Protein AF-A0A384IL05-F1 (afdb_monomer_lite)

pLDDT: mean 71.73, std 25.47, range [22.98, 98.12]

Foldseek 3Di:
DQPDLVSVVVQCLVDPFLDDFPDFFPLWDWDDDPQWIWIGFLQAIEITGHADDLPDDLVNLLVVLVVVLVVCLVSQHKYKYKFWFPHNDGCVVSCVVVPWAWDDDKWFKKKFWLVQFDFDADDPQKDKDWDDFPPPVVVQVVVLQVPADDWQDGPVRVCQRHPPCCVQFKTKIFTDGPPHTPKIWMWGDRHQGLEIETGDISFLHSNCSVVVSVCQQPRQPRPPDPDGRHRRTMYIYIGDPDRNVVSRVVRGMDGNTIMIMIIDRHPDDRGDPDGPDGHCVSPPCVVVVVVVCCVVPVPPPDCVVCVVPDDPPPDDDDDPDDPPPCVDPPNPDPDDPDPPDDDDDDDDDDDDDDDDDDDDDDDDDDDDDDDDDDDDDDDDDDDDDDDDDDDDDDDDDDDDDDDDDDDDDDDDDDDDDDDDDDDDDDDDDDDDDDDDD

Structure (mmCIF, N/CA/C/O backbone):
data_AF-A0A384IL05-F1
#
_entry.id   AF-A0A384IL05-F1
#
loop_
_atom_site.group_PDB
_atom_site.id
_atom_site.type_symbol
_atom_site.label_atom_id
_atom_site.label_alt_id
_atom_site.label_comp_id
_atom_site.label_asym_id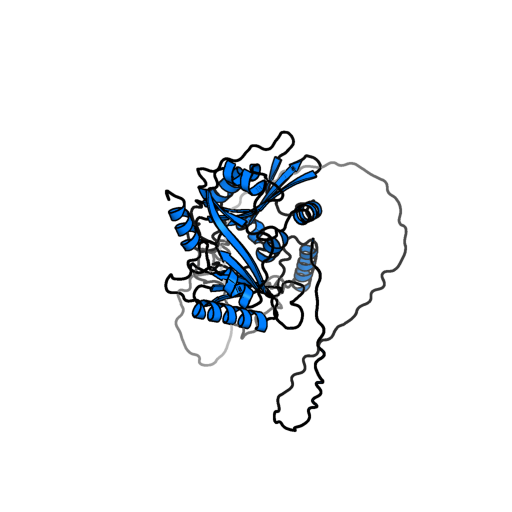
_atom_site.label_entity_id
_atom_site.label_seq_id
_atom_site.pdbx_PDB_ins_code
_atom_site.Cartn_x
_atom_site.Cartn_y
_atom_site.Cartn_z
_atom_site.occupancy
_atom_site.B_iso_or_equiv
_atom_site.auth_seq_id
_atom_site.auth_comp_id
_atom_site.auth_asym_id
_atom_site.auth_atom_id
_atom_site.pdbx_PDB_model_num
ATOM 1 N N . MET A 1 1 ? 12.705 -10.937 19.967 1.00 55.75 1 MET A N 1
ATOM 2 C CA . MET A 1 1 ? 12.275 -9.557 19.678 1.00 55.75 1 MET A CA 1
ATOM 3 C C . MET A 1 1 ? 13.358 -8.912 18.843 1.00 55.75 1 MET A C 1
ATOM 5 O O . MET A 1 1 ? 14.517 -9.283 19.003 1.00 55.75 1 MET A O 1
ATOM 9 N N . ILE A 1 2 ? 12.969 -8.079 17.883 1.00 64.31 2 ILE A N 1
ATOM 10 C CA . ILE A 1 2 ? 13.905 -7.364 17.018 1.00 64.31 2 ILE A CA 1
ATOM 11 C C . ILE A 1 2 ? 14.067 -5.979 17.638 1.00 64.31 2 ILE A C 1
ATOM 13 O O . ILE A 1 2 ? 13.182 -5.137 17.511 1.00 64.31 2 ILE A O 1
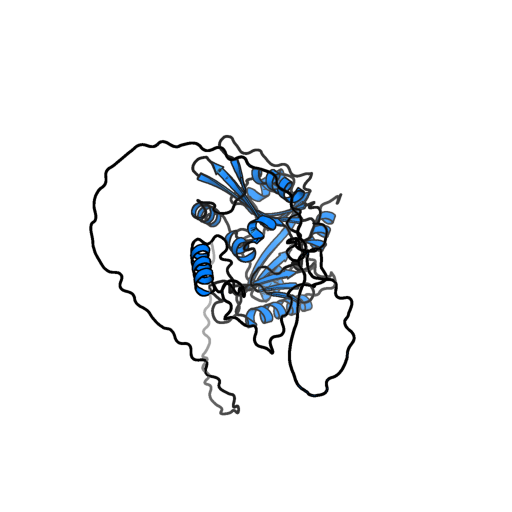ATOM 17 N N . ASP A 1 3 ? 15.172 -5.765 18.347 1.00 70.44 3 ASP A N 1
ATOM 18 C CA . ASP A 1 3 ? 15.395 -4.513 19.063 1.00 70.44 3 ASP A CA 1
ATOM 19 C C . ASP A 1 3 ? 16.078 -3.493 18.140 1.00 70.44 3 ASP A C 1
ATOM 21 O O . ASP A 1 3 ? 17.146 -3.744 17.582 1.00 70.44 3 ASP A O 1
ATOM 25 N N . GLY A 1 4 ? 15.454 -2.322 17.988 1.00 85.12 4 GLY A N 1
ATOM 26 C CA . GLY A 1 4 ? 16.000 -1.186 17.238 1.00 85.12 4 GLY A CA 1
ATOM 27 C C . GLY A 1 4 ? 15.426 -0.992 15.828 1.00 85.12 4 GLY A C 1
ATOM 28 O O . GLY A 1 4 ? 14.957 -1.920 15.173 1.00 85.12 4 GLY A O 1
ATOM 29 N N . VAL A 1 5 ? 15.461 0.260 15.360 1.00 88.94 5 VAL A N 1
ATOM 30 C CA . VAL A 1 5 ? 14.913 0.694 14.058 1.00 88.94 5 VAL A CA 1
ATOM 31 C C . VAL A 1 5 ? 15.599 -0.014 12.885 1.00 88.94 5 VAL A C 1
ATOM 33 O O . VAL A 1 5 ? 14.913 -0.486 11.981 1.00 88.94 5 VAL A O 1
ATOM 36 N N . ASP A 1 6 ? 16.924 -0.163 12.928 1.00 90.81 6 ASP A N 1
ATOM 37 C CA . ASP A 1 6 ? 17.694 -0.796 11.848 1.00 90.81 6 ASP A CA 1
ATOM 38 C C . ASP A 1 6 ? 17.349 -2.277 11.676 1.00 90.81 6 ASP A C 1
ATOM 40 O O . ASP A 1 6 ? 17.245 -2.781 10.559 1.00 90.81 6 ASP A O 1
ATOM 44 N N . ALA A 1 7 ? 17.125 -2.981 12.785 1.00 91.81 7 ALA A N 1
ATOM 45 C CA . ALA A 1 7 ? 16.815 -4.401 12.756 1.00 91.81 7 ALA A CA 1
ATOM 46 C C . ALA A 1 7 ? 15.388 -4.650 12.224 1.00 91.81 7 ALA A C 1
ATOM 48 O O . ALA A 1 7 ? 15.152 -5.601 11.477 1.00 91.81 7 ALA A O 1
ATOM 49 N N . LEU A 1 8 ? 14.443 -3.753 12.528 1.00 93.12 8 LEU A N 1
ATOM 50 C CA . LEU A 1 8 ? 13.097 -3.777 11.945 1.00 93.12 8 LEU A CA 1
ATOM 51 C C . LEU A 1 8 ? 13.100 -3.441 10.456 1.00 93.12 8 LEU A C 1
ATOM 53 O O . LEU A 1 8 ? 12.353 -4.051 9.690 1.00 93.12 8 LEU A O 1
ATOM 57 N N . LEU A 1 9 ? 13.931 -2.479 10.047 1.00 94.44 9 LEU A N 1
ATOM 58 C CA . LEU A 1 9 ? 14.117 -2.150 8.641 1.00 94.44 9 LEU A CA 1
ATOM 59 C C . LEU A 1 9 ? 14.689 -3.345 7.874 1.00 94.44 9 LEU A C 1
ATOM 61 O O . LEU A 1 9 ? 14.140 -3.703 6.837 1.00 94.44 9 LEU A O 1
ATOM 65 N N . ALA A 1 10 ? 15.700 -4.025 8.420 1.00 93.31 10 ALA A N 1
ATOM 66 C CA . ALA A 1 10 ? 16.250 -5.240 7.824 1.00 93.31 10 ALA A CA 1
ATOM 67 C C . ALA A 1 10 ? 15.192 -6.352 7.679 1.00 93.31 10 ALA A C 1
ATOM 69 O O . ALA A 1 10 ? 15.093 -6.971 6.621 1.00 93.31 10 ALA A O 1
ATOM 70 N N . ALA A 1 11 ? 14.352 -6.565 8.700 1.00 93.50 11 ALA A N 1
ATOM 71 C CA . ALA A 1 11 ? 13.262 -7.541 8.630 1.00 93.50 11 ALA A CA 1
ATOM 72 C C . ALA A 1 11 ? 12.214 -7.173 7.565 1.00 93.50 11 ALA A C 1
ATOM 74 O O . ALA A 1 11 ? 11.739 -8.038 6.826 1.00 93.50 11 ALA A O 1
ATOM 75 N N . TYR A 1 12 ? 11.860 -5.888 7.459 1.00 94.81 12 TYR A N 1
ATOM 76 C CA . TYR A 1 12 ? 10.974 -5.393 6.406 1.00 94.81 12 TYR A CA 1
ATOM 77 C C . TYR A 1 12 ? 11.573 -5.626 5.011 1.00 94.81 12 TYR A C 1
ATOM 79 O O . TYR A 1 12 ? 10.890 -6.128 4.114 1.00 94.81 12 TYR A O 1
ATOM 87 N N . ASP A 1 13 ? 12.851 -5.301 4.842 1.00 94.56 13 ASP A N 1
ATOM 88 C CA . ASP A 1 13 ? 13.585 -5.448 3.589 1.00 94.56 13 ASP A CA 1
ATOM 89 C C . ASP A 1 13 ? 13.703 -6.907 3.136 1.00 94.56 13 ASP A C 1
ATOM 91 O O . ASP A 1 13 ? 13.506 -7.198 1.957 1.00 94.56 13 ASP A O 1
ATOM 95 N N . GLU A 1 14 ? 13.954 -7.832 4.062 1.00 92.69 14 GLU A N 1
ATOM 96 C CA . GLU A 1 14 ? 14.059 -9.265 3.768 1.00 92.69 14 GLU A CA 1
ATOM 97 C C . GLU A 1 14 ? 12.704 -9.883 3.390 1.00 92.69 14 GLU A C 1
ATOM 99 O O . GLU A 1 14 ? 12.626 -10.737 2.504 1.00 92.69 14 GLU A O 1
ATOM 104 N N . ARG A 1 15 ? 11.624 -9.484 4.075 1.00 91.44 15 ARG A N 1
ATOM 105 C CA . ARG A 1 15 ? 10.351 -10.226 4.042 1.00 91.44 15 ARG A CA 1
ATOM 106 C C . ARG A 1 15 ? 9.277 -9.577 3.188 1.00 91.44 15 ARG A C 1
ATOM 108 O O . ARG A 1 15 ? 8.478 -10.283 2.575 1.00 91.44 15 ARG A O 1
ATOM 115 N N . VAL A 1 16 ? 9.230 -8.250 3.151 1.00 92.19 16 VAL A N 1
ATOM 116 C CA . VAL A 1 16 ? 8.163 -7.492 2.478 1.00 92.19 16 VAL A CA 1
ATOM 117 C C . VAL A 1 16 ? 8.633 -6.957 1.133 1.00 92.19 16 VAL A C 1
ATOM 119 O O . VAL A 1 16 ? 7.870 -6.911 0.160 1.00 92.19 16 VAL A O 1
ATOM 122 N N . ARG A 1 17 ? 9.884 -6.519 1.062 1.00 92.50 17 ARG A N 1
ATOM 123 C CA . ARG A 1 17 ? 10.397 -5.789 -0.087 1.00 92.50 17 ARG A CA 1
ATOM 124 C C . ARG A 1 17 ? 10.775 -6.736 -1.224 1.00 92.50 17 ARG A C 1
ATOM 126 O O . ARG A 1 17 ? 11.512 -7.694 -1.043 1.00 92.50 17 ARG A O 1
ATOM 133 N N . GLY A 1 18 ? 10.220 -6.499 -2.413 1.00 85.75 18 GLY A N 1
ATOM 134 C CA . GLY A 1 18 ? 10.358 -7.445 -3.528 1.00 85.75 18 GLY A CA 1
ATOM 135 C C . GLY A 1 18 ? 9.730 -8.818 -3.254 1.00 85.75 18 GLY A C 1
ATOM 136 O O . GLY A 1 18 ? 10.100 -9.790 -3.918 1.00 85.75 18 GLY A O 1
ATOM 137 N N . HIS A 1 19 ? 8.807 -8.896 -2.283 1.00 86.25 19 HIS A N 1
ATOM 138 C CA . HIS A 1 19 ? 8.045 -10.103 -1.991 1.00 86.25 19 HIS A CA 1
ATOM 139 C C . HIS A 1 19 ? 7.295 -10.560 -3.243 1.00 86.25 19 HIS A C 1
ATOM 141 O O . HIS A 1 19 ? 6.497 -9.806 -3.809 1.00 86.25 19 HIS A O 1
ATOM 147 N N . ASP A 1 20 ? 7.572 -11.798 -3.641 1.00 82.44 20 ASP A N 1
ATOM 148 C CA . ASP A 1 20 ? 6.853 -12.505 -4.689 1.00 82.44 20 ASP A CA 1
ATOM 149 C C . ASP A 1 20 ? 5.601 -13.136 -4.063 1.00 82.44 20 ASP A C 1
ATOM 151 O O . ASP A 1 20 ? 5.734 -13.994 -3.181 1.00 82.44 20 ASP A O 1
ATOM 155 N N . PRO A 1 21 ? 4.391 -12.664 -4.406 1.00 76.81 21 PRO A N 1
ATOM 156 C CA . PRO A 1 21 ? 3.185 -13.192 -3.802 1.00 76.81 21 PRO A CA 1
ATOM 157 C C . PRO A 1 21 ? 3.009 -14.664 -4.191 1.00 76.81 21 PRO A C 1
ATOM 159 O O . PRO A 1 21 ? 2.921 -15.000 -5.366 1.00 76.81 21 PRO A O 1
ATOM 162 N N . GLU A 1 22 ? 2.857 -15.542 -3.194 1.00 74.06 22 GLU A N 1
ATOM 163 C CA . GLU A 1 22 ? 2.638 -16.989 -3.404 1.00 74.06 22 GLU A CA 1
ATOM 164 C C . GLU A 1 22 ? 1.474 -17.297 -4.357 1.00 74.06 22 GLU A C 1
ATOM 166 O O . GLU A 1 22 ? 1.420 -18.350 -4.991 1.00 74.06 22 GLU A O 1
ATOM 171 N N . ARG A 1 23 ? 0.506 -16.379 -4.421 1.00 74.44 23 ARG A N 1
ATOM 172 C CA . ARG A 1 23 ? -0.566 -16.375 -5.406 1.00 74.44 23 ARG A CA 1
ATOM 173 C C . ARG A 1 23 ? -0.607 -15.014 -6.058 1.00 74.44 23 ARG A C 1
ATOM 175 O O . ARG A 1 23 ? -0.797 -14.010 -5.372 1.00 74.44 23 ARG A O 1
ATOM 182 N N . ALA A 1 24 ? -0.496 -15.011 -7.379 1.00 78.50 24 ALA A N 1
ATOM 183 C CA . ALA A 1 24 ? -0.773 -13.827 -8.164 1.00 78.50 24 ALA A CA 1
ATOM 184 C C . ALA A 1 24 ? -2.165 -13.277 -7.793 1.00 78.50 24 ALA A C 1
ATOM 186 O O . ALA A 1 24 ? -3.107 -14.066 -7.625 1.00 78.50 24 ALA A O 1
ATOM 187 N N . PRO A 1 25 ? -2.313 -11.946 -7.661 1.00 78.81 25 PRO A N 1
ATOM 188 C CA . PRO A 1 25 ? -3.624 -11.316 -7.689 1.00 78.81 25 PRO A CA 1
ATOM 189 C C . PRO A 1 25 ? -4.457 -11.849 -8.858 1.00 78.81 25 PRO A C 1
ATOM 191 O O . PRO A 1 25 ? -3.925 -12.249 -9.899 1.00 78.81 25 PRO A O 1
ATOM 194 N N . MET A 1 26 ? -5.769 -11.880 -8.685 1.00 76.62 26 MET A N 1
ATOM 195 C CA . MET A 1 26 ? -6.652 -12.461 -9.689 1.00 76.62 26 MET A CA 1
ATOM 196 C C . MET A 1 26 ? -6.527 -11.711 -11.024 1.00 76.62 26 MET A C 1
ATOM 198 O O . MET A 1 26 ? -6.501 -10.482 -11.045 1.00 76.62 26 MET A O 1
ATOM 202 N N . GLY A 1 27 ? -6.416 -12.459 -12.123 1.00 79.56 27 GLY A N 1
ATOM 203 C CA . GLY A 1 27 ? -6.237 -11.902 -13.467 1.00 79.56 27 GLY A CA 1
ATOM 204 C C . GLY A 1 27 ? -4.923 -11.161 -13.696 1.00 79.56 27 GLY A C 1
ATOM 205 O O . GLY A 1 27 ? -4.800 -10.434 -14.681 1.00 79.56 27 GLY A O 1
ATOM 206 N N . SER A 1 28 ? -3.948 -11.322 -12.797 1.00 86.94 28 SER A N 1
ATOM 207 C CA . SER A 1 28 ? -2.630 -10.709 -12.931 1.00 86.94 28 SER A CA 1
ATOM 208 C C . SER A 1 28 ? -1.552 -11.717 -13.317 1.00 86.94 28 SER A C 1
ATOM 210 O O . SER A 1 28 ? -1.657 -12.914 -13.038 1.00 86.94 28 SER A O 1
ATOM 212 N N . VAL A 1 29 ? -0.485 -11.214 -13.935 1.00 90.62 29 VAL A N 1
ATOM 213 C CA . VAL A 1 29 ? 0.732 -11.979 -14.224 1.00 90.62 29 VAL A CA 1
ATOM 214 C C . VAL A 1 29 ? 1.872 -11.409 -13.396 1.00 90.62 29 VAL A C 1
ATOM 216 O O . VAL A 1 29 ? 2.172 -10.219 -13.485 1.00 90.62 29 VAL A O 1
ATOM 219 N N . VAL A 1 30 ? 2.511 -12.264 -12.601 1.00 91.38 30 VAL A N 1
ATOM 220 C CA . VAL A 1 30 ? 3.678 -11.907 -11.791 1.00 91.38 30 VAL A CA 1
ATOM 221 C C . VAL A 1 30 ? 4.935 -12.417 -12.485 1.00 91.38 30 VAL A C 1
ATOM 223 O O . VAL A 1 30 ? 5.021 -13.589 -12.844 1.00 91.38 30 VAL A O 1
ATOM 226 N N . GLU A 1 31 ? 5.912 -11.537 -12.678 1.00 94.50 31 GLU A N 1
ATOM 227 C CA . GLU A 1 31 ? 7.198 -11.865 -13.290 1.00 94.50 31 GLU A CA 1
ATOM 228 C C . GLU A 1 31 ? 8.348 -11.354 -12.422 1.00 94.50 31 GLU A C 1
ATOM 230 O O . GLU A 1 31 ? 8.315 -10.225 -11.929 1.00 94.50 31 GLU A O 1
ATOM 235 N N . ARG A 1 32 ? 9.411 -12.151 -12.293 1.00 95.00 32 ARG A N 1
ATOM 236 C CA . ARG A 1 32 ? 10.644 -11.744 -11.612 1.00 95.00 32 ARG A CA 1
ATOM 237 C C . ARG A 1 32 ? 11.766 -11.489 -12.616 1.00 95.00 32 ARG A C 1
ATOM 239 O O . ARG A 1 32 ? 11.987 -12.277 -13.530 1.00 95.00 32 ARG A O 1
ATOM 246 N N . ASP A 1 33 ? 12.494 -10.397 -12.417 1.00 94.50 33 ASP A N 1
ATOM 247 C CA . ASP A 1 33 ? 13.661 -9.987 -13.203 1.00 94.50 33 ASP A CA 1
ATOM 248 C C . ASP A 1 33 ? 14.742 -9.457 -12.260 1.00 94.50 33 ASP A C 1
ATOM 250 O O . ASP A 1 33 ? 14.755 -8.287 -11.864 1.00 94.50 33 ASP A O 1
ATOM 254 N N . GLY A 1 34 ? 15.633 -10.363 -11.854 1.00 92.56 34 GLY A N 1
ATOM 255 C CA . GLY A 1 34 ? 16.636 -10.085 -10.833 1.00 92.56 34 GLY A CA 1
ATOM 256 C C . GLY A 1 34 ? 15.976 -9.622 -9.525 1.00 92.56 34 GLY A C 1
ATOM 257 O O . GLY A 1 34 ? 15.133 -10.350 -8.994 1.00 92.56 34 GLY A O 1
ATOM 258 N N . PRO A 1 35 ? 16.329 -8.434 -8.995 1.00 93.25 35 PRO A N 1
ATOM 259 C CA . PRO A 1 35 ? 15.735 -7.920 -7.764 1.00 93.25 35 PRO A CA 1
ATOM 260 C C . PRO A 1 35 ? 14.312 -7.384 -7.964 1.00 93.25 35 PRO A C 1
ATOM 262 O O . PRO A 1 35 ? 13.630 -7.142 -6.970 1.00 93.25 35 PRO A O 1
ATOM 265 N N . ALA A 1 36 ? 13.860 -7.168 -9.205 1.00 95.38 36 ALA A N 1
ATOM 266 C CA . ALA A 1 36 ? 12.542 -6.619 -9.495 1.00 95.38 36 ALA A CA 1
ATOM 267 C C . ALA A 1 36 ? 11.477 -7.718 -9.608 1.00 95.38 36 ALA A C 1
ATOM 269 O O . ALA A 1 36 ? 11.697 -8.770 -10.208 1.00 95.38 36 ALA A O 1
ATOM 270 N N . VAL A 1 37 ? 10.297 -7.433 -9.068 1.00 95.69 37 VAL A N 1
ATOM 271 C CA . VAL A 1 37 ? 9.060 -8.189 -9.259 1.00 95.69 37 VAL A CA 1
ATOM 272 C C . VAL A 1 37 ? 8.065 -7.254 -9.934 1.00 95.69 37 VAL A C 1
ATOM 274 O O . VAL A 1 37 ? 7.721 -6.200 -9.389 1.00 95.69 37 VAL A O 1
ATOM 277 N N . ARG A 1 38 ? 7.626 -7.634 -11.131 1.00 95.19 38 ARG A N 1
ATOM 278 C CA . ARG A 1 38 ? 6.584 -6.957 -11.899 1.00 95.19 38 ARG A CA 1
ATOM 279 C C . ARG A 1 38 ? 5.266 -7.680 -11.708 1.00 95.19 38 ARG A C 1
ATOM 281 O O . ARG A 1 38 ? 5.228 -8.907 -11.715 1.00 95.19 38 ARG A O 1
ATOM 288 N N . ILE A 1 39 ? 4.191 -6.917 -11.591 1.00 92.88 39 ILE A N 1
ATOM 289 C CA . ILE A 1 39 ? 2.829 -7.442 -11.620 1.00 92.88 39 ILE A CA 1
ATOM 290 C C . ILE A 1 39 ? 2.077 -6.699 -12.716 1.00 92.88 39 ILE A C 1
ATOM 292 O O . ILE A 1 39 ? 1.998 -5.472 -12.672 1.00 92.88 39 ILE A O 1
ATOM 296 N N . HIS A 1 40 ? 1.563 -7.448 -13.684 1.00 92.62 40 HIS A N 1
ATOM 297 C CA . HIS A 1 40 ? 0.751 -6.969 -14.799 1.00 92.62 40 HIS A CA 1
ATOM 298 C C . HIS A 1 40 ? -0.717 -7.225 -14.498 1.00 92.62 40 HIS A C 1
ATOM 300 O O . HIS A 1 40 ? -1.081 -8.355 -14.177 1.00 92.62 40 HIS A O 1
ATOM 306 N N . TYR A 1 41 ? -1.554 -6.204 -14.620 1.00 88.19 41 TYR A N 1
ATOM 307 C CA . TYR A 1 41 ? -2.972 -6.277 -14.279 1.00 88.19 41 TYR A CA 1
ATOM 308 C C . TYR A 1 41 ? -3.916 -6.086 -15.482 1.00 88.19 41 TYR A C 1
ATOM 310 O O . TYR A 1 41 ? -5.135 -6.006 -15.305 1.00 88.19 41 TYR A O 1
ATOM 318 N N . GLY A 1 42 ? -3.386 -5.934 -16.696 1.00 88.81 42 GLY A N 1
ATOM 319 C CA . GLY A 1 42 ? -4.129 -5.625 -17.921 1.00 88.81 42 GLY A CA 1
ATOM 320 C C . GLY A 1 42 ? -4.446 -4.136 -18.100 1.00 88.81 42 GLY A C 1
ATOM 321 O O . GLY A 1 42 ? -4.476 -3.642 -19.224 1.00 88.81 42 GLY A O 1
ATOM 322 N N . THR A 1 43 ? -4.668 -3.401 -17.006 1.00 89.00 43 THR A N 1
ATOM 323 C CA . THR A 1 43 ? -4.965 -1.951 -17.022 1.00 89.00 43 THR A CA 1
ATOM 324 C C . THR A 1 43 ? -3.769 -1.090 -16.621 1.00 89.00 43 THR A C 1
ATOM 326 O O . THR A 1 43 ? -3.662 0.071 -17.006 1.00 89.00 43 THR A O 1
ATOM 329 N N . HIS A 1 44 ? -2.872 -1.657 -15.824 1.00 91.31 44 HIS A N 1
ATOM 330 C CA . HIS A 1 44 ? -1.643 -1.052 -15.335 1.00 91.31 44 HIS A CA 1
ATOM 331 C C . HIS A 1 44 ? -0.720 -2.161 -14.837 1.00 91.31 44 HIS A C 1
ATOM 333 O O . HIS A 1 44 ? -1.075 -3.342 -14.844 1.00 91.31 44 HIS A O 1
ATOM 339 N N . GLY A 1 45 ? 0.446 -1.779 -14.345 1.00 93.06 45 GLY A N 1
ATOM 340 C CA . GLY A 1 45 ? 1.283 -2.682 -13.596 1.00 93.06 45 GLY A CA 1
ATOM 341 C C . GLY A 1 45 ? 2.131 -1.993 -12.553 1.00 93.06 45 GLY A C 1
ATOM 342 O O . GLY A 1 45 ? 2.256 -0.770 -12.508 1.00 93.06 45 GLY A O 1
ATOM 343 N N . THR A 1 46 ? 2.706 -2.816 -11.687 1.00 94.31 46 THR A N 1
ATOM 344 C CA . THR A 1 46 ? 3.523 -2.356 -10.565 1.00 94.31 46 THR A CA 1
ATOM 345 C C . THR A 1 46 ? 4.879 -3.034 -10.581 1.00 94.31 46 THR A C 1
ATOM 347 O O . THR A 1 46 ? 4.967 -4.231 -10.855 1.00 94.31 46 THR A O 1
ATOM 350 N N . VAL A 1 47 ? 5.918 -2.288 -10.225 1.00 96.06 47 VAL A N 1
ATOM 351 C CA . VAL A 1 47 ? 7.277 -2.761 -9.987 1.00 96.06 47 VAL A CA 1
ATOM 352 C C . VAL A 1 47 ? 7.593 -2.596 -8.511 1.00 96.06 47 VAL A C 1
ATOM 354 O O . VAL A 1 47 ? 7.584 -1.491 -7.960 1.00 96.06 47 VAL A O 1
ATOM 357 N N . ARG A 1 48 ? 7.916 -3.717 -7.874 1.00 93.00 48 ARG A N 1
ATOM 358 C CA . ARG A 1 48 ? 8.542 -3.767 -6.551 1.00 93.00 48 ARG A CA 1
ATOM 359 C C . ARG A 1 48 ? 9.947 -4.310 -6.718 1.00 93.00 48 ARG A C 1
ATOM 361 O O . ARG A 1 48 ? 10.208 -5.048 -7.660 1.00 93.00 48 ARG A O 1
ATOM 368 N N . HIS A 1 49 ? 10.848 -3.986 -5.803 1.00 94.25 49 HIS A N 1
ATOM 369 C CA . HIS A 1 49 ? 12.182 -4.568 -5.841 1.00 94.25 49 HIS A CA 1
ATOM 370 C C . HIS A 1 49 ? 12.699 -4.898 -4.454 1.00 94.25 49 HIS A C 1
ATOM 372 O O . HIS A 1 49 ? 12.449 -4.149 -3.511 1.00 94.25 49 HIS A O 1
ATOM 378 N N . ALA A 1 50 ? 13.422 -6.008 -4.355 1.00 93.31 50 ALA A N 1
ATOM 379 C CA . ALA A 1 50 ? 14.235 -6.334 -3.194 1.00 93.31 50 ALA A CA 1
ATOM 380 C C . ALA A 1 50 ? 15.325 -5.257 -2.987 1.00 93.31 50 ALA A C 1
ATOM 382 O O . ALA A 1 50 ? 15.588 -4.467 -3.911 1.00 93.31 50 ALA A O 1
ATOM 383 N N . PRO A 1 51 ? 15.959 -5.201 -1.801 1.00 92.38 51 PRO A N 1
ATOM 384 C CA . PRO A 1 51 ? 17.113 -4.338 -1.580 1.00 92.38 51 PRO A CA 1
ATOM 385 C C . PRO A 1 51 ? 18.156 -4.535 -2.681 1.00 92.38 51 PRO A C 1
ATOM 387 O O . PRO A 1 51 ? 18.498 -5.664 -3.037 1.00 92.38 51 PRO A O 1
ATOM 390 N N . LEU A 1 52 ? 18.629 -3.430 -3.251 1.00 89.56 52 LEU A N 1
ATOM 391 C CA . LEU A 1 52 ? 19.694 -3.465 -4.248 1.00 89.56 52 LEU A CA 1
ATOM 392 C C . LEU A 1 52 ? 21.033 -3.676 -3.529 1.00 89.56 52 LEU A C 1
ATOM 394 O O . LEU A 1 52 ? 21.264 -3.092 -2.467 1.00 89.56 52 LEU A O 1
ATOM 398 N N . GLY A 1 53 ? 21.900 -4.518 -4.095 1.00 84.62 53 GLY A N 1
ATOM 399 C CA . GLY A 1 53 ? 23.227 -4.783 -3.539 1.00 84.62 53 GLY A CA 1
ATOM 400 C C . GLY A 1 53 ? 24.062 -3.504 -3.457 1.00 84.62 53 GLY A C 1
ATOM 401 O O . GLY A 1 53 ? 23.893 -2.587 -4.261 1.00 84.62 53 GLY A O 1
ATOM 402 N N . LYS A 1 54 ? 24.984 -3.425 -2.494 1.00 83.62 54 LYS A N 1
ATOM 403 C CA . LYS A 1 54 ? 25.842 -2.234 -2.312 1.00 83.62 54 LYS A CA 1
ATOM 404 C C . LYS A 1 54 ? 26.787 -2.011 -3.496 1.00 83.62 54 LYS A C 1
ATOM 406 O O . LYS A 1 54 ? 27.239 -0.896 -3.725 1.00 83.62 54 LYS A O 1
ATOM 411 N N . GLU A 1 55 ? 27.085 -3.085 -4.210 1.00 86.25 55 GLU A N 1
ATOM 412 C CA . GLU A 1 55 ? 27.866 -3.146 -5.437 1.00 86.25 55 GLU A CA 1
ATOM 413 C C . GLU A 1 55 ? 27.063 -2.789 -6.691 1.00 86.25 55 GLU A C 1
ATOM 415 O O . GLU A 1 55 ? 27.673 -2.590 -7.738 1.00 86.25 55 GLU A O 1
ATOM 420 N N . THR A 1 56 ? 25.727 -2.696 -6.590 1.00 90.00 56 THR A N 1
ATOM 421 C CA . THR A 1 56 ? 24.891 -2.298 -7.726 1.00 90.00 56 THR A CA 1
ATOM 422 C C . THR A 1 56 ? 25.312 -0.908 -8.167 1.00 90.00 56 THR A C 1
ATOM 424 O O . THR A 1 56 ? 25.399 -0.013 -7.332 1.00 90.00 56 THR A O 1
ATOM 427 N N . ASP A 1 57 ? 25.548 -0.701 -9.460 1.00 91.00 57 ASP A N 1
ATOM 428 C CA . ASP A 1 57 ? 25.909 0.615 -9.985 1.00 91.00 57 ASP A CA 1
ATOM 429 C C . ASP A 1 57 ? 24.742 1.319 -10.709 1.00 91.00 57 ASP A C 1
ATOM 431 O O . ASP A 1 57 ? 23.658 0.776 -10.961 1.00 91.00 57 ASP A O 1
ATOM 435 N N . ARG A 1 58 ? 24.949 2.592 -11.065 1.00 90.31 58 ARG A N 1
ATOM 436 C CA . ARG A 1 58 ? 23.935 3.392 -11.773 1.00 90.31 58 ARG A CA 1
ATOM 437 C C . ARG A 1 58 ? 23.614 2.846 -13.171 1.00 90.31 58 ARG A C 1
ATOM 439 O O . ARG A 1 58 ? 22.489 3.019 -13.653 1.00 90.31 58 ARG A O 1
ATOM 446 N N . THR A 1 59 ? 24.577 2.218 -13.839 1.00 93.81 59 THR A N 1
ATOM 447 C CA . THR A 1 59 ? 24.402 1.633 -15.175 1.00 93.81 59 THR A CA 1
ATOM 448 C C . THR A 1 59 ? 23.503 0.406 -15.099 1.00 93.81 59 THR A C 1
ATOM 450 O O . THR A 1 59 ? 22.603 0.247 -15.927 1.00 93.81 59 THR A O 1
ATOM 453 N N . GLU A 1 60 ? 23.697 -0.437 -14.091 1.00 94.38 60 GLU A N 1
ATOM 454 C CA . GLU A 1 60 ? 22.867 -1.605 -13.809 1.00 94.38 60 GLU A CA 1
ATOM 455 C C . GLU A 1 60 ? 21.433 -1.205 -13.475 1.00 94.38 60 GLU A C 1
ATOM 457 O O . GLU A 1 60 ? 20.505 -1.763 -14.065 1.00 94.38 60 GLU A O 1
ATOM 462 N N . ILE A 1 61 ? 21.241 -0.175 -12.643 1.00 95.62 61 ILE A N 1
ATOM 463 C CA . ILE A 1 61 ? 19.911 0.388 -12.360 1.00 95.62 61 ILE A CA 1
ATOM 464 C C . ILE A 1 61 ? 19.255 0.898 -13.642 1.00 95.62 61 ILE A C 1
ATOM 466 O O . ILE A 1 61 ? 18.098 0.584 -13.914 1.00 95.62 61 ILE A O 1
ATOM 470 N N . THR A 1 62 ? 19.991 1.634 -14.475 1.00 96.50 62 THR A N 1
ATOM 471 C CA . THR A 1 62 ? 19.460 2.149 -15.747 1.00 96.50 62 THR A CA 1
ATOM 472 C C . THR A 1 62 ? 19.039 1.006 -16.676 1.00 96.50 62 THR A C 1
ATOM 474 O O . THR A 1 62 ? 17.967 1.055 -17.283 1.00 96.50 62 THR A O 1
ATOM 477 N N . ARG A 1 63 ? 19.840 -0.065 -16.758 1.00 97.00 63 ARG A N 1
ATOM 478 C CA . ARG A 1 63 ? 19.498 -1.270 -17.531 1.00 97.00 63 ARG A CA 1
ATOM 479 C C . ARG A 1 63 ? 18.282 -1.989 -16.952 1.00 97.00 63 ARG A C 1
ATOM 481 O O . ARG A 1 63 ? 17.449 -2.441 -17.733 1.00 97.00 63 ARG A O 1
ATOM 488 N N . LEU A 1 64 ? 18.177 -2.103 -15.626 1.00 96.94 64 LEU A N 1
ATOM 489 C CA . LEU A 1 64 ? 17.022 -2.701 -14.954 1.00 96.94 64 LEU A CA 1
ATOM 490 C C . LEU A 1 64 ? 15.751 -1.911 -15.275 1.00 96.94 64 LEU A C 1
ATOM 492 O O . LEU A 1 64 ? 14.771 -2.516 -15.708 1.00 96.94 64 LEU A O 1
ATOM 496 N N . ILE A 1 65 ? 15.791 -0.581 -15.138 1.00 98.06 65 ILE A N 1
ATOM 497 C CA . ILE A 1 65 ? 14.660 0.305 -15.437 1.00 98.06 65 ILE A CA 1
ATOM 498 C C . ILE A 1 65 ? 14.202 0.132 -16.884 1.00 98.06 65 ILE A C 1
ATOM 500 O O . ILE A 1 65 ? 13.014 -0.085 -17.124 1.00 98.06 65 ILE A O 1
ATOM 504 N N . ARG A 1 66 ? 15.142 0.136 -17.836 1.00 98.12 66 ARG A N 1
ATOM 505 C CA . ARG A 1 66 ? 14.826 -0.048 -19.257 1.00 98.12 66 ARG A CA 1
ATOM 506 C C . ARG A 1 66 ? 14.125 -1.382 -19.528 1.00 98.12 66 ARG A C 1
ATOM 508 O O . ARG A 1 66 ? 13.123 -1.390 -20.232 1.00 98.12 66 ARG A O 1
ATOM 515 N N . ARG A 1 67 ? 14.589 -2.491 -18.932 1.00 98.00 67 ARG A N 1
ATOM 516 C CA . ARG A 1 67 ? 13.917 -3.799 -19.079 1.00 98.00 67 ARG A CA 1
ATOM 517 C C . ARG A 1 67 ? 12.483 -3.779 -18.550 1.00 98.00 67 ARG A C 1
ATOM 519 O O . ARG A 1 67 ? 11.615 -4.418 -19.135 1.00 98.00 67 ARG A O 1
ATOM 526 N N . GLN A 1 68 ? 12.217 -3.027 -17.476 1.00 98.06 68 GLN A N 1
ATOM 527 C CA . GLN A 1 68 ? 10.848 -2.896 -16.971 1.00 98.06 68 GLN A CA 1
ATOM 528 C C . GLN A 1 68 ? 9.990 -2.110 -17.967 1.00 98.06 68 GLN A C 1
ATOM 530 O O . GLN A 1 68 ? 8.906 -2.562 -18.322 1.00 98.06 68 GLN A O 1
ATOM 535 N N . GLN A 1 69 ? 10.488 -0.975 -18.469 1.00 97.94 69 GLN A N 1
ATOM 536 C CA . GLN A 1 69 ? 9.780 -0.175 -19.476 1.00 97.94 69 GLN A CA 1
ATOM 537 C C . GLN A 1 69 ? 9.477 -0.983 -20.739 1.00 97.94 69 GLN A C 1
ATOM 539 O O . GLN A 1 69 ? 8.357 -0.921 -21.231 1.00 97.94 69 GLN A O 1
ATOM 544 N N . GLU A 1 70 ? 10.432 -1.776 -21.233 1.00 97.50 70 GLU A N 1
ATOM 545 C CA . GLU A 1 70 ? 10.238 -2.670 -22.383 1.00 97.50 70 GLU A CA 1
ATOM 546 C C . GLU A 1 70 ? 9.112 -3.689 -22.123 1.00 97.50 70 GLU A C 1
ATOM 548 O O . GLU A 1 70 ? 8.223 -3.854 -22.961 1.00 97.50 70 GLU A O 1
ATOM 553 N N . ALA A 1 71 ? 9.093 -4.320 -20.942 1.00 96.69 71 ALA A N 1
ATOM 554 C CA . ALA A 1 71 ? 8.076 -5.309 -20.573 1.00 96.69 71 ALA A CA 1
ATOM 555 C C . ALA A 1 71 ? 6.659 -4.717 -20.444 1.00 96.69 71 ALA A C 1
ATOM 557 O O . ALA A 1 71 ? 5.682 -5.370 -20.826 1.00 96.69 71 ALA A O 1
ATOM 558 N N . PHE A 1 72 ? 6.535 -3.492 -19.922 1.00 96.62 72 PHE A N 1
ATOM 559 C CA . PHE A 1 72 ? 5.254 -2.785 -19.808 1.00 96.62 72 PHE A CA 1
ATOM 560 C C . PHE A 1 72 ? 4.806 -2.157 -21.136 1.00 96.62 72 PHE A C 1
ATOM 562 O O . PHE A 1 72 ? 3.628 -2.242 -21.486 1.00 96.62 72 PHE A O 1
ATOM 569 N N . ALA A 1 73 ? 5.738 -1.622 -21.936 1.00 95.94 73 ALA A N 1
ATOM 570 C CA . ALA A 1 73 ? 5.465 -1.113 -23.283 1.00 95.94 73 ALA A CA 1
ATOM 571 C C . ALA A 1 73 ? 4.861 -2.189 -24.186 1.00 95.94 73 ALA A C 1
ATOM 573 O O . ALA A 1 73 ? 3.891 -1.924 -24.893 1.00 95.94 73 ALA A O 1
ATOM 574 N N . ALA A 1 74 ? 5.394 -3.414 -24.122 1.00 94.19 74 ALA A N 1
ATOM 575 C CA . ALA A 1 74 ? 4.900 -4.546 -24.905 1.00 94.19 74 ALA A CA 1
ATOM 576 C C . ALA A 1 74 ? 3.414 -4.864 -24.647 1.00 94.19 74 ALA A C 1
ATOM 578 O O . ALA A 1 74 ? 2.766 -5.476 -25.494 1.00 94.19 74 ALA A O 1
ATOM 579 N N . ARG A 1 75 ? 2.872 -4.435 -23.500 1.00 91.25 75 ARG A N 1
ATOM 580 C CA . ARG A 1 75 ? 1.473 -4.632 -23.090 1.00 91.25 75 ARG A CA 1
ATOM 581 C C . ARG A 1 75 ? 0.655 -3.339 -23.073 1.00 91.25 75 ARG A C 1
ATOM 583 O O . ARG A 1 75 ? -0.521 -3.382 -22.736 1.00 91.25 75 ARG A O 1
ATOM 590 N N . CYS A 1 76 ? 1.251 -2.204 -23.451 1.00 93.88 76 CYS A N 1
ATOM 591 C CA . CYS A 1 76 ? 0.639 -0.873 -23.342 1.00 93.88 76 CYS A CA 1
ATOM 592 C C . CYS A 1 76 ? 0.128 -0.555 -21.922 1.00 93.88 76 CYS A C 1
ATOM 594 O O . CYS A 1 76 ? -0.835 0.189 -21.753 1.00 93.88 76 CYS A O 1
ATOM 596 N N . GLU A 1 77 ? 0.782 -1.095 -20.892 1.00 94.19 77 GLU A N 1
ATOM 597 C CA . GLU A 1 77 ? 0.410 -0.869 -19.494 1.00 94.19 77 GLU A CA 1
ATOM 598 C C . GLU A 1 77 ? 1.273 0.234 -18.862 1.00 94.19 77 GLU A C 1
ATOM 600 O O . GLU A 1 77 ? 2.499 0.187 -18.981 1.00 94.19 77 GLU A O 1
ATOM 605 N N . PRO A 1 78 ? 0.689 1.223 -18.160 1.00 95.62 78 PRO A N 1
ATOM 606 C CA . PRO A 1 78 ? 1.457 2.127 -17.310 1.00 95.62 78 PRO A CA 1
ATOM 607 C C . PRO A 1 78 ? 2.129 1.369 -16.166 1.00 95.62 78 PRO A C 1
ATOM 609 O O . PRO A 1 78 ? 1.529 0.480 -15.567 1.00 95.62 78 PRO A O 1
ATOM 612 N N . ALA A 1 79 ? 3.366 1.750 -15.850 1.00 96.81 79 ALA A N 1
ATOM 613 C CA . ALA A 1 79 ? 4.170 1.125 -14.809 1.00 96.81 79 ALA A CA 1
ATOM 614 C C . ALA A 1 79 ? 4.306 2.052 -13.600 1.00 96.81 79 ALA A C 1
ATOM 616 O O . ALA A 1 79 ? 4.874 3.141 -13.704 1.00 96.81 79 ALA A O 1
ATOM 617 N N . GLU A 1 80 ? 3.837 1.603 -12.444 1.00 95.81 80 GLU A N 1
ATOM 618 C CA . GLU A 1 80 ? 4.112 2.240 -11.162 1.00 95.81 80 GLU A CA 1
ATOM 619 C C . GLU A 1 80 ? 5.326 1.581 -10.499 1.00 95.81 80 GLU A C 1
ATOM 621 O O . GLU A 1 80 ? 5.356 0.371 -10.306 1.00 95.81 80 GLU A O 1
ATOM 626 N N . TRP A 1 81 ? 6.332 2.362 -10.123 1.00 97.00 81 TRP A N 1
ATOM 627 C CA . TRP A 1 81 ? 7.538 1.898 -9.451 1.00 97.00 81 TRP A CA 1
ATOM 628 C C . TRP A 1 81 ? 7.674 2.541 -8.078 1.00 97.00 81 TRP A C 1
ATOM 630 O O . TRP A 1 81 ? 7.765 3.764 -7.954 1.00 97.00 81 TRP A O 1
ATOM 640 N N . ARG A 1 82 ? 7.788 1.709 -7.042 1.00 94.56 82 ARG A N 1
ATOM 641 C CA . ARG A 1 82 ? 8.060 2.170 -5.678 1.00 94.56 82 ARG A CA 1
ATOM 642 C C . ARG A 1 82 ? 9.550 2.310 -5.383 1.00 94.56 82 ARG A C 1
ATOM 644 O O . ARG A 1 82 ? 10.303 1.352 -5.536 1.00 94.56 82 ARG A O 1
ATOM 651 N N . SER A 1 83 ? 9.952 3.481 -4.905 1.00 94.69 83 SER A N 1
ATOM 652 C CA . SER A 1 83 ? 11.308 3.775 -4.427 1.00 94.69 83 SER A CA 1
ATOM 653 C C . SER A 1 83 ? 11.362 3.898 -2.906 1.00 94.69 83 SER A C 1
ATOM 655 O O . SER A 1 83 ? 10.368 4.275 -2.274 1.00 94.69 83 SER A O 1
ATOM 657 N N . TYR A 1 84 ? 12.538 3.627 -2.338 1.00 95.25 84 TYR A N 1
ATOM 658 C CA . TYR A 1 84 ? 12.792 3.660 -0.902 1.00 95.25 84 TYR A CA 1
ATOM 659 C C . TYR A 1 84 ? 13.952 4.613 -0.592 1.00 95.25 84 TYR A C 1
ATOM 661 O O . TYR A 1 84 ? 15.002 4.567 -1.228 1.00 95.25 84 TYR A O 1
ATOM 669 N N . GLY A 1 85 ? 13.773 5.501 0.385 1.00 94.25 85 GLY A N 1
ATOM 670 C CA . GLY A 1 85 ? 14.755 6.535 0.724 1.00 94.25 85 GLY A CA 1
ATOM 671 C C . GLY A 1 85 ? 16.021 6.010 1.403 1.00 94.25 85 GLY A C 1
ATOM 672 O O . GLY A 1 85 ? 17.022 6.716 1.425 1.00 94.25 85 GLY A O 1
ATOM 673 N N . HIS A 1 86 ? 15.983 4.789 1.939 1.00 93.56 86 HIS A N 1
ATOM 674 C CA . HIS A 1 86 ? 17.133 4.105 2.539 1.00 93.56 86 HIS A CA 1
ATOM 675 C C . HIS A 1 86 ? 17.922 3.259 1.529 1.00 93.56 86 HIS A C 1
ATOM 677 O O . HIS A 1 86 ? 18.837 2.539 1.927 1.00 93.56 86 HIS A O 1
ATOM 683 N N . ASP A 1 87 ? 17.582 3.318 0.238 1.00 92.38 87 ASP A N 1
ATOM 684 C CA . ASP A 1 87 ? 18.348 2.597 -0.771 1.00 92.38 87 ASP A CA 1
ATOM 685 C C . ASP A 1 87 ? 19.790 3.108 -0.853 1.00 92.38 87 ASP A C 1
ATOM 687 O O . ASP A 1 87 ? 19.995 4.325 -0.896 1.00 92.38 87 ASP A O 1
ATOM 691 N N . PRO A 1 88 ? 20.793 2.207 -0.954 1.00 89.81 88 PRO A N 1
ATOM 692 C CA . PRO A 1 88 ? 22.191 2.608 -1.115 1.00 89.81 88 PRO A CA 1
ATOM 693 C C . PRO A 1 88 ? 22.402 3.535 -2.314 1.00 89.81 88 PRO A C 1
ATOM 695 O O . PRO A 1 88 ? 23.237 4.438 -2.270 1.00 89.81 88 PRO A O 1
ATOM 698 N N . ILE A 1 89 ? 21.616 3.329 -3.377 1.00 88.94 89 ILE A N 1
ATOM 699 C CA . ILE A 1 89 ? 21.523 4.248 -4.506 1.00 88.94 89 ILE A CA 1
ATOM 700 C C . ILE A 1 89 ? 20.123 4.860 -4.541 1.00 88.94 89 ILE A C 1
ATOM 702 O O . ILE A 1 89 ? 19.150 4.137 -4.762 1.00 88.94 89 ILE A O 1
ATOM 706 N N . PRO A 1 90 ? 20.007 6.195 -4.424 1.00 90.38 90 PRO A N 1
ATOM 707 C CA . PRO A 1 90 ? 18.739 6.885 -4.598 1.00 90.38 90 PRO A CA 1
ATOM 708 C C . PRO A 1 90 ? 18.114 6.595 -5.971 1.00 90.38 90 PRO A C 1
ATOM 710 O O . PRO A 1 90 ? 18.643 6.970 -7.018 1.00 90.38 90 PRO A O 1
ATOM 713 N N . MET A 1 91 ? 16.950 5.941 -5.965 1.00 93.56 91 MET A N 1
ATOM 714 C CA . MET A 1 91 ? 16.219 5.555 -7.183 1.00 93.56 91 MET A CA 1
ATOM 715 C C . MET A 1 91 ? 15.516 6.733 -7.875 1.00 93.56 91 MET A C 1
ATOM 717 O O . MET A 1 91 ? 15.128 6.635 -9.040 1.00 93.56 91 MET A O 1
ATOM 721 N N . LYS A 1 92 ? 15.364 7.869 -7.186 1.00 94.31 92 LYS A N 1
ATOM 722 C CA . LYS A 1 92 ? 14.635 9.046 -7.678 1.00 94.31 92 LYS A CA 1
ATOM 723 C C . LYS A 1 92 ? 15.213 9.593 -8.982 1.00 94.31 92 LYS A C 1
ATOM 725 O O . LYS A 1 92 ? 14.447 9.869 -9.907 1.00 94.31 92 LYS A O 1
ATOM 730 N N . GLU A 1 93 ? 16.520 9.818 -9.039 1.00 94.50 93 GLU A N 1
ATOM 731 C CA . GLU A 1 93 ? 17.177 10.423 -10.197 1.00 94.50 93 GLU A CA 1
ATOM 732 C C . GLU A 1 93 ? 17.169 9.472 -11.407 1.00 94.50 93 GLU A C 1
ATOM 734 O O . GLU A 1 93 ? 16.738 9.917 -12.473 1.00 94.50 93 GLU A O 1
ATOM 739 N N . PRO A 1 94 ? 17.529 8.176 -11.276 1.00 95.88 94 PRO A N 1
ATOM 740 C CA . PRO A 1 94 ? 17.400 7.211 -12.369 1.00 95.88 94 PRO A CA 1
ATOM 741 C C . PRO A 1 94 ? 15.972 7.070 -12.912 1.00 95.88 94 PRO A C 1
ATOM 743 O O . PRO A 1 94 ? 15.782 7.095 -14.127 1.00 95.88 94 PRO A O 1
ATOM 746 N N . LEU A 1 95 ? 14.958 6.980 -12.041 1.00 97.62 95 LEU A N 1
ATOM 747 C CA . LEU A 1 95 ? 13.557 6.864 -12.471 1.00 97.62 95 LEU A CA 1
ATOM 748 C C . LEU A 1 95 ? 13.104 8.106 -13.250 1.00 97.62 95 LEU A C 1
ATOM 750 O O . LEU A 1 95 ? 12.511 7.986 -14.322 1.00 97.62 95 LEU A O 1
ATOM 754 N N . ARG A 1 96 ? 13.435 9.309 -12.764 1.00 97.25 96 ARG A N 1
ATOM 755 C CA . ARG A 1 96 ? 13.117 10.564 -13.469 1.00 97.25 96 ARG A CA 1
ATOM 756 C C . ARG A 1 96 ? 13.826 10.669 -14.814 1.00 97.25 96 ARG A C 1
ATOM 758 O O . ARG A 1 96 ? 13.207 11.097 -15.782 1.00 97.25 96 ARG A O 1
ATOM 765 N N . ALA A 1 97 ? 15.094 10.265 -14.885 1.00 97.06 97 ALA A N 1
ATOM 766 C CA . ALA A 1 97 ? 15.848 10.251 -16.137 1.00 97.06 97 ALA A CA 1
ATOM 767 C C . ALA A 1 97 ? 15.231 9.298 -17.176 1.00 97.06 97 ALA A C 1
ATOM 769 O O . ALA A 1 97 ? 15.289 9.578 -18.369 1.00 97.06 97 ALA A O 1
ATOM 770 N N . ALA A 1 98 ? 14.589 8.217 -16.727 1.00 97.50 98 ALA A N 1
ATOM 771 C CA . ALA A 1 98 ? 13.844 7.294 -17.580 1.00 97.50 98 ALA A CA 1
ATOM 772 C C . ALA A 1 98 ? 12.422 7.778 -17.938 1.00 97.50 98 ALA A C 1
ATOM 774 O O . ALA A 1 98 ? 11.698 7.078 -18.641 1.00 97.50 98 ALA A O 1
ATOM 775 N N . GLY A 1 99 ? 12.003 8.963 -17.483 1.00 97.62 99 GLY A N 1
ATOM 776 C CA . GLY A 1 99 ? 10.688 9.531 -17.787 1.00 97.62 99 GLY A CA 1
ATOM 777 C C . GLY A 1 99 ? 9.577 9.137 -16.813 1.00 97.62 99 GLY A C 1
ATOM 778 O O . GLY A 1 99 ? 8.411 9.397 -17.099 1.00 97.62 99 GLY A O 1
ATOM 779 N N . PHE A 1 100 ? 9.901 8.533 -15.665 1.00 98.06 100 PHE A N 1
ATOM 780 C CA . PHE A 1 100 ? 8.914 8.349 -14.606 1.00 98.06 100 PHE A CA 1
ATOM 781 C C . PHE A 1 100 ? 8.628 9.675 -13.885 1.00 98.06 100 PHE A C 1
ATOM 783 O O . PHE A 1 100 ? 9.538 10.436 -13.533 1.00 98.06 100 PHE A O 1
ATOM 790 N N . THR A 1 101 ? 7.361 9.915 -13.565 1.00 97.38 101 THR A N 1
ATOM 791 C CA . THR A 1 101 ? 6.899 11.063 -12.779 1.00 97.38 101 THR A CA 1
ATOM 792 C C . THR A 1 101 ? 6.461 10.621 -11.393 1.00 97.38 101 THR A C 1
ATOM 794 O O . THR A 1 101 ? 5.730 9.649 -11.252 1.00 97.38 101 THR A O 1
ATOM 797 N N . ALA A 1 102 ? 6.889 11.336 -10.355 1.00 95.44 102 ALA A N 1
ATOM 798 C CA . ALA A 1 102 ? 6.486 11.009 -8.993 1.00 95.44 102 ALA A CA 1
ATOM 799 C C . ALA A 1 102 ? 4.975 11.207 -8.784 1.00 95.44 102 ALA A C 1
ATOM 801 O O . ALA A 1 102 ? 4.438 12.242 -9.182 1.00 95.44 102 ALA A O 1
ATOM 802 N N . VAL A 1 103 ? 4.330 10.258 -8.105 1.00 90.94 103 VAL A N 1
ATOM 803 C CA . VAL A 1 103 ? 2.900 10.302 -7.774 1.00 90.94 103 VAL A CA 1
ATOM 804 C C . VAL A 1 103 ? 2.739 10.653 -6.300 1.00 90.94 103 VAL A C 1
ATOM 806 O O . VAL A 1 103 ? 3.293 9.988 -5.427 1.00 90.94 103 VAL A O 1
ATOM 809 N N . GLY A 1 104 ? 1.998 11.727 -6.028 1.00 88.75 104 GLY A N 1
ATOM 810 C CA . GLY A 1 104 ? 1.716 12.182 -4.669 1.00 88.75 104 GLY A CA 1
ATOM 811 C C . GLY A 1 104 ? 2.941 12.669 -3.868 1.00 88.75 104 GLY A C 1
ATOM 812 O O . GLY A 1 104 ? 4.072 12.781 -4.386 1.00 88.75 104 GLY A O 1
ATOM 813 N N . PRO A 1 105 ? 2.712 13.020 -2.590 1.00 91.06 105 PRO A N 1
ATOM 814 C CA . PRO A 1 105 ? 3.775 13.369 -1.656 1.00 91.06 105 PRO A CA 1
ATOM 815 C C . PRO A 1 105 ? 4.592 12.128 -1.243 1.00 91.06 105 PRO A C 1
ATOM 817 O O . PRO A 1 105 ? 4.082 11.006 -1.287 1.00 91.06 105 PRO A O 1
ATOM 820 N N . PRO A 1 106 ? 5.861 12.298 -0.824 1.00 93.69 106 PRO A N 1
ATOM 821 C CA . PRO A 1 106 ? 6.593 11.251 -0.116 1.00 93.69 106 PRO A CA 1
ATOM 822 C C . PRO A 1 106 ? 5.829 10.787 1.129 1.00 93.69 106 PRO A C 1
ATOM 824 O O . PRO A 1 106 ? 5.123 11.573 1.763 1.00 93.69 106 PRO A O 1
ATOM 827 N N . ARG A 1 107 ? 5.995 9.516 1.489 1.00 95.31 107 ARG A N 1
ATOM 828 C CA . ARG A 1 107 ? 5.338 8.913 2.652 1.00 95.31 107 ARG A CA 1
ATOM 829 C C . ARG A 1 107 ? 6.382 8.324 3.584 1.00 95.31 107 ARG A C 1
ATOM 831 O O . ARG A 1 107 ? 7.392 7.799 3.122 1.00 95.31 107 ARG A O 1
ATOM 838 N N . THR A 1 108 ? 6.132 8.379 4.880 1.00 97.25 108 THR A N 1
ATOM 839 C CA . THR A 1 108 ? 6.951 7.713 5.890 1.00 97.25 108 THR A CA 1
ATOM 840 C C . THR A 1 108 ? 6.541 6.249 5.971 1.00 97.25 108 THR A C 1
ATOM 842 O O . THR A 1 108 ? 5.364 5.943 6.167 1.00 97.25 108 THR A O 1
ATOM 845 N N . LEU A 1 109 ? 7.511 5.349 5.819 1.00 97.31 109 LEU A N 1
ATOM 846 C CA . LEU A 1 109 ? 7.362 3.927 6.099 1.00 97.31 109 LEU A CA 1
ATOM 847 C C . LEU A 1 109 ? 7.426 3.717 7.610 1.00 97.31 109 LEU A C 1
ATOM 849 O O . LEU A 1 109 ? 8.417 4.061 8.256 1.00 97.31 109 LEU A O 1
ATOM 853 N N . LEU A 1 110 ? 6.366 3.134 8.147 1.00 97.75 110 LEU A N 1
ATOM 854 C CA . LEU A 1 110 ? 6.155 2.907 9.565 1.00 97.75 110 LEU A CA 1
ATOM 855 C C . LEU A 1 110 ? 6.077 1.409 9.849 1.00 97.75 110 LEU A C 1
ATOM 857 O O . LEU A 1 110 ? 5.514 0.653 9.052 1.00 97.75 110 LEU A O 1
ATOM 861 N N . ILE A 1 111 ? 6.562 0.997 11.017 1.00 97.69 111 ILE A N 1
ATOM 862 C CA . ILE A 1 111 ? 6.401 -0.365 11.531 1.00 97.69 111 ILE A CA 1
ATOM 863 C C . ILE A 1 111 ? 6.065 -0.361 13.021 1.00 97.69 111 ILE A C 1
ATOM 865 O O . ILE A 1 111 ? 6.555 0.480 13.771 1.00 97.69 111 ILE A O 1
ATOM 869 N N . ALA A 1 112 ? 5.273 -1.323 13.468 1.00 96.12 112 ALA A N 1
ATOM 870 C CA . ALA A 1 112 ? 5.022 -1.573 14.879 1.00 96.12 112 ALA A CA 1
ATOM 871 C C . ALA A 1 112 ? 4.962 -3.072 15.157 1.00 96.12 112 ALA A C 1
ATOM 873 O O . ALA A 1 112 ? 4.478 -3.847 14.329 1.00 96.12 112 ALA A O 1
ATOM 874 N N . GLU A 1 113 ? 5.406 -3.470 16.344 1.00 95.56 113 GLU A N 1
ATOM 875 C CA . GLU A 1 113 ? 5.147 -4.809 16.866 1.00 95.56 113 GLU A CA 1
ATOM 876 C C . GLU A 1 113 ? 3.700 -4.895 17.349 1.00 95.56 113 GLU A C 1
ATOM 878 O O . GLU A 1 113 ? 3.179 -3.954 17.949 1.00 95.56 113 GLU A O 1
ATOM 883 N N . LEU A 1 114 ? 3.036 -6.034 17.125 1.00 94.50 114 LEU A N 1
ATOM 884 C CA . LEU A 1 114 ? 1.640 -6.202 17.556 1.00 94.50 114 LEU A CA 1
ATOM 885 C C . LEU A 1 114 ? 1.453 -6.003 19.066 1.00 94.50 114 LEU A C 1
ATOM 887 O O . LEU A 1 114 ? 0.350 -5.677 19.501 1.00 94.50 114 LEU A O 1
ATOM 891 N N . GLY A 1 115 ? 2.484 -6.308 19.861 1.00 92.50 115 GLY A N 1
ATOM 892 C CA . GLY A 1 115 ? 2.471 -6.176 21.319 1.00 92.50 115 GLY A CA 1
ATOM 893 C C . GLY A 1 115 ? 2.511 -4.729 21.807 1.00 92.50 115 GLY A C 1
ATOM 894 O O . GLY A 1 115 ? 1.928 -4.442 22.848 1.00 92.50 115 GLY A O 1
ATOM 895 N N . ASP A 1 116 ? 3.117 -3.837 21.025 1.00 93.12 116 ASP A N 1
ATOM 896 C CA . ASP A 1 116 ? 3.406 -2.455 21.427 1.00 93.12 116 ASP A CA 1
ATOM 897 C C . ASP A 1 116 ? 2.330 -1.469 20.960 1.00 93.12 116 ASP A C 1
ATOM 899 O O . ASP A 1 116 ? 2.295 -0.314 21.386 1.00 93.12 116 ASP A O 1
ATOM 903 N N . LEU A 1 117 ? 1.442 -1.915 20.069 1.00 94.81 117 LEU A N 1
ATOM 904 C CA . LEU A 1 117 ? 0.403 -1.069 19.504 1.00 94.81 117 LEU A CA 1
ATOM 905 C C . LEU A 1 117 ? -0.670 -0.715 20.527 1.00 94.81 117 LEU A C 1
ATOM 907 O O . LEU A 1 117 ? -1.380 -1.575 21.056 1.00 94.81 117 LEU A O 1
ATOM 911 N N . THR A 1 118 ? -0.871 0.586 20.694 1.00 91.69 118 THR A N 1
ATOM 912 C CA . THR A 1 118 ? -1.967 1.150 21.473 1.00 91.69 118 THR A CA 1
ATOM 913 C C . THR A 1 118 ? -3.025 1.706 20.527 1.00 91.69 118 THR A C 1
ATOM 915 O O . THR A 1 118 ? -2.774 2.571 19.695 1.00 91.69 118 THR A O 1
ATOM 918 N N . GLY A 1 119 ? -4.237 1.167 20.619 1.00 84.62 119 GLY A N 1
ATOM 919 C CA . GLY A 1 119 ? -5.399 1.703 19.918 1.00 84.62 119 GLY A CA 1
ATOM 920 C C . GLY A 1 119 ? -6.352 2.373 20.890 1.00 84.62 119 GLY A C 1
ATOM 921 O O . GLY A 1 119 ? -6.442 1.981 22.055 1.00 84.62 119 GLY A O 1
ATOM 922 N N . THR A 1 120 ? -7.088 3.368 20.414 1.00 90.38 120 THR A N 1
ATOM 923 C CA . THR A 1 120 ? -8.117 4.038 21.209 1.00 90.38 120 THR A CA 1
ATOM 924 C C . THR A 1 120 ? -9.432 3.264 21.155 1.00 90.38 120 THR A C 1
ATOM 926 O O . THR A 1 120 ? -9.723 2.526 20.211 1.00 90.38 120 THR A O 1
ATOM 929 N N . ALA A 1 121 ? -10.252 3.409 22.195 1.00 92.12 121 ALA A N 1
ATOM 930 C CA . ALA A 1 121 ? -11.642 2.988 22.110 1.00 92.12 121 ALA A CA 1
ATOM 931 C C . ALA A 1 121 ? -12.426 4.003 21.258 1.00 92.12 121 ALA A C 1
ATOM 933 O O . ALA A 1 121 ? -12.166 5.204 21.370 1.00 92.12 121 ALA A O 1
ATOM 934 N N . PRO A 1 122 ? -13.416 3.563 20.460 1.00 93.00 122 PRO A N 1
ATOM 935 C CA . PRO A 1 122 ? -14.298 4.483 19.757 1.00 93.00 122 PRO A CA 1
ATOM 936 C C . PRO A 1 122 ? -14.986 5.450 20.715 1.00 93.00 122 PRO A C 1
ATOM 938 O O . PRO A 1 122 ? -15.476 5.051 21.774 1.00 93.00 122 PRO A O 1
ATOM 941 N N . ALA A 1 123 ? -15.055 6.723 20.319 1.00 93.06 123 ALA A N 1
ATOM 942 C CA . ALA A 1 123 ? -15.832 7.716 21.047 1.00 93.06 123 ALA A CA 1
ATOM 943 C C . ALA A 1 123 ? -17.305 7.283 21.167 1.00 93.06 123 ALA A C 1
ATOM 945 O O . ALA A 1 123 ? -17.829 6.528 20.344 1.00 93.06 123 ALA A O 1
ATOM 946 N N . ARG A 1 124 ? -18.003 7.787 22.190 1.00 94.19 124 ARG A N 1
ATOM 947 C CA . ARG A 1 124 ? -19.415 7.454 22.431 1.00 94.19 124 ARG A CA 1
ATOM 948 C C . ARG A 1 124 ? -20.262 7.701 21.174 1.00 94.19 124 ARG A C 1
ATOM 950 O O . ARG A 1 124 ? -20.214 8.778 20.591 1.00 94.19 124 ARG A O 1
ATOM 957 N N . GLY A 1 125 ? -21.071 6.710 20.797 1.00 93.50 125 GLY A N 1
ATOM 958 C CA . GLY A 1 125 ? -21.927 6.761 19.603 1.00 93.50 125 GLY A CA 1
ATOM 959 C C . GLY A 1 125 ? -21.233 6.324 18.309 1.00 93.50 125 GLY A C 1
ATOM 960 O O . GLY A 1 125 ? -21.903 6.181 17.286 1.00 93.50 125 GLY A O 1
ATOM 961 N N . LEU A 1 126 ? -19.924 6.062 18.355 1.00 96.19 126 LEU A N 1
ATOM 962 C CA . LEU A 1 126 ? -19.184 5.409 17.284 1.00 96.19 126 LEU A CA 1
ATOM 963 C C . LEU A 1 126 ? -18.954 3.936 17.614 1.00 96.19 126 LEU A C 1
ATOM 965 O O . LEU A 1 126 ? -18.812 3.542 18.772 1.00 96.19 126 LEU A O 1
ATOM 969 N N . ARG A 1 127 ? -18.887 3.110 16.574 1.00 95.56 127 ARG A N 1
ATOM 970 C CA . ARG A 1 127 ? -18.474 1.708 16.676 1.00 95.56 127 ARG A CA 1
ATOM 971 C C . ARG A 1 127 ? -17.575 1.340 15.510 1.00 95.56 127 ARG A C 1
ATOM 973 O O . ARG A 1 127 ? -17.797 1.794 14.389 1.00 95.56 127 ARG A O 1
ATOM 980 N N . VAL A 1 128 ? -16.610 0.466 15.763 1.00 96.00 128 VAL A N 1
ATOM 981 C CA . VAL A 1 128 ? -15.816 -0.152 14.702 1.00 96.00 128 VAL A CA 1
ATOM 982 C C . VAL A 1 128 ? -16.491 -1.448 14.273 1.00 96.00 128 VAL A C 1
ATOM 984 O O . VAL A 1 128 ? -16.816 -2.302 15.102 1.00 96.00 128 VAL A O 1
ATOM 987 N N . ARG A 1 129 ? -16.719 -1.596 12.970 1.00 92.81 129 ARG A N 1
ATOM 988 C CA . ARG A 1 129 ? -17.296 -2.798 12.370 1.00 92.81 129 ARG A CA 1
ATOM 989 C C . ARG A 1 129 ? -16.468 -3.232 11.173 1.00 92.81 129 ARG A C 1
ATOM 991 O O . ARG A 1 129 ? -16.164 -2.432 10.296 1.00 92.81 129 ARG A O 1
ATOM 998 N N . ARG A 1 130 ? -16.190 -4.529 11.085 1.00 91.56 130 ARG A N 1
ATOM 999 C CA . ARG A 1 130 ? -15.575 -5.110 9.892 1.00 91.56 130 ARG A CA 1
ATOM 1000 C C . ARG A 1 130 ? -16.541 -5.014 8.706 1.00 91.56 130 ARG A C 1
ATOM 1002 O O . ARG A 1 130 ? -17.720 -5.354 8.842 1.00 91.56 130 ARG A O 1
ATOM 1009 N N . LEU A 1 131 ? -16.043 -4.599 7.544 1.00 87.81 131 LEU A N 1
ATOM 1010 C CA . LEU A 1 131 ? -16.777 -4.724 6.288 1.00 87.81 131 LEU A CA 1
ATOM 1011 C C . LEU A 1 131 ? -17.051 -6.211 6.027 1.00 87.81 131 LEU A C 1
ATOM 1013 O O . LEU A 1 131 ? -16.130 -7.024 6.010 1.00 87.81 131 LEU A O 1
ATOM 1017 N N . GLY A 1 132 ? -18.321 -6.557 5.857 1.00 78.88 132 GLY A N 1
ATOM 1018 C CA . GLY A 1 132 ? -18.757 -7.905 5.512 1.00 78.88 132 GLY A CA 1
ATOM 1019 C C . GLY A 1 132 ? -19.444 -7.933 4.153 1.00 78.88 132 GLY A C 1
ATOM 1020 O O . GLY A 1 132 ? -19.743 -6.882 3.577 1.00 78.88 132 GLY A O 1
ATOM 1021 N N . HIS A 1 133 ? -19.731 -9.144 3.679 1.00 68.06 133 HIS A N 1
ATOM 1022 C CA . HIS A 1 133 ? -20.523 -9.368 2.471 1.00 68.06 133 HIS A CA 1
ATOM 1023 C C . HIS A 1 133 ? -21.876 -8.638 2.545 1.00 68.06 133 HIS A C 1
ATOM 1025 O O . HIS A 1 133 ? -22.493 -8.550 3.611 1.00 68.06 133 HIS A O 1
ATOM 1031 N N . GLY A 1 134 ? -22.327 -8.087 1.414 1.00 66.56 134 GLY A N 1
ATOM 1032 C CA . GLY A 1 134 ? -23.626 -7.414 1.313 1.00 66.56 134 GLY A CA 1
ATOM 1033 C C . GLY A 1 134 ? -23.737 -6.089 2.079 1.00 66.56 134 GLY A C 1
ATOM 1034 O O . GLY A 1 134 ? -24.844 -5.683 2.448 1.00 66.56 134 GLY A O 1
ATOM 1035 N N . TYR A 1 135 ? -22.620 -5.400 2.352 1.00 79.50 135 TYR A N 1
ATOM 1036 C CA . TYR A 1 135 ? -22.666 -4.089 3.001 1.00 79.50 135 TYR A CA 1
ATOM 1037 C C . TYR A 1 135 ? -23.475 -3.079 2.173 1.00 79.50 135 TYR A C 1
ATOM 1039 O O . TYR A 1 135 ? -23.066 -2.632 1.105 1.00 79.50 135 TYR A O 1
ATOM 1047 N N . ARG A 1 136 ? -24.632 -2.682 2.712 1.00 80.94 136 ARG A N 1
ATOM 1048 C CA . ARG A 1 136 ? -25.649 -1.900 1.990 1.00 80.94 136 ARG A CA 1
ATOM 1049 C C . ARG A 1 136 ? -25.248 -0.458 1.672 1.00 80.94 136 ARG A C 1
ATOM 1051 O O . ARG A 1 136 ? -25.886 0.164 0.830 1.00 80.94 136 ARG A O 1
ATOM 1058 N N . ARG A 1 137 ? -24.214 0.087 2.325 1.00 84.62 137 ARG A N 1
ATOM 1059 C CA . ARG A 1 137 ? -23.761 1.479 2.133 1.00 84.62 137 ARG A CA 1
ATOM 1060 C C . ARG A 1 137 ? -22.440 1.562 1.367 1.00 84.62 137 ARG A C 1
ATOM 1062 O O . ARG A 1 137 ? -21.622 2.432 1.643 1.00 84.62 137 ARG A O 1
ATOM 1069 N N . MET A 1 138 ? -22.228 0.671 0.396 1.00 85.75 138 MET A N 1
ATOM 1070 C CA . MET A 1 138 ? -21.003 0.665 -0.415 1.00 85.75 138 MET A CA 1
ATOM 1071 C C . MET A 1 138 ? -20.752 2.015 -1.099 1.00 85.75 138 MET A C 1
ATOM 1073 O O . MET A 1 138 ? -19.671 2.567 -0.982 1.00 85.75 138 MET A O 1
ATOM 1077 N N . ARG A 1 139 ? -21.799 2.630 -1.665 1.00 88.00 139 ARG A N 1
ATOM 1078 C CA . ARG A 1 139 ? -21.707 3.965 -2.283 1.00 88.00 139 ARG A CA 1
ATOM 1079 C C . ARG A 1 139 ? -21.270 5.065 -1.309 1.00 88.00 139 ARG A C 1
ATOM 1081 O O . ARG A 1 139 ? -20.685 6.052 -1.734 1.00 88.00 139 ARG A O 1
ATOM 1088 N N . GLU A 1 140 ? -21.608 4.945 -0.024 1.00 92.00 140 GLU A N 1
ATOM 1089 C CA . GLU A 1 140 ? -21.154 5.896 1.000 1.00 92.00 140 GLU A CA 1
ATOM 1090 C C . GLU A 1 140 ? -19.665 5.696 1.297 1.00 92.00 140 GLU A C 1
ATOM 1092 O O . GLU A 1 140 ? -18.929 6.673 1.370 1.00 92.00 140 GLU A O 1
ATOM 1097 N N . LEU A 1 141 ? -19.219 4.439 1.396 1.00 91.56 141 LEU A N 1
ATOM 1098 C CA . LEU A 1 141 ? -17.804 4.096 1.541 1.00 91.56 141 LEU A CA 1
ATOM 1099 C C . LEU A 1 141 ? -16.978 4.592 0.349 1.00 91.56 141 LEU A C 1
ATOM 1101 O O . LEU A 1 141 ? -15.955 5.233 0.562 1.00 91.56 141 LEU A O 1
ATOM 1105 N N . ASP A 1 142 ? -17.443 4.361 -0.880 1.00 89.25 142 ASP A N 1
ATOM 1106 C CA . ASP A 1 142 ? -16.735 4.788 -2.091 1.00 89.25 142 ASP A CA 1
ATOM 1107 C C . ASP A 1 142 ? -16.571 6.319 -2.125 1.00 89.25 142 ASP A C 1
ATOM 1109 O O . ASP A 1 142 ? -15.487 6.821 -2.409 1.00 89.25 142 ASP A O 1
ATOM 1113 N N . ARG A 1 143 ? -17.616 7.076 -1.750 1.00 91.00 143 ARG A N 1
ATOM 1114 C CA . ARG A 1 143 ? -17.538 8.545 -1.635 1.00 91.00 143 ARG A CA 1
ATOM 1115 C C . ARG A 1 143 ? -16.595 8.999 -0.528 1.00 91.00 143 ARG A C 1
ATOM 1117 O O . ARG A 1 143 ? -15.866 9.962 -0.730 1.00 91.00 143 ARG A O 1
ATOM 1124 N N . LEU A 1 144 ? -16.635 8.340 0.631 1.00 92.50 144 LEU A N 1
ATOM 1125 C CA . LEU A 1 144 ? -15.768 8.679 1.756 1.00 92.50 144 LEU A CA 1
ATOM 1126 C C . LEU A 1 144 ? -14.295 8.484 1.384 1.00 92.50 144 LEU A C 1
ATOM 1128 O O . LEU A 1 144 ? -13.488 9.361 1.654 1.00 92.50 144 LEU A O 1
ATOM 1132 N N . VAL A 1 145 ? -13.963 7.364 0.739 1.00 91.12 145 VAL A N 1
ATOM 1133 C CA . VAL A 1 145 ? -12.595 7.075 0.286 1.00 91.12 145 VAL A CA 1
ATOM 1134 C C . VAL A 1 145 ? -12.163 8.043 -0.816 1.00 91.12 145 VAL A C 1
ATOM 1136 O O . VAL A 1 145 ? -11.054 8.557 -0.759 1.00 91.12 145 VAL A O 1
ATOM 1139 N N . ALA A 1 146 ? -13.033 8.342 -1.785 1.00 87.25 146 ALA A N 1
ATOM 1140 C CA . ALA A 1 146 ? -12.719 9.274 -2.872 1.00 87.25 146 ALA A CA 1
ATOM 1141 C C . ALA A 1 146 ? -12.519 10.729 -2.405 1.00 87.25 146 ALA A C 1
ATOM 1143 O O . ALA A 1 146 ? -11.892 11.512 -3.110 1.00 87.25 146 ALA A O 1
ATOM 1144 N N . ALA A 1 147 ? -13.067 11.101 -1.245 1.00 86.75 147 ALA A N 1
ATOM 1145 C CA . ALA A 1 147 ? -12.898 12.430 -0.661 1.00 86.75 147 ALA A CA 1
ATOM 1146 C C . ALA A 1 147 ? -11.566 12.605 0.094 1.00 86.75 147 ALA A C 1
ATOM 1148 O O . ALA A 1 147 ? -11.257 13.717 0.521 1.00 86.75 147 ALA A O 1
ATOM 1149 N N . CYS A 1 148 ? -10.796 11.532 0.290 1.00 81.88 148 CYS A N 1
ATOM 1150 C CA . CYS A 1 148 ? -9.499 11.575 0.957 1.00 81.88 148 CYS A CA 1
ATOM 1151 C C . CYS A 1 148 ? -8.348 11.693 -0.051 1.00 81.88 148 CYS A C 1
ATOM 1153 O O . CYS A 1 148 ? -8.457 11.255 -1.194 1.00 81.88 148 CYS A O 1
ATOM 1155 N N . GLU A 1 149 ? -7.225 12.258 0.405 1.00 68.19 149 GLU A N 1
ATOM 1156 C CA . GLU A 1 149 ? -5.963 12.266 -0.344 1.00 68.19 149 GLU A CA 1
ATOM 1157 C C . GLU A 1 149 ? -5.584 10.845 -0.803 1.00 68.19 149 GLU A C 1
ATOM 1159 O O . GLU A 1 149 ? -5.859 9.874 -0.084 1.00 68.19 149 GLU A O 1
ATOM 1164 N N . PRO A 1 150 ? -4.941 10.696 -1.978 1.00 69.38 150 PRO A N 1
ATOM 1165 C CA . PRO A 1 150 ? -4.669 9.395 -2.561 1.00 69.38 150 PRO A CA 1
ATOM 1166 C C . PRO A 1 150 ? -3.835 8.535 -1.611 1.00 69.38 150 PRO A C 1
ATOM 1168 O O . PRO A 1 150 ? -2.732 8.883 -1.184 1.00 69.38 150 PRO A O 1
ATOM 1171 N N . HIS A 1 151 ? -4.400 7.384 -1.272 1.00 79.19 151 HIS A N 1
ATOM 1172 C CA . HIS A 1 151 ? -3.771 6.402 -0.406 1.00 79.19 151 HIS A CA 1
ATOM 1173 C C . HIS A 1 151 ? -2.615 5.700 -1.130 1.00 79.19 151 HIS A C 1
ATOM 1175 O O . HIS A 1 151 ? -2.642 5.598 -2.356 1.00 79.19 151 HIS A O 1
ATOM 1181 N N . PRO A 1 152 ? -1.642 5.130 -0.390 1.00 70.44 152 PRO A N 1
ATOM 1182 C CA . PRO A 1 152 ? -0.586 4.302 -0.972 1.00 70.44 152 PRO A CA 1
ATOM 1183 C C . PRO A 1 152 ? -1.080 3.217 -1.926 1.00 70.44 152 PRO A C 1
ATOM 1185 O O . PRO A 1 152 ? -0.356 2.814 -2.829 1.00 70.44 152 PRO A O 1
ATOM 1188 N N . ARG A 1 153 ? -2.291 2.708 -1.686 1.00 77.50 153 ARG A N 1
ATOM 1189 C CA . ARG A 1 153 ? -3.035 1.868 -2.619 1.00 77.50 153 ARG A CA 1
ATOM 1190 C C . ARG A 1 153 ? -4.528 2.023 -2.329 1.00 77.50 153 ARG A C 1
ATOM 1192 O O . ARG A 1 153 ? -4.962 1.779 -1.196 1.00 77.50 153 ARG A O 1
ATOM 1199 N N . GLY A 1 154 ? -5.297 2.461 -3.325 1.00 82.06 154 GLY A N 1
ATOM 1200 C CA . GLY A 1 154 ? -6.722 2.746 -3.180 1.00 82.06 154 GLY A CA 1
ATOM 1201 C C . GLY A 1 154 ? -7.529 1.511 -2.775 1.00 82.06 154 GLY A C 1
ATOM 1202 O O . GLY A 1 154 ? -7.200 0.381 -3.139 1.00 82.06 154 GLY A O 1
ATOM 1203 N N . LEU A 1 155 ? -8.613 1.709 -2.017 1.00 85.94 155 LEU A N 1
ATOM 1204 C CA . LEU A 1 155 ? -9.487 0.599 -1.624 1.00 85.94 155 LEU A CA 1
ATOM 1205 C C . LEU A 1 155 ? -10.147 -0.069 -2.843 1.00 85.94 155 LEU A C 1
ATOM 1207 O O . LEU A 1 155 ? -10.358 -1.279 -2.821 1.00 85.94 155 LEU A O 1
ATOM 1211 N N . ALA A 1 156 ? -10.468 0.700 -3.888 1.00 82.12 156 ALA A N 1
ATOM 1212 C CA . ALA A 1 156 ? -11.028 0.174 -5.132 1.00 82.12 156 ALA A CA 1
ATOM 1213 C C . ALA A 1 156 ? -10.045 -0.784 -5.822 1.00 82.12 156 ALA A C 1
ATOM 1215 O O . ALA A 1 156 ? -10.397 -1.941 -6.041 1.00 82.12 156 ALA A O 1
ATOM 1216 N N . ASP A 1 157 ? -8.798 -0.351 -6.025 1.00 80.50 157 ASP A N 1
ATOM 1217 C CA . ASP A 1 157 ? -7.757 -1.162 -6.671 1.00 80.50 157 ASP A CA 1
ATOM 1218 C C . ASP A 1 157 ? -7.522 -2.467 -5.912 1.00 80.50 157 ASP A C 1
ATOM 1220 O O . ASP A 1 157 ? -7.549 -3.548 -6.488 1.00 80.50 157 ASP A O 1
ATOM 1224 N N . ILE A 1 158 ? -7.394 -2.390 -4.584 1.00 79.69 158 ILE A N 1
ATOM 1225 C CA . ILE A 1 158 ? -7.212 -3.577 -3.741 1.00 79.69 158 ILE A CA 1
ATOM 1226 C C . ILE A 1 158 ? -8.409 -4.520 -3.853 1.00 79.69 158 ILE A C 1
ATOM 1228 O O . ILE A 1 158 ? -8.228 -5.735 -3.845 1.00 79.69 158 ILE A O 1
ATOM 1232 N N . ARG A 1 159 ? -9.636 -4.001 -3.928 1.00 78.94 159 ARG A N 1
ATOM 1233 C CA . ARG A 1 159 ? -10.824 -4.850 -4.067 1.00 78.94 159 ARG A CA 1
ATOM 1234 C C . ARG A 1 159 ? -10.859 -5.568 -5.406 1.00 78.94 159 ARG A C 1
ATOM 1236 O O . ARG A 1 159 ? -11.198 -6.751 -5.420 1.00 78.94 159 ARG A O 1
ATOM 1243 N N . GLU A 1 160 ? -10.486 -4.884 -6.480 1.00 77.25 160 GLU A N 1
ATOM 1244 C CA . GLU A 1 160 ? -10.333 -5.504 -7.796 1.00 77.25 160 GLU A CA 1
ATOM 1245 C C . GLU A 1 160 ? -9.233 -6.572 -7.779 1.00 77.25 160 GLU A C 1
ATOM 1247 O O . GLU A 1 160 ? -9.468 -7.696 -8.214 1.00 77.25 160 GLU A O 1
ATOM 1252 N N . ASP A 1 161 ? -8.077 -6.261 -7.187 1.00 73.81 161 ASP A N 1
ATOM 1253 C CA . ASP A 1 161 ? -6.908 -7.147 -7.159 1.00 73.81 161 ASP A CA 1
ATOM 1254 C C . ASP A 1 161 ? -7.132 -8.414 -6.312 1.00 73.81 161 ASP A C 1
ATOM 1256 O O . ASP A 1 161 ? -6.598 -9.484 -6.619 1.00 73.81 161 ASP A O 1
ATOM 1260 N N . HIS A 1 162 ? -7.903 -8.308 -5.222 1.00 66.62 162 HIS A N 1
ATOM 1261 C CA . HIS A 1 162 ? -8.082 -9.394 -4.246 1.00 66.62 162 HIS A CA 1
ATOM 1262 C C . HIS A 1 162 ? -9.331 -10.256 -4.457 1.00 66.62 162 HIS A C 1
ATOM 1264 O O . HIS A 1 162 ? -9.374 -11.377 -3.940 1.00 66.62 162 HIS A O 1
ATOM 1270 N N . GLY A 1 163 ? -10.357 -9.783 -5.172 1.00 67.31 163 GLY A N 1
ATOM 1271 C CA . GLY A 1 163 ? -11.584 -10.556 -5.410 1.00 67.31 163 GLY A CA 1
ATOM 1272 C C . GLY A 1 163 ? -12.152 -11.214 -4.131 1.00 67.31 163 GLY A C 1
ATOM 1273 O O . GLY A 1 163 ? -12.391 -10.558 -3.123 1.00 67.31 163 GLY A O 1
ATOM 1274 N N . SER A 1 164 ? -12.370 -12.536 -4.123 1.00 53.84 164 SER A N 1
ATOM 1275 C CA . SER A 1 164 ? -13.014 -13.272 -3.003 1.00 53.84 164 SER A CA 1
ATOM 1276 C C . SER A 1 164 ? -12.114 -13.412 -1.782 1.00 53.84 164 SER A C 1
ATOM 1278 O O . SER A 1 164 ? -12.581 -13.751 -0.689 1.00 53.84 164 SER A O 1
ATOM 1280 N N . LEU A 1 165 ? -10.819 -13.124 -1.935 1.00 58.03 165 LEU A N 1
ATOM 1281 C CA . LEU A 1 165 ? -9.877 -13.102 -0.824 1.00 58.03 165 LEU A CA 1
ATOM 1282 C C . LEU A 1 165 ? -10.070 -11.857 0.044 1.00 58.03 165 LEU A C 1
ATOM 1284 O O . LEU A 1 165 ? -9.443 -11.770 1.099 1.00 58.03 165 LEU A O 1
ATOM 1288 N N . LEU A 1 166 ? -10.995 -10.957 -0.312 1.00 57.75 166 LEU A N 1
ATOM 1289 C CA . LEU A 1 166 ? -11.379 -9.792 0.485 1.00 57.75 166 LEU A CA 1
ATOM 1290 C C . LEU A 1 166 ? -11.688 -10.103 1.950 1.00 57.75 166 LEU A C 1
ATOM 1292 O O . LEU A 1 166 ? -11.466 -9.252 2.801 1.00 57.75 166 LEU A O 1
ATOM 1296 N N . ASN A 1 167 ? -12.151 -11.312 2.271 1.00 57.69 167 ASN A N 1
ATOM 1297 C CA . ASN A 1 167 ? -12.418 -11.704 3.657 1.00 57.69 167 ASN A CA 1
ATOM 1298 C C . ASN A 1 167 ? -11.287 -12.477 4.338 1.00 57.69 167 ASN A C 1
ATOM 1300 O O . ASN A 1 167 ? -11.373 -12.756 5.538 1.00 57.69 167 ASN A O 1
ATOM 1304 N N . ARG A 1 168 ? -10.223 -12.810 3.612 1.00 66.38 168 ARG A N 1
ATOM 1305 C CA . ARG A 1 168 ? -9.074 -13.545 4.149 1.00 66.38 168 ARG A CA 1
ATOM 1306 C C . ARG A 1 168 ? -7.831 -12.669 4.168 1.00 66.38 168 ARG A C 1
ATOM 1308 O O . ARG A 1 168 ? -7.232 -12.533 5.228 1.00 66.38 168 ARG A O 1
ATOM 1315 N N . ALA A 1 169 ? -7.478 -12.061 3.039 1.00 73.94 169 ALA A N 1
ATOM 1316 C CA . ALA A 1 169 ? -6.261 -11.273 2.864 1.00 73.94 169 ALA A CA 1
ATOM 1317 C C . ALA A 1 169 ? -6.451 -9.792 3.157 1.00 73.94 169 ALA A C 1
ATOM 1319 O O . ALA A 1 169 ? -5.517 -9.163 3.647 1.00 73.94 169 ALA A O 1
ATOM 1320 N N . LEU A 1 170 ? -7.659 -9.269 2.938 1.00 83.94 170 LEU A N 1
ATOM 1321 C CA . LEU A 1 170 ? -8.014 -7.902 3.287 1.00 83.94 170 LEU A CA 1
ATOM 1322 C C . LEU A 1 170 ? -8.864 -7.857 4.562 1.00 83.94 170 LEU A C 1
ATOM 1324 O O . LEU A 1 170 ? -9.703 -8.717 4.849 1.00 83.94 170 LEU A O 1
ATOM 1328 N N . ASN A 1 171 ? -8.656 -6.816 5.350 1.00 89.19 171 ASN A N 1
ATOM 1329 C CA . ASN A 1 171 ? -9.476 -6.501 6.498 1.00 89.19 171 ASN A CA 1
ATOM 1330 C C . ASN A 1 171 ? -9.818 -5.018 6.485 1.00 89.19 171 ASN A C 1
ATOM 1332 O O . ASN A 1 171 ? -9.011 -4.169 6.863 1.00 89.19 171 ASN A O 1
ATOM 1336 N N . VAL A 1 172 ? -11.034 -4.724 6.031 1.00 91.88 172 VAL A N 1
ATOM 1337 C CA . VAL A 1 172 ? -11.571 -3.366 6.012 1.00 91.88 172 VAL A CA 1
ATOM 1338 C C . VAL A 1 172 ? -12.375 -3.141 7.287 1.00 91.88 172 VAL A C 1
ATOM 1340 O O . VAL A 1 172 ? -13.292 -3.906 7.597 1.00 91.88 172 VAL A O 1
ATOM 1343 N N . GLN A 1 173 ? -12.027 -2.095 8.024 1.00 94.94 173 GLN A N 1
ATOM 1344 C CA . GLN A 1 173 ? -12.733 -1.627 9.208 1.00 94.94 173 GLN A CA 1
ATOM 1345 C C . GLN A 1 173 ? -13.489 -0.345 8.876 1.00 94.94 173 GLN A C 1
ATOM 1347 O O . GLN A 1 173 ? -12.999 0.519 8.151 1.00 94.94 173 GLN A O 1
ATOM 1352 N N . LEU A 1 174 ? -14.701 -0.246 9.405 1.00 96.00 174 LEU A N 1
ATOM 1353 C CA . LEU A 1 174 ? -15.611 0.876 9.248 1.00 96.00 174 LEU A CA 1
ATOM 1354 C C . LEU A 1 174 ? -15.831 1.500 10.620 1.00 96.00 174 LEU A C 1
ATOM 1356 O O . LEU A 1 174 ? -16.203 0.793 11.556 1.00 96.00 174 LEU A O 1
ATOM 1360 N N . LEU A 1 175 ? -15.649 2.810 10.734 1.00 97.00 175 LEU A N 1
ATOM 1361 C CA . LEU A 1 175 ? -16.053 3.580 11.903 1.00 97.00 175 LEU A CA 1
ATOM 1362 C C . LEU A 1 175 ? -17.449 4.133 11.630 1.00 97.00 175 LEU A C 1
ATOM 1364 O O . LEU A 1 175 ? -17.627 5.018 10.796 1.00 97.00 175 LEU A O 1
ATOM 1368 N N . GLU A 1 176 ? -18.457 3.575 12.287 1.00 95.62 176 GLU A N 1
ATOM 1369 C CA . GLU A 1 176 ? -19.860 3.902 12.044 1.00 95.62 176 GLU A CA 1
ATOM 1370 C C . GLU A 1 176 ? -20.438 4.722 13.191 1.00 95.62 176 GLU A C 1
ATOM 1372 O O . GLU A 1 176 ? -20.341 4.325 14.351 1.00 95.62 176 GLU A O 1
ATOM 1377 N N . ALA A 1 177 ? -21.119 5.810 12.841 1.00 93.06 177 ALA A N 1
ATOM 1378 C CA . ALA A 1 177 ? -22.153 6.402 13.678 1.00 93.06 177 ALA A CA 1
ATOM 1379 C C . ALA A 1 177 ? -23.513 5.760 13.340 1.00 93.06 177 ALA A C 1
ATOM 1381 O O . ALA A 1 177 ? -23.638 5.024 12.355 1.00 93.06 177 ALA A O 1
ATOM 1382 N N . GLU A 1 178 ? -24.553 6.050 14.127 1.00 85.88 178 GLU A N 1
ATOM 1383 C CA . GLU A 1 178 ? -25.903 5.501 13.909 1.00 85.88 178 GLU A CA 1
ATOM 1384 C C . GLU A 1 178 ? -26.415 5.707 12.475 1.00 85.88 178 GLU A C 1
ATOM 1386 O O . GLU A 1 178 ? -26.941 4.773 11.873 1.00 85.88 178 GLU A O 1
ATOM 1391 N N . THR A 1 179 ? -26.196 6.891 11.900 1.00 87.12 179 THR A N 1
ATOM 1392 C CA . THR A 1 179 ? -26.782 7.284 10.608 1.00 87.12 179 THR A CA 1
ATOM 1393 C C . THR A 1 179 ? -25.772 7.458 9.476 1.00 87.12 179 THR A C 1
ATOM 1395 O O . THR A 1 179 ? -26.180 7.611 8.328 1.00 87.12 179 THR A O 1
ATOM 1398 N N . ARG A 1 180 ? -24.462 7.408 9.753 1.00 91.31 180 ARG A N 1
ATOM 1399 C CA . ARG A 1 180 ? -23.414 7.691 8.754 1.00 91.31 180 ARG A CA 1
ATOM 1400 C C . ARG A 1 180 ? -22.137 6.890 8.971 1.00 91.31 180 ARG A C 1
ATOM 1402 O O . ARG A 1 180 ? -21.868 6.415 10.077 1.00 91.31 180 ARG A O 1
ATOM 1409 N N . LEU A 1 181 ? -21.343 6.772 7.920 1.00 94.88 181 LEU A N 1
ATOM 1410 C CA . LEU A 1 181 ? -19.965 6.316 7.988 1.00 94.88 181 LEU A CA 1
ATOM 1411 C C . LEU A 1 181 ? -19.074 7.503 8.383 1.00 94.88 181 LEU A C 1
ATOM 1413 O O . LEU A 1 181 ? -19.115 8.567 7.768 1.00 94.88 181 LEU A O 1
ATOM 1417 N N . ALA A 1 182 ? -18.320 7.344 9.466 1.00 94.81 182 ALA A N 1
ATOM 1418 C CA . ALA A 1 182 ? -17.415 8.363 9.989 1.00 94.81 182 ALA A CA 1
ATOM 1419 C C . ALA A 1 182 ? -15.969 8.157 9.528 1.00 94.81 182 ALA A C 1
ATOM 1421 O O . ALA A 1 182 ? -15.229 9.129 9.442 1.00 94.81 182 ALA A O 1
ATOM 1422 N N . GLY A 1 183 ? -15.586 6.918 9.223 1.00 95.38 183 GLY A N 1
ATOM 1423 C CA . GLY A 1 183 ? -14.238 6.581 8.792 1.00 95.38 183 GLY A CA 1
ATOM 1424 C C . GLY A 1 183 ? -14.161 5.179 8.202 1.00 95.38 183 GLY A C 1
ATOM 1425 O O . GLY A 1 183 ? -15.025 4.334 8.455 1.00 95.38 183 GLY A O 1
ATOM 1426 N N . ALA A 1 184 ? -13.108 4.918 7.442 1.00 95.50 184 ALA A N 1
ATOM 1427 C CA . ALA A 1 184 ? -12.739 3.592 6.983 1.00 95.50 184 ALA A CA 1
ATOM 1428 C C . ALA A 1 184 ? -11.219 3.421 7.017 1.00 95.50 184 ALA A C 1
ATOM 1430 O O . ALA A 1 184 ? -10.463 4.381 6.868 1.00 95.50 184 ALA A O 1
ATOM 1431 N N . GLY A 1 185 ? -10.774 2.186 7.196 1.00 94.69 185 GLY A N 1
ATOM 1432 C CA . GLY A 1 185 ? -9.379 1.802 7.047 1.00 94.69 185 GLY A CA 1
ATOM 1433 C C . GLY A 1 185 ? -9.284 0.385 6.516 1.00 94.69 185 GLY A C 1
ATOM 1434 O O . GLY A 1 185 ? -10.183 -0.426 6.746 1.00 94.69 185 GLY A O 1
ATOM 1435 N N . TRP A 1 186 ? -8.197 0.054 5.829 1.00 93.56 186 TRP A N 1
ATOM 1436 C CA . TRP A 1 186 ? -7.982 -1.295 5.313 1.00 93.56 186 TRP A CA 1
ATOM 1437 C C . TRP A 1 186 ? -6.538 -1.752 5.477 1.00 93.56 186 TRP A C 1
ATOM 1439 O O . TRP A 1 186 ? -5.584 -1.027 5.186 1.00 93.56 186 TRP A O 1
ATOM 1449 N N . ALA A 1 187 ? -6.403 -2.993 5.937 1.00 92.81 187 ALA A N 1
ATOM 1450 C CA . ALA A 1 187 ? -5.130 -3.665 6.126 1.00 92.81 187 ALA A CA 1
ATOM 1451 C C . ALA A 1 187 ? -5.103 -4.985 5.356 1.00 92.81 187 ALA A C 1
ATOM 1453 O O . ALA A 1 187 ? -6.091 -5.719 5.322 1.00 92.81 187 ALA A O 1
ATOM 1454 N N . GLU A 1 188 ? -3.967 -5.275 4.739 1.00 89.06 188 GLU A N 1
ATOM 1455 C CA . GLU A 1 188 ? -3.715 -6.447 3.912 1.00 89.06 188 GLU A CA 1
ATOM 1456 C C . GLU A 1 188 ? -2.622 -7.293 4.559 1.00 89.06 188 GLU A C 1
ATOM 1458 O O . GLU A 1 188 ? -1.575 -6.779 4.947 1.00 89.06 188 GLU A O 1
ATOM 1463 N N . ALA A 1 189 ? -2.825 -8.599 4.660 1.00 87.12 189 ALA A N 1
ATOM 1464 C CA . ALA A 1 189 ? -1.747 -9.482 5.071 1.00 87.12 189 ALA A CA 1
ATOM 1465 C C . ALA A 1 189 ? -0.747 -9.678 3.928 1.00 87.12 189 ALA A C 1
ATOM 1467 O O . ALA A 1 189 ? -1.133 -9.959 2.794 1.00 87.12 189 ALA 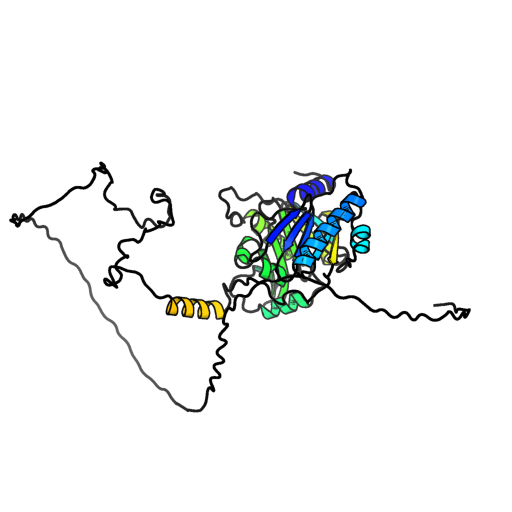A O 1
ATOM 1468 N N . VAL A 1 190 ? 0.545 -9.563 4.229 1.00 87.12 190 VAL A N 1
ATOM 1469 C CA . VAL A 1 190 ? 1.597 -9.676 3.214 1.00 87.12 190 VAL A CA 1
ATOM 1470 C C . VAL A 1 190 ? 1.973 -11.148 3.058 1.00 87.12 190 VAL A C 1
ATOM 1472 O O . VAL A 1 190 ? 2.759 -11.668 3.852 1.00 87.12 190 VAL A O 1
ATOM 1475 N N . GLY A 1 191 ? 1.362 -11.838 2.090 1.00 81.50 191 GLY A N 1
ATOM 1476 C CA . GLY A 1 191 ? 1.652 -13.244 1.765 1.00 81.50 191 GLY A CA 1
ATOM 1477 C C . GLY A 1 191 ? 1.728 -14.150 3.000 1.00 81.50 191 GLY A C 1
ATOM 1478 O O . GLY A 1 191 ? 0.948 -13.984 3.945 1.00 81.50 191 GLY A O 1
ATOM 1479 N N . ALA A 1 192 ? 2.706 -15.057 3.035 1.00 80.75 192 ALA A N 1
ATOM 1480 C CA . ALA A 1 192 ? 3.028 -15.879 4.206 1.00 80.75 192 ALA A CA 1
ATOM 1481 C C . ALA A 1 192 ? 4.103 -15.273 5.135 1.00 80.75 192 ALA A C 1
ATOM 1483 O O . ALA A 1 192 ? 4.761 -15.997 5.876 1.00 80.75 192 ALA A O 1
ATOM 1484 N N . THR A 1 193 ? 4.279 -13.951 5.132 1.00 87.94 193 THR A N 1
ATOM 1485 C CA . THR A 1 193 ? 5.236 -13.272 6.028 1.00 87.94 193 THR A CA 1
ATOM 1486 C C . THR A 1 193 ? 4.644 -13.030 7.423 1.00 87.94 193 THR A C 1
ATOM 1488 O O . THR A 1 193 ? 3.445 -13.209 7.639 1.00 87.94 193 THR A O 1
ATOM 1491 N N . GLU A 1 194 ? 5.436 -12.534 8.374 1.00 91.25 194 GLU A N 1
ATOM 1492 C CA . GLU A 1 194 ? 4.904 -12.094 9.674 1.00 91.25 194 GLU A CA 1
ATOM 1493 C C . GLU A 1 194 ? 4.226 -10.703 9.641 1.00 91.25 194 GLU A C 1
ATOM 1495 O O . GLU A 1 194 ? 3.804 -10.190 10.680 1.00 91.25 194 GLU A O 1
ATOM 1500 N N . PHE A 1 195 ? 4.071 -10.096 8.457 1.00 93.38 195 PHE A N 1
ATOM 1501 C CA . PHE A 1 195 ? 3.635 -8.708 8.298 1.00 93.38 195 PHE A CA 1
ATOM 1502 C C . PHE A 1 195 ? 2.170 -8.557 7.877 1.00 93.38 195 PHE A C 1
ATOM 1504 O O . PHE A 1 195 ? 1.633 -9.315 7.058 1.00 93.38 195 PHE A O 1
ATOM 1511 N N . VAL A 1 196 ? 1.550 -7.495 8.387 1.00 93.38 196 VAL A N 1
ATOM 1512 C CA . VAL A 1 196 ? 0.276 -6.935 7.927 1.00 93.38 196 VAL A CA 1
ATOM 1513 C C . VAL A 1 196 ? 0.501 -5.482 7.520 1.00 93.38 196 VAL A C 1
ATOM 1515 O O . VAL A 1 196 ? 0.970 -4.687 8.322 1.00 93.38 196 VAL A O 1
ATOM 1518 N N . ALA A 1 197 ? 0.141 -5.111 6.297 1.00 93.38 197 ALA A N 1
ATOM 1519 C CA . ALA A 1 197 ? 0.290 -3.757 5.781 1.00 93.38 197 ALA A CA 1
ATOM 1520 C C . ALA A 1 197 ? -1.034 -2.988 5.843 1.00 93.38 197 ALA A C 1
ATOM 1522 O O . ALA A 1 197 ? -1.995 -3.335 5.156 1.00 93.38 197 ALA A O 1
ATOM 1523 N N . VAL A 1 198 ? -1.079 -1.904 6.611 1.00 94.94 198 VAL A N 1
ATOM 1524 C CA . VAL A 1 198 ? -2.126 -0.883 6.525 1.00 94.94 198 VAL A CA 1
ATOM 1525 C C . VAL A 1 198 ? -1.944 -0.144 5.203 1.00 94.94 198 VAL A C 1
ATOM 1527 O O . VAL A 1 198 ? -0.919 0.493 4.963 1.00 94.94 198 VAL A O 1
ATOM 1530 N N . ARG A 1 199 ? -2.932 -0.263 4.317 1.00 92.19 199 ARG A N 1
ATOM 1531 C CA . ARG A 1 199 ? -2.872 0.282 2.953 1.00 92.19 199 ARG A CA 1
ATOM 1532 C C . ARG A 1 199 ? -3.542 1.644 2.824 1.00 92.19 199 ARG A C 1
ATOM 1534 O O . ARG A 1 199 ? -3.212 2.389 1.906 1.00 92.19 199 ARG A O 1
ATOM 1541 N N . GLY A 1 200 ? -4.448 1.973 3.740 1.00 91.81 200 GLY A N 1
ATOM 1542 C CA . GLY A 1 200 ? -5.053 3.294 3.804 1.00 91.81 200 GLY A CA 1
ATOM 1543 C C . GLY A 1 200 ? -6.055 3.446 4.939 1.00 91.81 200 GLY A C 1
ATOM 1544 O O . GLY A 1 200 ? -6.567 2.465 5.488 1.00 91.81 200 GLY A O 1
ATOM 1545 N N . MET A 1 201 ? -6.293 4.707 5.293 1.00 93.25 201 MET A N 1
ATOM 1546 C CA . MET A 1 201 ? -7.239 5.169 6.304 1.00 93.25 201 MET A CA 1
ATOM 1547 C C . MET A 1 201 ? -7.787 6.528 5.867 1.00 93.25 201 MET A C 1
ATOM 1549 O O . MET A 1 201 ? -7.031 7.365 5.384 1.00 93.25 201 MET A O 1
ATOM 1553 N N . THR A 1 202 ? -9.081 6.768 6.063 1.00 93.62 202 THR A N 1
ATOM 1554 C CA . THR A 1 202 ? -9.749 8.027 5.676 1.00 93.62 202 THR A CA 1
ATOM 1555 C C . THR A 1 202 ? -9.548 9.160 6.693 1.00 93.62 202 THR A C 1
ATOM 1557 O O . THR A 1 202 ? -10.150 10.221 6.574 1.00 93.62 202 THR A O 1
ATOM 1560 N N . GLY A 1 203 ? -8.749 8.928 7.736 1.00 92.69 203 GLY A N 1
ATOM 1561 C CA . GLY A 1 203 ? -8.506 9.852 8.841 1.00 92.69 203 GLY A CA 1
ATOM 1562 C C . GLY A 1 203 ? -7.638 9.205 9.928 1.00 92.69 203 GLY A C 1
ATOM 1563 O O . GLY A 1 203 ? -7.307 8.023 9.802 1.00 92.69 203 GLY A O 1
ATOM 1564 N N . PRO A 1 204 ? -7.266 9.942 10.992 1.00 94.62 204 PRO A N 1
ATOM 1565 C CA . PRO A 1 204 ? -6.392 9.471 12.076 1.00 94.62 204 PRO A CA 1
ATOM 1566 C C . PRO A 1 204 ? -7.111 8.510 13.050 1.00 94.62 204 PRO A C 1
ATOM 1568 O O . PRO A 1 204 ? -7.139 8.720 14.259 1.00 94.62 204 PRO A O 1
ATOM 1571 N N . HIS A 1 205 ? -7.734 7.460 12.513 1.00 95.00 205 HIS A N 1
ATOM 1572 C CA . HIS A 1 205 ? -8.618 6.545 13.238 1.00 95.00 205 HIS A CA 1
ATOM 1573 C C . HIS A 1 205 ? -7.869 5.356 13.861 1.00 95.00 205 HIS A C 1
ATOM 1575 O O . HIS A 1 205 ? -7.901 4.231 13.348 1.00 95.00 205 HIS A O 1
ATOM 1581 N N . THR A 1 206 ? -7.164 5.589 14.968 1.00 96.25 206 THR A N 1
ATOM 1582 C CA . THR A 1 206 ? -6.418 4.535 15.684 1.00 96.25 206 THR A CA 1
ATOM 1583 C C . THR A 1 206 ? -7.322 3.503 16.365 1.00 96.25 206 THR A C 1
ATOM 1585 O O . THR A 1 206 ? -6.844 2.444 16.779 1.00 96.25 206 THR A O 1
ATOM 1588 N N . GLU A 1 207 ? -8.639 3.723 16.381 1.00 96.75 207 GLU A N 1
ATOM 1589 C CA . GLU A 1 207 ? -9.649 2.757 16.820 1.00 96.75 207 GLU A CA 1
ATOM 1590 C C . GLU A 1 207 ? -9.634 1.461 15.998 1.00 96.75 207 GLU A C 1
ATOM 1592 O O . GLU A 1 207 ? -10.123 0.425 16.451 1.00 96.75 207 GLU A O 1
ATOM 1597 N N . PHE A 1 208 ? -9.084 1.484 14.780 1.00 97.44 208 PHE A N 1
ATOM 1598 C CA . PHE A 1 208 ? -8.956 0.286 13.948 1.00 97.44 208 PHE A CA 1
ATOM 1599 C C . PHE A 1 208 ? -7.839 -0.654 14.417 1.00 97.44 208 PHE A C 1
ATOM 1601 O O . PHE A 1 208 ? -7.922 -1.863 14.177 1.00 97.44 208 PHE A O 1
ATOM 1608 N N . LEU A 1 209 ? -6.823 -0.143 15.125 1.00 97.06 209 LEU A N 1
ATOM 1609 C CA . LEU A 1 209 ? -5.628 -0.909 15.493 1.00 97.06 209 LEU A CA 1
ATOM 1610 C C . LEU A 1 209 ? -5.938 -2.149 16.346 1.00 97.06 209 LEU A C 1
ATOM 16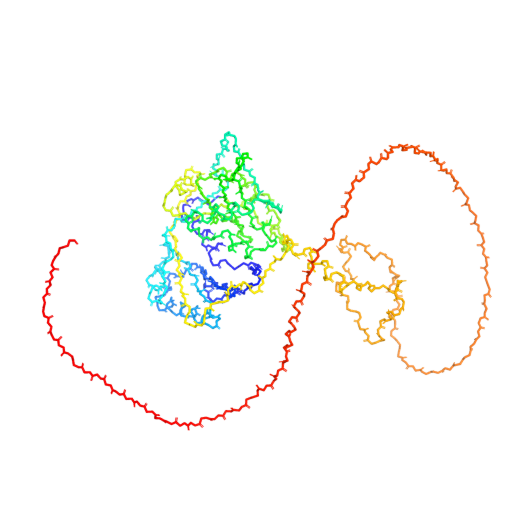12 O O . LEU A 1 209 ? -5.486 -3.230 15.966 1.00 97.06 209 LEU A O 1
ATOM 1616 N N . PRO A 1 210 ? -6.761 -2.098 17.418 1.00 95.69 210 PRO A N 1
ATOM 1617 C CA . PRO A 1 210 ? -7.053 -3.287 18.223 1.00 95.69 210 PRO A CA 1
ATOM 1618 C C . PRO A 1 210 ? -7.772 -4.376 17.415 1.00 95.69 210 PRO A C 1
ATOM 1620 O O . PRO A 1 210 ? -7.601 -5.572 17.667 1.00 95.69 210 PRO A O 1
ATOM 1623 N N . HIS A 1 211 ? -8.565 -3.971 16.419 1.00 94.56 211 HIS A N 1
ATOM 1624 C CA . HIS A 1 211 ? -9.266 -4.888 15.525 1.00 94.56 211 HIS A CA 1
ATOM 1625 C C . HIS A 1 211 ? -8.312 -5.535 14.520 1.00 94.56 211 HIS A C 1
ATOM 1627 O O . HIS A 1 211 ? -8.417 -6.742 14.292 1.00 94.56 211 HIS A O 1
ATOM 1633 N N . TRP A 1 212 ? -7.363 -4.780 13.964 1.00 94.69 212 TRP A N 1
ATOM 1634 C CA . TRP A 1 212 ? -6.325 -5.338 13.097 1.00 94.69 212 TRP A CA 1
ATOM 1635 C C . TRP A 1 212 ? -5.327 -6.207 13.849 1.00 94.69 212 TRP A C 1
ATOM 1637 O O . TRP A 1 212 ? -4.988 -7.263 13.332 1.00 94.69 212 TRP A O 1
ATOM 1647 N N . VAL A 1 213 ? -4.930 -5.852 15.073 1.00 94.25 213 VAL A N 1
ATOM 1648 C CA . VAL A 1 213 ? -4.080 -6.704 15.924 1.00 94.25 213 VAL A CA 1
ATOM 1649 C C . VAL A 1 213 ? -4.781 -8.030 16.216 1.00 94.25 213 VAL A C 1
ATOM 1651 O O . VAL A 1 213 ? -4.202 -9.100 16.025 1.00 94.25 213 VAL A O 1
ATOM 1654 N N . ARG A 1 214 ? -6.060 -7.988 16.616 1.00 92.31 214 ARG A N 1
ATOM 1655 C CA . ARG A 1 214 ? -6.859 -9.204 16.838 1.00 92.31 214 ARG A CA 1
ATOM 1656 C C . ARG A 1 214 ? -7.002 -10.024 15.561 1.00 92.31 214 ARG A C 1
ATOM 1658 O O . ARG A 1 214 ? -6.885 -11.245 15.603 1.00 92.31 214 ARG A O 1
ATOM 1665 N N . TRP A 1 215 ? -7.270 -9.366 14.436 1.00 90.00 215 TRP A N 1
ATOM 1666 C CA . TRP A 1 215 ? -7.358 -10.035 13.146 1.00 90.00 215 TRP A CA 1
ATOM 1667 C C . TRP A 1 215 ? -6.026 -10.690 12.771 1.00 90.00 215 TRP A C 1
ATOM 1669 O O . TRP A 1 215 ? -6.032 -11.875 12.478 1.00 90.00 215 TRP A O 1
ATOM 1679 N N . ALA A 1 216 ? -4.902 -9.982 12.860 1.00 90.38 216 ALA A N 1
ATOM 1680 C CA . ALA A 1 216 ? -3.572 -10.492 12.541 1.00 90.38 216 ALA A CA 1
ATOM 1681 C C . ALA A 1 216 ? -3.212 -11.735 13.371 1.00 90.38 216 ALA A C 1
ATOM 1683 O O . ALA A 1 216 ? -2.756 -12.725 12.805 1.00 90.38 216 ALA A O 1
ATOM 1684 N N . ARG A 1 217 ? -3.496 -11.721 14.682 1.00 88.44 217 ARG A N 1
ATOM 1685 C CA . ARG A 1 217 ? -3.251 -12.862 15.587 1.00 88.44 217 ARG A CA 1
ATOM 1686 C C . ARG A 1 217 ? -4.139 -14.072 15.293 1.00 88.44 217 ARG A C 1
ATOM 1688 O O . ARG A 1 217 ? -3.687 -15.203 15.415 1.00 88.44 217 ARG A O 1
ATOM 1695 N N . ASN A 1 218 ? -5.393 -13.838 14.907 1.00 82.88 218 ASN A N 1
ATOM 1696 C CA . ASN A 1 218 ? -6.374 -14.908 14.702 1.00 82.88 218 ASN A CA 1
ATOM 1697 C C . ASN A 1 218 ? -6.426 -15.422 13.257 1.00 82.88 218 ASN A C 1
ATOM 1699 O O . ASN A 1 218 ? -7.105 -16.413 12.978 1.00 82.88 218 ASN A O 1
ATOM 1703 N N . ASN A 1 219 ? -5.798 -14.727 12.307 1.00 68.38 219 ASN A N 1
ATOM 1704 C CA . ASN A 1 219 ? -5.952 -15.035 10.893 1.00 68.38 219 ASN A CA 1
ATOM 1705 C C . ASN A 1 219 ? -5.043 -16.191 10.458 1.00 68.38 219 ASN A C 1
ATOM 1707 O O . ASN A 1 219 ? -4.051 -16.008 9.757 1.00 68.38 219 ASN A O 1
ATOM 1711 N N . HIS A 1 220 ? -5.454 -17.407 10.817 1.00 59.22 220 HIS A N 1
ATOM 1712 C CA . HIS A 1 220 ? -4.931 -18.649 10.243 1.00 59.22 220 HIS A CA 1
ATOM 1713 C C . HIS A 1 220 ? -5.463 -18.910 8.818 1.00 59.22 220 HIS A C 1
ATOM 1715 O O . HIS A 1 220 ? -4.919 -19.734 8.089 1.00 59.22 220 HIS A O 1
ATOM 1721 N N . ALA A 1 221 ? -6.526 -18.207 8.402 1.00 49.06 221 ALA A N 1
ATOM 1722 C CA . ALA A 1 221 ? -7.319 -18.495 7.199 1.00 49.06 221 ALA A CA 1
ATOM 1723 C C . ALA A 1 221 ? -6.693 -18.011 5.878 1.00 49.06 221 ALA A C 1
ATOM 1725 O O . ALA A 1 221 ? -7.251 -18.241 4.801 1.00 49.06 221 ALA A O 1
ATOM 1726 N N . LEU A 1 222 ? -5.551 -17.334 5.960 1.00 52.22 222 LEU A N 1
ATOM 1727 C CA . LEU A 1 222 ? -4.788 -16.848 4.814 1.00 52.22 222 LEU A CA 1
ATOM 1728 C C . LEU A 1 222 ? -3.921 -17.900 4.144 1.00 52.22 222 LEU A C 1
ATOM 1730 O O . LEU A 1 222 ? -3.497 -17.710 3.007 1.00 52.22 222 LEU A O 1
ATOM 1734 N N . HIS A 1 223 ? -3.669 -19.004 4.838 1.00 52.19 223 HIS A N 1
ATOM 1735 C CA . HIS A 1 223 ? -2.867 -20.079 4.303 1.00 52.19 223 HIS A CA 1
ATOM 1736 C C . HIS A 1 223 ? -3.781 -21.061 3.566 1.00 52.19 223 HIS A C 1
ATOM 1738 O O . HIS A 1 223 ? -4.411 -21.930 4.158 1.00 52.19 223 HIS A O 1
ATOM 1744 N N . LEU A 1 224 ? -3.905 -20.867 2.253 1.00 50.41 224 LEU A N 1
ATOM 1745 C CA . LEU A 1 224 ? -4.492 -21.857 1.345 1.00 50.41 224 LEU A CA 1
ATOM 1746 C C . LEU A 1 224 ? -3.428 -22.846 0.815 1.00 50.41 224 LEU A C 1
ATOM 1748 O O . LEU A 1 224 ? -3.723 -23.633 -0.083 1.00 50.41 224 LEU A O 1
ATOM 1752 N N . GLY A 1 225 ? -2.192 -22.768 1.322 1.00 50.69 225 GLY A N 1
ATOM 1753 C CA . GLY A 1 225 ? -1.146 -23.776 1.143 1.00 50.69 225 GLY A CA 1
ATOM 1754 C C . GLY A 1 225 ? -1.251 -24.894 2.187 1.00 50.69 225 GLY A C 1
ATOM 1755 O O . GLY A 1 225 ? -2.001 -24.786 3.152 1.00 50.69 225 GLY A O 1
ATOM 1756 N N . ALA A 1 226 ? -0.499 -25.979 2.001 1.00 50.91 226 ALA A N 1
ATOM 1757 C CA . ALA A 1 226 ? -0.508 -27.149 2.890 1.00 50.91 226 ALA A CA 1
ATOM 1758 C C . ALA A 1 226 ? 0.280 -26.961 4.212 1.00 50.91 226 ALA A C 1
ATOM 1760 O O . ALA A 1 226 ? 0.460 -27.921 4.959 1.00 50.91 226 ALA A O 1
ATOM 1761 N N . GLY A 1 227 ? 0.786 -25.756 4.496 1.00 59.25 227 GLY A N 1
ATOM 1762 C CA . GLY A 1 227 ? 1.630 -25.445 5.653 1.00 59.25 227 GLY A CA 1
ATOM 1763 C C . GLY A 1 227 ? 0.895 -24.797 6.833 1.00 59.25 227 GLY A C 1
ATOM 1764 O O . GLY A 1 227 ? -0.321 -24.614 6.850 1.00 59.25 227 GLY A O 1
ATOM 1765 N N . LYS A 1 228 ? 1.656 -24.439 7.869 1.00 65.06 228 LYS A N 1
ATOM 1766 C CA . LYS A 1 228 ? 1.150 -23.673 9.015 1.00 65.06 228 LYS A CA 1
ATOM 1767 C C . LYS A 1 228 ? 1.120 -22.190 8.637 1.00 65.06 228 LYS A C 1
ATOM 1769 O O . LYS A 1 228 ? 2.121 -21.665 8.159 1.00 65.06 228 LYS A O 1
ATOM 1774 N N . ALA A 1 229 ? -0.001 -21.511 8.881 1.00 70.06 229 ALA A N 1
ATOM 1775 C CA . ALA A 1 229 ? -0.070 -20.060 8.724 1.00 70.06 229 ALA A CA 1
ATOM 1776 C C . ALA A 1 229 ? 1.022 -19.377 9.575 1.00 70.06 229 ALA A C 1
ATOM 1778 O O . ALA A 1 229 ? 1.218 -19.789 10.726 1.00 70.06 229 ALA A O 1
ATOM 1779 N N . PRO A 1 230 ? 1.717 -18.355 9.043 1.00 79.19 230 PRO A N 1
ATOM 1780 C CA . PRO A 1 230 ? 2.749 -17.652 9.791 1.00 79.19 230 PRO A CA 1
ATOM 1781 C C . PRO A 1 230 ? 2.131 -16.944 10.994 1.00 79.19 230 PRO A C 1
ATOM 1783 O O . PRO A 1 230 ? 1.010 -16.426 10.933 1.00 79.19 230 PRO A O 1
ATOM 1786 N N . GLU A 1 231 ? 2.886 -16.889 12.081 1.00 87.12 231 GLU A N 1
ATOM 1787 C CA . GLU A 1 231 ? 2.560 -16.002 13.186 1.00 87.12 231 GLU A CA 1
ATOM 1788 C C . GLU A 1 231 ? 2.782 -14.556 12.733 1.00 87.12 231 GLU A C 1
ATOM 1790 O O . GLU A 1 231 ? 3.855 -14.206 12.244 1.00 87.12 231 GLU A O 1
ATOM 1795 N N . ARG A 1 232 ? 1.748 -13.715 12.835 1.00 90.56 232 ARG A N 1
ATOM 1796 C CA . ARG A 1 232 ? 1.861 -12.293 12.491 1.00 90.56 232 ARG A CA 1
ATOM 1797 C C . ARG A 1 232 ? 2.428 -11.538 13.684 1.00 90.56 232 ARG A C 1
ATOM 1799 O O . ARG A 1 232 ? 1.888 -11.637 14.784 1.00 90.56 232 ARG A O 1
ATOM 1806 N N . LEU A 1 233 ? 3.476 -10.761 13.441 1.00 93.88 233 LEU A N 1
ATOM 1807 C CA . LEU A 1 233 ? 4.254 -10.068 14.469 1.00 93.88 233 LEU A CA 1
ATOM 1808 C C . LEU A 1 233 ? 4.277 -8.551 14.269 1.00 93.88 233 LEU A C 1
ATOM 1810 O O . LEU A 1 23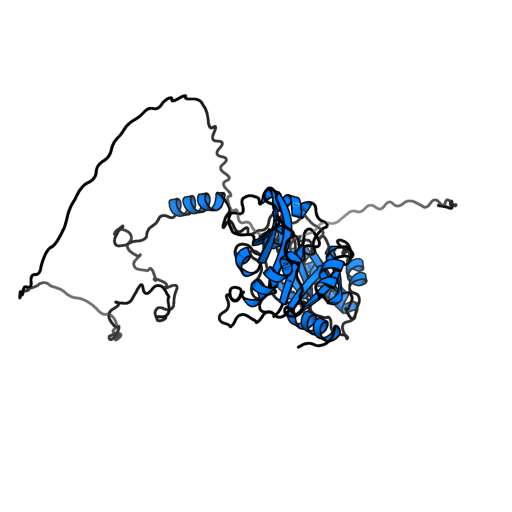3 ? 4.393 -7.817 15.252 1.00 93.88 233 LEU A O 1
ATOM 1814 N N . TYR A 1 234 ? 4.088 -8.077 13.033 1.00 95.81 234 TYR A N 1
ATOM 1815 C CA . TYR A 1 234 ? 4.264 -6.665 12.698 1.00 95.81 234 TYR A CA 1
ATOM 1816 C C . TYR A 1 234 ? 3.077 -6.082 11.927 1.00 95.81 234 TYR A C 1
ATOM 1818 O O . TYR A 1 234 ? 2.532 -6.723 11.021 1.00 95.81 234 TYR A O 1
ATOM 1826 N N . LEU A 1 235 ? 2.717 -4.832 12.243 1.00 96.44 235 LEU A N 1
ATOM 1827 C CA . LEU A 1 235 ? 1.983 -3.960 11.323 1.00 96.44 235 LEU A CA 1
ATOM 1828 C C . LEU A 1 235 ? 2.962 -3.015 10.638 1.00 96.44 235 LEU A C 1
ATOM 1830 O O . LEU A 1 235 ? 3.812 -2.419 11.293 1.00 96.44 235 LEU A O 1
ATOM 1834 N N . THR A 1 236 ? 2.785 -2.815 9.339 1.00 97.19 236 THR A N 1
ATOM 1835 C CA . THR A 1 236 ? 3.419 -1.733 8.587 1.0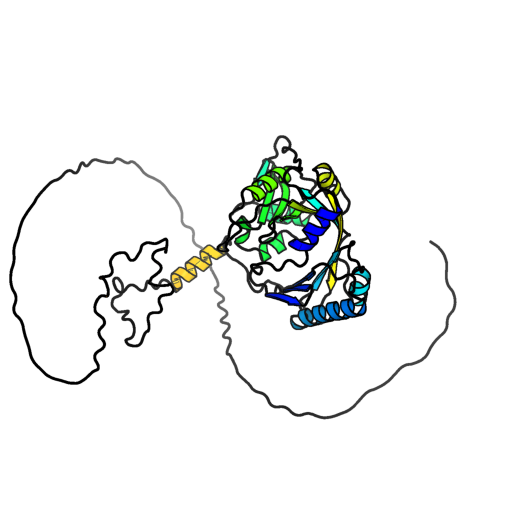0 97.19 236 THR A CA 1
ATOM 1836 C C . THR A 1 236 ? 2.370 -0.748 8.115 1.00 97.19 236 THR A C 1
ATOM 1838 O O . THR A 1 236 ? 1.212 -1.108 7.910 1.00 97.19 236 THR A O 1
ATOM 1841 N N . ALA A 1 237 ? 2.761 0.507 7.954 1.00 96.25 237 ALA A N 1
ATOM 1842 C CA . ALA A 1 237 ? 1.906 1.540 7.391 1.00 96.25 237 ALA A CA 1
ATOM 1843 C C . ALA A 1 237 ? 2.747 2.514 6.569 1.00 96.25 237 ALA A C 1
ATOM 1845 O O . ALA A 1 237 ? 3.954 2.644 6.770 1.00 96.25 237 ALA A O 1
ATOM 1846 N N . GLU A 1 238 ? 2.097 3.210 5.648 1.00 95.31 238 GLU A N 1
ATOM 1847 C CA . GLU A 1 238 ? 2.698 4.308 4.904 1.00 95.31 238 GLU A CA 1
ATOM 1848 C C . GLU A 1 238 ? 1.778 5.516 5.024 1.00 95.31 238 GLU A C 1
ATOM 1850 O O . GLU A 1 238 ? 0.597 5.429 4.680 1.00 95.31 238 GLU A O 1
ATOM 1855 N N . ALA A 1 239 ? 2.307 6.636 5.507 1.00 94.25 239 ALA A N 1
ATOM 1856 C CA . ALA A 1 239 ? 1.537 7.863 5.662 1.00 94.25 239 ALA A CA 1
ATOM 1857 C C . ALA A 1 239 ? 2.366 9.074 5.217 1.00 94.25 239 ALA A C 1
ATOM 1859 O O . ALA A 1 239 ? 3.545 9.151 5.567 1.00 94.25 239 ALA A O 1
ATOM 1860 N N . PRO A 1 240 ? 1.794 10.015 4.443 1.00 93.69 240 PRO A N 1
ATOM 1861 C CA . PRO A 1 240 ? 2.418 11.320 4.262 1.00 93.69 240 PRO A CA 1
ATOM 1862 C C . PRO A 1 240 ? 2.441 12.081 5.593 1.00 93.69 240 PRO A C 1
ATOM 1864 O O . PRO A 1 240 ? 1.758 11.703 6.547 1.00 93.69 240 PRO A O 1
ATOM 1867 N N . GLU A 1 241 ? 3.204 13.170 5.645 1.00 93.38 241 GLU A N 1
ATOM 1868 C CA . GLU A 1 241 ? 3.150 14.099 6.776 1.00 93.38 241 GLU A CA 1
ATOM 1869 C C . GLU A 1 241 ? 1.713 14.578 7.023 1.00 93.38 241 GLU A C 1
ATOM 1871 O O . GLU A 1 241 ? 0.974 14.885 6.084 1.00 93.38 241 GLU A O 1
ATOM 1876 N N . GLY A 1 242 ? 1.312 14.619 8.295 1.00 93.62 242 GLY A N 1
ATOM 1877 C CA . GLY A 1 242 ? -0.015 15.057 8.708 1.00 93.62 242 GLY A CA 1
ATOM 1878 C C . GLY A 1 242 ? -0.657 14.165 9.775 1.00 93.62 242 GLY A C 1
ATOM 1879 O O . GLY A 1 242 ? -0.013 13.270 10.324 1.00 93.62 242 GLY A O 1
ATOM 1880 N N . PRO A 1 243 ? -1.964 14.356 10.038 1.00 95.25 243 PRO A N 1
ATOM 1881 C CA . PRO A 1 243 ? -2.622 13.795 11.219 1.00 95.25 243 PRO A CA 1
ATOM 1882 C C . PRO A 1 243 ? -2.581 12.267 11.315 1.00 95.25 243 PRO A C 1
ATOM 1884 O O . PRO A 1 243 ? -2.557 11.716 12.412 1.00 95.25 243 PRO A O 1
ATOM 1887 N N . ILE A 1 244 ? -2.593 11.566 10.176 1.00 94.62 244 ILE A N 1
ATOM 1888 C CA . ILE A 1 244 ? -2.515 10.099 10.156 1.00 94.62 244 ILE A CA 1
ATOM 1889 C C . ILE A 1 244 ? -1.135 9.633 10.629 1.00 94.62 244 ILE A C 1
ATOM 1891 O O . ILE A 1 244 ? -1.061 8.713 11.440 1.00 94.62 244 ILE A O 1
ATOM 1895 N N . LEU A 1 245 ? -0.056 10.267 10.156 1.00 95.94 245 LEU A N 1
ATOM 1896 C CA . LEU A 1 245 ? 1.303 9.953 10.592 1.00 95.94 245 LEU A CA 1
ATOM 1897 C C . LEU A 1 245 ? 1.450 10.188 12.100 1.00 95.94 245 LEU A C 1
ATOM 1899 O O . LEU A 1 245 ? 1.886 9.283 12.809 1.00 95.94 245 LEU A O 1
ATOM 1903 N N . ASP A 1 246 ? 1.005 11.346 12.591 1.00 97.25 246 ASP A N 1
ATOM 1904 C CA . ASP A 1 246 ? 1.090 11.709 14.012 1.00 97.25 246 ASP A CA 1
ATOM 1905 C C . ASP A 1 246 ? 0.337 10.712 14.904 1.00 97.25 246 ASP A C 1
ATOM 1907 O O . ASP A 1 246 ? 0.838 10.269 15.943 1.00 97.25 246 ASP A O 1
ATOM 1911 N N . ALA A 1 247 ? -0.862 10.310 14.475 1.00 96.81 247 ALA A N 1
ATOM 1912 C CA . ALA A 1 247 ? -1.679 9.345 15.197 1.00 96.81 247 ALA A CA 1
ATOM 1913 C C . ALA A 1 247 ? -1.041 7.948 15.226 1.00 96.81 247 ALA A C 1
ATOM 1915 O O . ALA A 1 247 ? -1.067 7.290 16.265 1.00 96.81 247 ALA A O 1
ATOM 1916 N N . LEU A 1 248 ? -0.439 7.497 14.119 1.00 97.31 248 LEU A N 1
ATOM 1917 C CA . LEU A 1 248 ? 0.249 6.204 14.066 1.00 97.31 248 LEU A CA 1
ATOM 1918 C C . LEU A 1 248 ? 1.527 6.211 14.916 1.00 97.31 248 LEU A C 1
ATOM 1920 O O . LEU A 1 248 ? 1.755 5.265 15.668 1.00 97.31 248 LEU A O 1
ATOM 1924 N N . LEU A 1 249 ? 2.328 7.278 14.868 1.00 97.62 249 LEU A N 1
ATOM 1925 C CA . LEU A 1 249 ? 3.510 7.416 15.729 1.00 97.62 249 LEU A CA 1
ATOM 1926 C C . LEU A 1 249 ? 3.120 7.388 17.215 1.00 97.62 249 LEU A C 1
ATOM 1928 O O . LEU A 1 249 ? 3.705 6.639 17.994 1.00 97.62 249 LEU A O 1
ATOM 1932 N N . THR A 1 250 ? 2.067 8.121 17.591 1.00 97.56 250 THR A N 1
ATOM 1933 C CA . THR A 1 250 ? 1.526 8.122 18.964 1.00 97.56 250 THR A CA 1
ATOM 1934 C C . THR A 1 250 ? 1.029 6.738 19.389 1.00 97.56 250 THR A C 1
ATOM 1936 O O . THR A 1 250 ? 1.172 6.354 20.547 1.00 97.56 250 THR A O 1
ATOM 1939 N N . ALA A 1 251 ? 0.474 5.968 18.452 1.00 96.94 251 ALA A N 1
ATOM 1940 C CA . ALA A 1 251 ? -0.025 4.618 18.692 1.00 96.94 251 ALA A CA 1
ATOM 1941 C C . ALA A 1 251 ? 1.076 3.551 18.852 1.00 96.94 251 ALA A C 1
ATOM 1943 O O . ALA A 1 251 ? 0.753 2.391 19.117 1.00 96.94 251 ALA A O 1
ATOM 1944 N N . GLY A 1 252 ? 2.355 3.913 18.696 1.00 96.44 252 GLY A N 1
ATOM 1945 C CA . GLY A 1 252 ? 3.495 3.006 18.871 1.00 96.44 252 GLY A CA 1
ATOM 1946 C C . GLY A 1 252 ? 4.171 2.565 17.571 1.00 96.44 252 GLY A C 1
ATOM 1947 O O . GLY A 1 252 ? 5.019 1.671 17.599 1.00 96.44 252 GLY A O 1
ATOM 1948 N N . PHE A 1 253 ? 3.837 3.169 16.424 1.00 97.25 253 PHE A N 1
ATOM 1949 C CA . PHE A 1 253 ? 4.624 2.961 15.208 1.00 97.25 253 PHE A CA 1
ATOM 1950 C C . PHE A 1 253 ? 5.971 3.686 15.280 1.00 97.25 253 PHE A C 1
ATOM 1952 O O . PHE A 1 253 ? 6.091 4.797 15.790 1.00 97.25 253 PHE A O 1
ATOM 1959 N N . ARG A 1 254 ? 6.988 3.062 14.688 1.00 97.31 254 ARG A N 1
ATOM 1960 C CA . ARG A 1 254 ? 8.342 3.587 14.513 1.00 97.31 254 ARG A CA 1
ATOM 1961 C C . ARG A 1 254 ? 8.552 3.952 13.046 1.00 97.31 254 ARG A C 1
ATOM 1963 O O . ARG A 1 254 ? 8.252 3.149 12.162 1.00 97.31 254 ARG A O 1
ATOM 1970 N N . ALA A 1 255 ? 9.063 5.154 12.788 1.00 97.44 255 ALA A N 1
ATOM 1971 C CA . ALA A 1 255 ? 9.461 5.580 11.449 1.00 97.44 255 ALA A CA 1
ATOM 1972 C C . ALA A 1 255 ? 10.762 4.886 11.035 1.00 97.44 255 ALA A C 1
ATOM 1974 O O . ALA A 1 255 ? 11.755 4.951 11.755 1.00 97.44 255 ALA A O 1
ATOM 1975 N N . LEU A 1 256 ? 10.740 4.225 9.878 1.00 96.31 256 LEU A N 1
ATOM 1976 C CA . LEU A 1 256 ? 11.889 3.505 9.332 1.00 96.31 256 LEU A CA 1
ATOM 1977 C C . LEU A 1 256 ? 12.586 4.288 8.222 1.00 96.31 256 LEU A C 1
ATOM 1979 O O . LEU A 1 256 ? 13.808 4.374 8.176 1.00 96.31 256 LEU A O 1
ATOM 1983 N N . SER A 1 257 ? 11.811 4.811 7.272 1.00 96.00 257 SER A N 1
ATOM 1984 C CA . SER A 1 257 ? 12.346 5.459 6.076 1.00 96.00 257 SER A CA 1
ATOM 1985 C C . SER A 1 257 ? 11.264 6.251 5.341 1.00 96.00 257 SER A C 1
ATOM 1987 O O . SER A 1 257 ? 10.127 6.330 5.798 1.00 96.00 257 SER A O 1
ATOM 1989 N N . SER A 1 258 ? 11.601 6.807 4.178 1.00 95.88 258 SER A N 1
ATOM 1990 C CA . SER A 1 258 ? 10.631 7.363 3.236 1.00 95.88 258 SER A CA 1
ATOM 1991 C C . SER A 1 258 ? 10.404 6.420 2.057 1.00 95.88 258 SER A C 1
ATOM 1993 O O . SER A 1 258 ? 11.290 5.663 1.660 1.00 95.88 258 SER A O 1
ATOM 1995 N N . VAL A 1 259 ? 9.207 6.468 1.486 1.00 95.69 259 VAL A N 1
ATOM 1996 C CA . VAL A 1 259 ? 8.826 5.753 0.268 1.00 95.69 259 VAL A CA 1
ATOM 1997 C C . VAL A 1 259 ? 8.110 6.694 -0.681 1.00 95.69 259 VAL A C 1
ATOM 1999 O O . VAL A 1 259 ? 7.452 7.655 -0.263 1.00 95.69 259 VAL A O 1
ATOM 2002 N N . ARG A 1 260 ? 8.253 6.429 -1.977 1.00 95.06 260 ARG A N 1
ATOM 2003 C CA . ARG A 1 260 ? 7.581 7.212 -3.011 1.00 95.06 260 ARG A CA 1
ATOM 2004 C C . ARG A 1 260 ? 7.343 6.392 -4.264 1.00 95.06 260 ARG A C 1
ATOM 2006 O O . ARG A 1 260 ? 8.273 5.744 -4.748 1.00 95.06 260 ARG A O 1
ATOM 2013 N N . ASP A 1 261 ? 6.134 6.493 -4.800 1.00 94.81 261 ASP A N 1
ATOM 2014 C CA . ASP A 1 261 ? 5.756 5.844 -6.050 1.00 94.81 261 ASP A CA 1
ATOM 2015 C C . ASP A 1 261 ? 5.993 6.779 -7.246 1.00 94.81 261 ASP A C 1
ATOM 2017 O O . ASP A 1 261 ? 5.911 8.012 -7.159 1.00 94.81 261 ASP A O 1
ATOM 2021 N N . TYR A 1 262 ? 6.337 6.172 -8.373 1.00 97.06 262 TYR A N 1
ATOM 2022 C CA . TYR A 1 262 ? 6.701 6.822 -9.621 1.00 97.06 262 TYR A CA 1
ATOM 2023 C C . TYR A 1 262 ? 5.935 6.160 -10.757 1.00 97.06 262 TYR A C 1
ATOM 2025 O O . TYR A 1 262 ? 6.011 4.953 -10.914 1.00 97.06 262 TYR A O 1
ATOM 2033 N N . LEU A 1 263 ? 5.235 6.936 -11.573 1.00 96.75 263 LEU A N 1
ATOM 2034 C CA . LEU A 1 263 ? 4.450 6.436 -12.694 1.00 96.75 263 LEU A CA 1
ATOM 2035 C C . LEU A 1 263 ? 5.166 6.710 -14.010 1.00 96.75 263 LEU A C 1
ATOM 2037 O O . LEU A 1 263 ? 5.606 7.834 -14.257 1.00 96.75 263 LEU A O 1
ATOM 2041 N N . TRP A 1 264 ? 5.229 5.703 -14.868 1.00 97.81 264 TRP A N 1
ATOM 2042 C CA . TRP A 1 264 ? 5.651 5.839 -16.252 1.00 97.81 264 TRP A CA 1
ATOM 2043 C C . TRP A 1 264 ? 4.541 5.363 -17.192 1.00 97.81 264 TRP A C 1
ATOM 2045 O O . TRP A 1 264 ? 4.150 4.195 -17.127 1.00 97.81 264 TRP A O 1
ATOM 2055 N N . PRO A 1 265 ? 4.022 6.237 -18.068 1.00 95.50 265 PRO A N 1
ATOM 2056 C CA . PRO A 1 265 ? 3.097 5.832 -19.114 1.00 95.50 265 PRO A CA 1
ATOM 2057 C C . PRO A 1 265 ? 3.866 5.297 -20.341 1.00 95.50 265 PRO A C 1
ATOM 2059 O O . PRO A 1 265 ? 4.807 5.954 -20.796 1.00 95.50 265 PRO A O 1
ATOM 2062 N N . PRO A 1 266 ? 3.476 4.151 -20.926 1.00 93.19 266 PRO A N 1
ATOM 2063 C CA . PRO A 1 266 ? 4.037 3.693 -22.188 1.00 93.19 266 PRO A CA 1
ATOM 2064 C C . PRO A 1 266 ? 3.565 4.575 -23.345 1.00 93.19 266 PRO A C 1
ATOM 2066 O O . PRO A 1 266 ? 2.482 5.160 -23.317 1.00 93.19 266 PRO A O 1
ATOM 2069 N N . ALA A 1 267 ? 4.365 4.627 -24.407 1.00 89.06 267 ALA A N 1
ATOM 2070 C CA . ALA A 1 267 ? 3.898 5.147 -25.683 1.00 89.06 267 ALA A CA 1
ATOM 2071 C C . ALA A 1 267 ? 2.971 4.115 -26.341 1.00 89.06 267 ALA A C 1
ATOM 2073 O O . ALA A 1 267 ? 3.324 2.939 -26.416 1.00 89.06 267 ALA A O 1
ATOM 2074 N N . GLY A 1 268 ? 1.813 4.544 -26.843 1.00 83.06 268 GLY A N 1
ATOM 2075 C CA . GLY A 1 268 ? 0.877 3.643 -27.512 1.00 83.06 268 GLY A CA 1
ATOM 2076 C C . GLY A 1 268 ? -0.589 3.999 -27.278 1.00 83.06 268 GLY A C 1
ATOM 2077 O O . GLY A 1 268 ? -0.886 5.086 -26.775 1.00 83.06 268 GLY A O 1
ATOM 2078 N N . PRO A 1 269 ? -1.515 3.107 -27.677 1.00 84.62 269 PRO A N 1
ATOM 2079 C CA . PRO A 1 269 ? -2.920 3.240 -27.317 1.00 84.62 269 PRO A CA 1
ATOM 2080 C C . PRO A 1 269 ? -3.088 3.246 -25.788 1.00 84.62 269 PRO A C 1
ATOM 2082 O O . PRO A 1 269 ? -2.233 2.713 -25.076 1.00 84.62 269 PRO A O 1
ATOM 2085 N N . PRO A 1 270 ? -4.178 3.842 -25.273 1.00 84.62 270 PRO A N 1
ATOM 2086 C CA . PRO A 1 270 ? -4.462 3.795 -23.846 1.00 84.62 270 PRO A CA 1
ATOM 2087 C C . PRO A 1 270 ? -4.558 2.337 -23.367 1.00 84.62 270 PRO A C 1
ATOM 2089 O O . PRO A 1 270 ? -4.983 1.474 -24.147 1.00 84.62 270 PRO A O 1
ATOM 2092 N N . PRO A 1 271 ? -4.193 2.059 -22.101 1.00 85.56 271 PRO A N 1
ATOM 2093 C CA . PRO A 1 271 ? -4.357 0.729 -21.529 1.00 85.56 271 PRO A CA 1
ATOM 2094 C C . PRO A 1 271 ? -5.828 0.305 -21.554 1.00 85.56 271 PRO A C 1
ATOM 2096 O O . PRO A 1 271 ? -6.734 1.122 -21.762 1.00 85.56 271 PRO A O 1
ATOM 2099 N N . ALA A 1 272 ? -6.079 -0.980 -21.297 1.00 84.38 272 ALA A N 1
ATOM 2100 C CA . ALA A 1 272 ? -7.442 -1.457 -21.128 1.00 84.38 272 ALA A CA 1
ATOM 2101 C C . ALA A 1 272 ? -8.168 -0.625 -20.054 1.00 84.38 272 ALA A C 1
ATOM 2103 O O . ALA A 1 272 ? -7.610 -0.303 -19.006 1.00 84.38 272 ALA A O 1
ATOM 2104 N N . ALA A 1 273 ? -9.428 -0.276 -20.318 1.00 84.62 273 ALA A N 1
ATOM 2105 C CA . ALA A 1 273 ? -10.238 0.502 -19.380 1.00 84.62 273 ALA A CA 1
ATOM 2106 C C . ALA A 1 273 ? -10.741 -0.335 -18.192 1.00 84.62 273 ALA A C 1
ATOM 2108 O O . ALA A 1 273 ? -11.196 0.216 -17.194 1.00 84.62 273 ALA A O 1
ATOM 2109 N N . GLN A 1 274 ? -10.711 -1.663 -18.320 1.00 81.50 274 GLN A N 1
ATOM 2110 C CA . GLN A 1 274 ? -11.220 -2.612 -17.338 1.00 81.50 274 GLN A CA 1
ATOM 2111 C C . GLN A 1 274 ? -10.243 -3.772 -17.188 1.00 81.50 274 GLN A C 1
ATOM 2113 O O . GLN A 1 274 ? -9.542 -4.128 -18.140 1.00 81.50 274 GLN A O 1
ATOM 2118 N N . ARG A 1 275 ? -10.207 -4.358 -15.987 1.00 81.38 275 ARG A N 1
ATOM 2119 C CA . ARG A 1 275 ? -9.432 -5.571 -15.717 1.00 81.38 275 ARG A CA 1
ATOM 2120 C C . ARG A 1 275 ? -9.900 -6.700 -16.640 1.00 81.38 275 ARG A C 1
ATOM 2122 O O . ARG A 1 275 ? -11.104 -6.803 -16.880 1.00 81.38 275 ARG A O 1
ATOM 2129 N N . PRO A 1 276 ? -8.983 -7.551 -17.129 1.00 75.38 276 PRO A N 1
ATOM 2130 C CA . PRO A 1 276 ? -9.349 -8.690 -17.965 1.00 75.38 276 PRO A CA 1
ATOM 2131 C C . PRO A 1 276 ? -10.227 -9.688 -17.203 1.00 75.38 276 PRO A C 1
ATOM 2133 O O . PRO A 1 276 ? -11.131 -10.268 -17.794 1.00 75.38 276 PRO A O 1
ATOM 2136 N N . ASP A 1 277 ? -10.012 -9.808 -15.890 1.00 71.56 277 ASP A N 1
ATOM 2137 C CA . ASP A 1 277 ? -10.838 -10.609 -15.000 1.00 71.56 277 ASP A CA 1
ATOM 2138 C C . ASP A 1 277 ? -11.478 -9.731 -13.926 1.00 71.56 277 ASP A C 1
ATOM 2140 O O . ASP A 1 277 ? -10.814 -8.943 -13.248 1.00 71.56 277 ASP A O 1
ATOM 2144 N N . SER A 1 278 ? -12.782 -9.909 -13.734 1.00 66.25 278 SER A N 1
ATOM 2145 C CA . SER A 1 278 ? -13.518 -9.370 -12.598 1.00 66.25 278 SER A CA 1
ATOM 2146 C C . SER A 1 278 ? -14.227 -10.509 -11.882 1.00 66.25 278 SER A C 1
ATOM 2148 O O . SER A 1 278 ? -14.818 -11.404 -12.491 1.00 66.25 278 SER A O 1
ATOM 2150 N N . MET A 1 279 ? -14.152 -10.511 -10.555 1.00 66.88 279 MET A N 1
ATOM 2151 C CA . MET A 1 279 ? -14.891 -11.493 -9.785 1.00 66.88 279 MET A CA 1
ATOM 2152 C C . MET A 1 279 ? -16.297 -10.984 -9.527 1.00 66.88 279 MET A C 1
ATOM 2154 O O . MET A 1 279 ? -16.481 -9.947 -8.898 1.00 66.88 279 MET A O 1
ATOM 2158 N N . LEU A 1 280 ? -17.276 -11.787 -9.927 1.00 65.31 280 LEU A N 1
ATOM 2159 C CA . LEU A 1 280 ? -18.686 -11.457 -9.762 1.00 65.31 280 LEU A CA 1
ATOM 2160 C C . LEU A 1 280 ? -19.288 -11.983 -8.447 1.00 65.31 280 LEU A C 1
ATOM 2162 O O . LEU A 1 280 ? -20.440 -11.711 -8.171 1.00 65.31 280 LEU A O 1
ATOM 2166 N N . LEU A 1 281 ? -18.574 -12.742 -7.608 1.00 52.62 281 LEU A N 1
ATOM 2167 C CA . LEU A 1 281 ? -19.129 -13.195 -6.320 1.00 52.62 281 LEU A CA 1
ATOM 2168 C C . LEU A 1 281 ? -19.580 -11.977 -5.485 1.00 52.62 281 LEU A C 1
ATOM 2170 O O . LEU A 1 281 ? -18.771 -11.102 -5.195 1.00 52.62 281 LEU A O 1
ATOM 2174 N N . ASP A 1 282 ? -20.869 -11.950 -5.124 1.00 51.94 282 ASP A N 1
ATOM 2175 C CA . ASP A 1 282 ? -21.624 -10.844 -4.492 1.00 51.94 282 ASP A CA 1
ATOM 2176 C C . ASP A 1 282 ? -22.096 -9.697 -5.404 1.00 51.94 282 ASP A C 1
ATOM 2178 O O . ASP A 1 282 ? -22.742 -8.760 -4.921 1.00 51.94 282 ASP A O 1
ATOM 2182 N N . ASP A 1 283 ? -21.845 -9.772 -6.709 1.00 62.34 283 ASP A N 1
ATOM 2183 C CA . ASP A 1 283 ? -22.521 -8.917 -7.679 1.00 62.34 283 ASP A CA 1
ATOM 2184 C C . ASP A 1 283 ? -24.011 -9.318 -7.737 1.00 62.34 283 ASP A C 1
ATOM 2186 O O . ASP A 1 283 ? -24.322 -10.512 -7.837 1.00 62.34 283 ASP A O 1
ATOM 2190 N N . PRO A 1 284 ? -24.972 -8.382 -7.650 1.00 61.38 284 PRO A N 1
ATOM 2191 C CA . PRO A 1 284 ? -26.383 -8.715 -7.853 1.00 61.38 284 PRO A CA 1
ATOM 2192 C C . PRO A 1 284 ? -26.628 -9.458 -9.179 1.00 61.38 284 PRO A C 1
ATOM 2194 O O . PRO A 1 284 ? -27.480 -10.354 -9.225 1.00 61.38 284 PRO A O 1
ATOM 2197 N N . ASP A 1 285 ? -25.835 -9.171 -10.212 1.00 66.81 285 ASP A N 1
ATOM 2198 C CA . ASP A 1 285 ? -25.900 -9.831 -11.513 1.00 66.81 285 ASP A CA 1
ATOM 2199 C C . ASP A 1 285 ? -25.275 -11.229 -11.487 1.00 66.81 285 ASP A C 1
ATOM 2201 O O . ASP A 1 285 ? -25.637 -12.071 -12.305 1.00 66.81 285 ASP A O 1
ATOM 2205 N N . HIS A 1 286 ? -24.418 -11.558 -10.516 1.00 73.75 286 HIS A N 1
ATOM 2206 C CA . HIS A 1 286 ? -23.868 -12.910 -10.376 1.00 73.75 286 HIS A CA 1
ATOM 2207 C C . HIS A 1 286 ? -24.934 -13.941 -10.084 1.00 73.75 286 HIS A C 1
ATOM 2209 O O . HIS A 1 286 ? -24.889 -15.027 -10.648 1.00 73.75 286 HIS A O 1
ATOM 2215 N N . HIS A 1 287 ? -25.908 -13.633 -9.227 1.00 70.62 287 HIS A N 1
ATOM 2216 C CA . HIS A 1 287 ? -27.003 -14.570 -8.989 1.00 70.62 287 HIS A CA 1
ATOM 2217 C C . HIS A 1 287 ? -27.830 -14.792 -10.256 1.00 70.62 287 HIS A C 1
ATOM 2219 O O . HIS A 1 287 ? -28.256 -15.918 -10.509 1.00 70.62 287 HIS A O 1
ATOM 2225 N N . ALA A 1 288 ? -28.025 -13.749 -11.068 1.00 78.50 288 ALA A N 1
ATOM 2226 C CA . ALA A 1 288 ? -28.720 -13.858 -12.345 1.00 78.50 288 ALA A CA 1
ATOM 2227 C C . ALA A 1 288 ? -27.905 -14.666 -13.368 1.00 78.50 288 ALA A C 1
ATOM 2229 O O . ALA A 1 288 ? -28.443 -15.597 -13.961 1.00 78.50 288 ALA A O 1
ATOM 2230 N N . LEU A 1 289 ? -26.611 -14.372 -13.516 1.00 77.38 289 LEU A N 1
ATOM 2231 C CA . LEU A 1 289 ? -25.679 -15.085 -14.393 1.00 77.38 289 LEU A CA 1
ATOM 2232 C C . LEU A 1 289 ? -25.518 -16.542 -13.981 1.00 77.38 289 LEU A C 1
ATOM 2234 O O . LEU A 1 289 ? -25.606 -17.426 -14.822 1.00 77.38 289 LEU A O 1
ATOM 2238 N N . ARG A 1 290 ? -25.345 -16.810 -12.686 1.00 75.69 290 ARG A N 1
ATOM 2239 C CA . ARG A 1 290 ? -25.275 -18.163 -12.139 1.00 75.69 290 ARG A CA 1
ATOM 2240 C C . ARG A 1 290 ? -26.573 -18.914 -12.378 1.00 75.69 290 ARG A C 1
ATOM 2242 O O . ARG A 1 290 ? -26.517 -20.063 -12.777 1.00 75.69 290 ARG A O 1
ATOM 2249 N N . LYS A 1 291 ? -27.731 -18.279 -12.182 1.00 79.62 291 LYS A N 1
ATOM 2250 C CA . LYS A 1 291 ? -29.030 -18.902 -12.462 1.00 79.62 291 LYS A CA 1
ATOM 2251 C C . LYS A 1 291 ? -29.222 -19.179 -13.955 1.00 79.62 291 LYS A C 1
ATOM 2253 O O . LYS A 1 291 ? -29.778 -20.216 -14.291 1.00 79.62 291 LYS A O 1
ATOM 2258 N N . ALA A 1 292 ? -28.791 -18.271 -14.831 1.00 82.25 292 ALA A N 1
ATOM 2259 C CA . ALA A 1 292 ? -28.831 -18.467 -16.278 1.00 82.25 292 ALA A CA 1
ATOM 2260 C C . ALA A 1 292 ? -27.894 -19.605 -16.700 1.00 82.25 292 ALA A C 1
ATOM 2262 O O . ALA A 1 292 ? -28.338 -20.538 -17.351 1.00 82.25 292 ALA A O 1
ATOM 2263 N N . PHE A 1 293 ? -26.649 -19.595 -16.220 1.00 80.62 293 PHE A N 1
ATOM 2264 C CA . PHE A 1 293 ? -25.691 -20.678 -16.420 1.00 80.62 293 PHE A CA 1
ATOM 2265 C C . PHE A 1 293 ? -26.234 -22.009 -15.896 1.00 80.62 293 PHE A C 1
ATOM 2267 O O . PHE A 1 293 ? -26.229 -22.995 -16.613 1.00 80.62 293 PHE A O 1
ATOM 2274 N N . GLU A 1 294 ? -26.756 -22.054 -14.671 1.00 78.38 294 GLU A N 1
ATOM 2275 C CA . GLU A 1 294 ? -27.368 -23.258 -14.109 1.00 78.38 294 GLU A CA 1
ATOM 2276 C C . GLU A 1 294 ? -28.588 -23.700 -14.920 1.00 78.38 294 GLU A C 1
ATOM 2278 O O . GLU A 1 294 ? -28.785 -24.895 -15.053 1.00 78.38 294 GLU A O 1
ATOM 2283 N N . ALA A 1 295 ? -29.392 -22.793 -15.482 1.00 80.38 295 ALA A N 1
ATOM 2284 C CA . ALA A 1 295 ? -30.512 -23.154 -16.351 1.00 80.38 295 ALA A CA 1
ATOM 2285 C C . ALA A 1 295 ? -30.027 -23.732 -17.691 1.00 80.38 295 ALA A C 1
ATOM 2287 O O . ALA A 1 295 ? -30.481 -24.807 -18.082 1.00 80.38 295 ALA A O 1
ATOM 2288 N N . ASP A 1 296 ? -29.069 -23.076 -18.341 1.00 75.56 296 ASP A N 1
ATOM 2289 C CA . ASP A 1 296 ? -28.522 -23.464 -19.647 1.00 75.56 296 ASP A CA 1
ATOM 2290 C C . ASP A 1 296 ? -27.675 -24.744 -19.563 1.00 75.56 296 ASP A C 1
ATOM 2292 O O . ASP A 1 296 ? -27.679 -25.567 -20.477 1.00 75.56 296 ASP A O 1
ATOM 2296 N N . PHE A 1 297 ? -26.993 -24.944 -18.434 1.00 65.19 297 PHE A N 1
ATOM 2297 C CA . PHE A 1 297 ? -26.148 -26.099 -18.133 1.00 65.19 297 PHE A CA 1
ATOM 2298 C C . PHE A 1 297 ? -26.776 -27.029 -17.088 1.00 65.19 297 PHE A C 1
ATOM 2300 O O . PHE A 1 297 ? -26.070 -27.854 -16.506 1.00 65.19 297 PHE A O 1
ATOM 2307 N N . SER A 1 298 ? -28.099 -26.972 -16.872 1.00 59.78 298 SER A N 1
ATOM 2308 C CA . SER A 1 298 ? -28.839 -27.945 -16.040 1.00 59.78 298 SER A CA 1
ATOM 2309 C C . SER A 1 298 ? -28.951 -29.313 -16.719 1.00 59.78 298 SER A C 1
ATOM 2311 O O . SER A 1 298 ? -29.978 -29.988 -16.680 1.00 59.78 298 SER A O 1
ATOM 2313 N N . PHE A 1 299 ? -27.859 -29.781 -17.306 1.00 58.81 299 PHE A N 1
ATOM 2314 C CA . PHE A 1 299 ? -27.659 -31.185 -17.557 1.00 58.81 299 PHE A CA 1
ATOM 2315 C C . PHE A 1 299 ? -27.317 -31.829 -16.215 1.00 58.81 299 PHE A C 1
ATOM 2317 O O . PHE A 1 299 ? -26.255 -31.597 -15.643 1.00 58.81 299 PHE A O 1
ATOM 2324 N N . LYS A 1 300 ? -28.247 -32.614 -15.671 1.00 56.53 300 LYS A N 1
ATOM 2325 C CA . LYS A 1 300 ? -27.932 -33.567 -14.607 1.00 56.53 300 LYS A CA 1
ATOM 2326 C C . LYS A 1 300 ? -27.568 -34.879 -15.300 1.00 56.53 300 LYS A C 1
ATOM 2328 O O . LYS A 1 300 ? -28.495 -35.654 -15.536 1.00 56.53 300 LYS A O 1
ATOM 2333 N N . PRO A 1 301 ? -26.294 -35.143 -15.660 1.00 55.28 301 PRO A N 1
ATOM 2334 C CA . PRO A 1 301 ? -25.914 -36.466 -16.124 1.00 55.28 301 PRO A CA 1
ATOM 2335 C C . PRO A 1 301 ? -26.230 -37.430 -14.990 1.00 55.28 301 PRO A C 1
ATOM 2337 O O . PRO A 1 301 ? -25.602 -37.428 -13.935 1.00 55.28 301 PRO A O 1
ATOM 2340 N N . SER A 1 302 ? -27.299 -38.185 -15.165 1.00 58.56 302 SER A N 1
ATOM 2341 C CA . SER A 1 302 ? -27.678 -39.230 -14.246 1.00 58.56 302 SER A CA 1
ATOM 2342 C C . SER A 1 302 ? -28.223 -40.353 -15.083 1.00 58.56 302 SER A C 1
ATOM 2344 O O . SER A 1 302 ? -29.312 -40.249 -15.637 1.00 58.56 302 SER A O 1
ATOM 2346 N N . HIS A 1 303 ? -27.475 -41.441 -15.118 1.00 54.56 303 HIS A N 1
ATOM 2347 C CA . HIS A 1 303 ? -27.886 -42.705 -15.724 1.00 54.56 303 HIS A CA 1
ATOM 2348 C C . HIS A 1 303 ? -29.196 -43.225 -15.094 1.00 54.56 303 HIS A C 1
ATOM 2350 O O . HIS A 1 303 ? -29.938 -43.973 -15.717 1.00 54.56 303 HIS A O 1
ATOM 2356 N N . THR A 1 304 ? -29.508 -42.795 -13.863 1.00 55.09 304 THR A N 1
ATOM 2357 C CA . THR A 1 304 ? -30.739 -43.139 -13.139 1.00 55.09 304 THR A CA 1
ATOM 2358 C C . THR A 1 304 ? -31.949 -42.317 -13.589 1.00 55.09 304 THR A C 1
ATOM 2360 O O . THR A 1 304 ? -33.046 -42.857 -13.673 1.00 55.09 304 THR A O 1
ATOM 2363 N N . TYR A 1 305 ? -31.775 -41.019 -13.867 1.00 54.72 305 TYR A N 1
ATOM 2364 C CA . TYR A 1 305 ? -32.877 -40.126 -14.265 1.00 54.72 305 TYR A CA 1
ATOM 2365 C C . TYR A 1 305 ? -32.993 -39.933 -15.788 1.00 54.72 305 TYR A C 1
ATOM 2367 O O . TYR A 1 305 ? -34.060 -39.560 -16.271 1.00 54.72 305 TYR A O 1
ATOM 2375 N N . TYR A 1 306 ? -31.929 -40.215 -16.543 1.00 59.56 306 TYR A N 1
ATOM 2376 C CA . TYR A 1 306 ? -31.832 -40.073 -17.997 1.00 59.56 306 TYR A CA 1
ATOM 2377 C C . TYR A 1 306 ? -31.052 -41.263 -18.597 1.00 59.56 306 TYR A C 1
ATOM 2379 O O . TYR A 1 306 ? -29.890 -41.115 -18.978 1.00 59.56 306 TYR A O 1
ATOM 2387 N N . PRO A 1 307 ? -31.676 -42.452 -18.709 1.00 58.00 307 PRO A N 1
ATOM 2388 C CA . PRO A 1 307 ? -31.007 -43.684 -19.147 1.00 58.00 307 PRO A CA 1
ATOM 2389 C C . PRO A 1 307 ? -30.543 -43.667 -20.614 1.00 58.00 307 PRO A C 1
ATOM 2391 O O . PRO A 1 307 ? -29.835 -44.567 -21.035 1.00 58.00 307 PRO A O 1
ATOM 2394 N N . ALA A 1 308 ? -30.921 -42.646 -21.393 1.00 55.66 308 ALA A N 1
ATOM 2395 C CA . ALA A 1 308 ? -30.463 -42.453 -22.771 1.00 55.66 308 ALA A CA 1
ATOM 2396 C C . ALA A 1 308 ? -29.068 -41.802 -22.877 1.00 55.66 308 ALA A C 1
ATOM 2398 O O . ALA A 1 308 ? -28.547 -41.653 -23.980 1.00 55.66 308 ALA A O 1
ATOM 2399 N N . ILE A 1 309 ? -28.473 -41.384 -21.754 1.00 57.25 309 ILE A N 1
ATOM 2400 C CA . ILE A 1 309 ? -27.075 -40.950 -21.701 1.00 57.25 309 ILE A CA 1
ATOM 2401 C C . ILE A 1 309 ? -26.239 -42.192 -21.385 1.00 57.25 309 ILE A C 1
ATOM 2403 O O . ILE A 1 309 ? -25.880 -42.442 -20.232 1.00 57.25 309 ILE A O 1
ATOM 2407 N N . GLU A 1 310 ? -25.978 -42.995 -22.411 1.00 59.25 310 GLU A N 1
ATOM 2408 C CA . GLU A 1 310 ? -24.923 -44.002 -22.352 1.00 59.25 310 GLU A CA 1
ATOM 2409 C C . GLU A 1 310 ? -23.583 -43.308 -22.596 1.00 59.25 310 GLU A C 1
ATOM 2411 O O . GLU A 1 310 ? -23.448 -42.470 -23.491 1.00 59.25 310 GLU A O 1
ATOM 2416 N N . GLU A 1 311 ? -22.597 -43.619 -21.758 1.00 57.66 311 GLU A N 1
ATOM 2417 C CA . GLU A 1 311 ? -21.220 -43.214 -22.006 1.00 57.66 311 GLU A CA 1
ATOM 2418 C C . GLU A 1 311 ? -20.789 -43.842 -23.344 1.00 57.66 311 GLU A C 1
ATOM 2420 O O . GLU A 1 311 ? -20.937 -45.057 -23.505 1.00 57.66 311 GLU A O 1
ATOM 2425 N N . PRO A 1 312 ? -20.328 -43.052 -24.338 1.00 69.88 312 PRO A N 1
ATOM 2426 C CA . PRO A 1 312 ? -19.895 -43.613 -25.610 1.00 69.88 312 PRO A CA 1
ATOM 2427 C C . PRO A 1 312 ? -18.872 -44.730 -25.365 1.00 69.88 312 PRO A C 1
ATOM 2429 O O . PRO A 1 312 ? -18.009 -44.527 -24.508 1.00 69.88 312 PRO A O 1
ATOM 2432 N N . PRO A 1 313 ? -18.915 -45.854 -26.109 1.00 67.75 313 PRO A N 1
ATOM 2433 C CA . PRO A 1 313 ? -18.097 -47.042 -25.830 1.00 67.75 313 PRO A CA 1
ATOM 2434 C C . PRO A 1 313 ? -16.589 -46.773 -25.720 1.00 67.75 313 PRO A C 1
ATOM 2436 O O . PRO A 1 313 ? -15.877 -47.515 -25.050 1.00 67.75 313 PRO A O 1
ATOM 2439 N N . ASP A 1 314 ? -16.122 -45.697 -26.358 1.00 68.81 314 ASP A N 1
ATOM 2440 C CA . ASP A 1 314 ? -14.717 -45.290 -26.420 1.00 68.81 314 ASP A CA 1
ATOM 2441 C C . ASP A 1 314 ? -14.366 -44.141 -25.455 1.00 68.81 314 ASP A C 1
ATOM 2443 O O . ASP A 1 314 ? -13.277 -43.565 -25.532 1.00 68.81 314 ASP A O 1
ATOM 2447 N N . SER A 1 315 ? -15.279 -43.755 -24.561 1.00 63.06 315 SER A N 1
ATOM 2448 C CA . SER A 1 315 ? -14.996 -42.719 -23.567 1.00 63.06 315 SER A CA 1
ATOM 2449 C C . SER A 1 315 ? -14.117 -43.288 -22.464 1.00 63.06 315 SER A C 1
ATOM 2451 O O . SER A 1 315 ? -14.378 -44.351 -21.909 1.00 63.06 315 SER A O 1
ATOM 2453 N N . VAL A 1 316 ? -13.071 -42.547 -22.119 1.00 52.84 316 VAL A N 1
ATOM 2454 C CA . VAL A 1 316 ? -12.259 -42.820 -20.936 1.00 52.84 316 VAL A CA 1
ATOM 2455 C C . VAL A 1 316 ? -12.774 -41.908 -19.832 1.00 52.84 316 VAL A C 1
ATOM 2457 O O . VAL A 1 316 ? -12.630 -40.687 -19.928 1.00 52.84 316 VAL A O 1
ATOM 2460 N N . THR A 1 317 ? -13.380 -42.470 -18.789 1.00 56.56 317 THR A N 1
ATOM 2461 C CA . THR A 1 317 ? -13.739 -41.699 -17.598 1.00 56.56 317 THR A CA 1
ATOM 2462 C C . THR A 1 317 ? -12.457 -41.290 -16.872 1.00 56.56 317 THR A C 1
ATOM 2464 O O . THR A 1 317 ? -11.750 -42.116 -16.297 1.00 56.56 317 THR A O 1
ATOM 2467 N N . TRP A 1 318 ? -12.134 -39.999 -16.890 1.00 41.78 318 TRP A N 1
ATOM 2468 C CA . TRP A 1 318 ? -11.032 -39.459 -16.099 1.00 41.78 318 TRP A CA 1
ATOM 2469 C C . TRP A 1 318 ? -11.553 -39.146 -14.699 1.00 41.78 318 TRP A C 1
ATOM 2471 O O . TRP A 1 318 ? -12.331 -38.210 -14.510 1.00 41.78 318 TRP A O 1
ATOM 2481 N N . HIS A 1 319 ? -11.133 -39.918 -13.701 1.00 48.16 319 HIS A N 1
ATOM 2482 C CA . HIS A 1 319 ? -11.389 -39.560 -12.311 1.00 48.16 319 HIS A CA 1
ATOM 2483 C C . HIS A 1 319 ? -10.567 -38.309 -11.975 1.00 48.16 319 HIS A C 1
ATOM 2485 O O . HIS A 1 319 ? -9.342 -38.360 -11.872 1.00 48.16 319 HIS A O 1
ATOM 2491 N N . VAL A 1 320 ? -11.234 -37.160 -11.836 1.00 41.31 320 VAL A N 1
ATOM 2492 C CA . VAL A 1 320 ? -10.608 -35.927 -11.336 1.00 41.31 320 VAL A CA 1
ATOM 2493 C C . VAL A 1 320 ? -10.472 -36.065 -9.819 1.00 41.31 320 VAL A C 1
ATOM 2495 O O . VAL A 1 320 ? -11.292 -35.571 -9.051 1.00 41.31 320 VAL A O 1
ATOM 2498 N N . GLY A 1 321 ? -9.473 -36.840 -9.406 1.00 45.59 321 GLY A N 1
ATOM 2499 C CA . GLY A 1 321 ? -9.186 -37.196 -8.021 1.00 45.59 321 GLY A CA 1
ATOM 2500 C C . GLY A 1 321 ? -8.488 -38.549 -7.959 1.00 45.59 321 GLY A C 1
ATOM 2501 O O . GLY A 1 321 ? -8.830 -39.463 -8.708 1.00 45.59 321 GLY A O 1
ATOM 2502 N N . ASP A 1 322 ? -7.495 -38.675 -7.082 1.00 41.94 322 ASP A N 1
ATOM 2503 C CA . ASP A 1 322 ? -6.878 -39.967 -6.808 1.00 41.94 322 ASP A CA 1
ATOM 2504 C C . ASP A 1 322 ? -7.947 -40.895 -6.212 1.00 41.94 322 ASP A C 1
ATOM 2506 O O . ASP A 1 322 ? -8.466 -40.650 -5.123 1.00 41.94 322 ASP A O 1
ATOM 2510 N N . VAL A 1 323 ? -8.305 -41.949 -6.949 1.00 49.22 323 VAL A N 1
ATOM 2511 C CA . VAL A 1 323 ? -9.318 -42.944 -6.550 1.00 49.22 323 VAL A CA 1
ATOM 2512 C C . VAL A 1 323 ? -8.910 -43.659 -5.253 1.00 49.22 323 VAL A C 1
ATOM 2514 O O . VAL A 1 323 ? -9.747 -44.253 -4.576 1.00 49.22 323 VAL A O 1
ATOM 2517 N N . THR A 1 324 ? -7.632 -43.574 -4.874 1.00 49.22 324 THR A N 1
ATOM 2518 C CA . THR A 1 324 ? -7.106 -44.128 -3.624 1.00 49.22 324 THR A CA 1
ATOM 2519 C C . THR A 1 324 ? -7.087 -43.130 -2.464 1.00 49.22 324 THR A C 1
ATOM 2521 O O . THR A 1 324 ? -6.835 -43.536 -1.326 1.00 49.22 324 THR A O 1
ATOM 2524 N N . ASP A 1 325 ? -7.403 -41.847 -2.691 1.00 52.00 325 ASP A N 1
ATOM 2525 C CA . ASP A 1 325 ? -7.429 -40.854 -1.618 1.00 52.00 325 ASP A CA 1
ATOM 2526 C C . ASP A 1 325 ? -8.732 -40.929 -0.812 1.00 52.00 325 ASP A C 1
ATOM 2528 O O . ASP A 1 325 ? -9.703 -40.195 -1.008 1.00 52.00 325 ASP A O 1
ATOM 2532 N N . THR A 1 326 ? -8.728 -41.813 0.182 1.00 50.41 326 THR A N 1
ATOM 2533 C CA . THR A 1 326 ? -9.809 -41.977 1.165 1.00 50.41 326 THR A CA 1
ATOM 2534 C C . THR A 1 326 ? -10.004 -40.757 2.078 1.00 50.41 326 THR A C 1
ATOM 2536 O O . THR A 1 326 ? -10.833 -40.808 2.987 1.00 50.41 326 THR A O 1
ATOM 2539 N N . ARG A 1 327 ? -9.234 -39.672 1.903 1.00 51.41 327 ARG A N 1
ATOM 2540 C CA . ARG A 1 327 ? -9.321 -38.444 2.715 1.00 51.41 327 ARG A CA 1
ATOM 2541 C C . ARG A 1 327 ? -10.260 -37.390 2.133 1.00 51.41 327 ARG A C 1
ATOM 2543 O O . ARG A 1 327 ? -10.398 -36.321 2.730 1.00 51.41 327 ARG A O 1
ATOM 2550 N N . HIS A 1 328 ? -10.937 -37.672 1.019 1.00 46.72 328 HIS A N 1
ATOM 2551 C CA . HIS A 1 328 ? -11.918 -36.745 0.467 1.00 46.72 328 HIS A CA 1
ATOM 2552 C C . HIS A 1 328 ? -13.074 -36.526 1.476 1.00 46.72 328 HIS A C 1
ATOM 2554 O O . HIS A 1 328 ? -13.724 -37.489 1.885 1.00 46.72 328 HIS A O 1
ATOM 2560 N N . PRO A 1 329 ? -13.381 -35.278 1.886 1.00 46.78 329 PRO A N 1
ATOM 2561 C CA . PRO A 1 329 ? -14.328 -34.978 2.975 1.00 46.78 329 PRO A CA 1
ATOM 2562 C C . PRO A 1 329 ? -15.793 -35.326 2.668 1.00 46.78 329 PRO A C 1
ATOM 2564 O O . PRO A 1 329 ? -16.658 -35.226 3.537 1.00 46.78 329 PRO A O 1
ATOM 2567 N N . TYR A 1 330 ? -16.076 -35.750 1.440 1.00 45.66 330 TYR A N 1
ATOM 2568 C CA . TYR A 1 330 ? -17.373 -36.238 1.007 1.00 45.66 330 TYR A CA 1
ATOM 2569 C C . TYR A 1 330 ? -17.222 -37.740 0.790 1.00 45.66 330 TYR A C 1
ATOM 2571 O O . TYR A 1 330 ? -16.798 -38.161 -0.281 1.00 45.66 330 TYR A O 1
ATOM 2579 N N . GLY A 1 331 ? -17.502 -38.540 1.822 1.00 41.94 331 GLY A N 1
ATOM 2580 C CA . GLY A 1 331 ? -17.413 -40.007 1.806 1.00 41.94 331 GLY A CA 1
ATOM 2581 C C . GLY A 1 331 ? -18.436 -40.672 0.878 1.00 41.94 331 GLY A C 1
ATOM 2582 O O . GLY A 1 331 ? -19.237 -41.486 1.325 1.00 41.94 331 GLY A O 1
ATOM 2583 N N . LEU A 1 332 ? -18.437 -40.297 -0.401 1.00 44.91 332 LEU A N 1
ATOM 2584 C CA . LEU A 1 332 ? -19.427 -40.677 -1.404 1.00 44.91 332 LEU A CA 1
ATOM 2585 C C . LEU A 1 332 ? -19.172 -42.046 -2.042 1.00 44.91 332 LEU A C 1
ATOM 2587 O O . LEU A 1 332 ? -20.001 -42.496 -2.821 1.00 44.91 332 LEU A O 1
ATOM 2591 N N . MET A 1 333 ? -18.087 -42.743 -1.703 1.00 45.62 333 MET A N 1
ATOM 2592 C CA . MET A 1 333 ? -17.840 -44.098 -2.203 1.00 45.62 333 MET A CA 1
ATOM 2593 C C . MET A 1 333 ? -17.236 -44.969 -1.106 1.00 45.62 333 MET A C 1
ATOM 2595 O O . MET A 1 333 ? -16.020 -45.071 -0.978 1.00 45.62 333 MET A O 1
ATOM 2599 N N . ARG A 1 334 ? -18.097 -45.568 -0.276 1.00 38.62 334 ARG A N 1
ATOM 2600 C CA . ARG A 1 334 ? -17.685 -46.535 0.755 1.00 38.62 334 ARG A CA 1
ATOM 2601 C C . ARG A 1 334 ? -17.953 -47.996 0.382 1.00 38.62 334 ARG A C 1
ATOM 2603 O O . ARG A 1 334 ? -17.391 -48.868 1.028 1.00 38.62 334 ARG A O 1
ATOM 2610 N N . ASP A 1 335 ? -18.697 -48.246 -0.697 1.00 41.91 335 ASP A N 1
ATOM 2611 C CA . ASP A 1 335 ? -19.142 -49.589 -1.082 1.00 41.91 335 ASP A CA 1
ATOM 2612 C C . ASP A 1 335 ? -18.795 -49.913 -2.545 1.00 41.91 335 ASP A C 1
ATOM 2614 O O . ASP A 1 335 ? -19.676 -50.089 -3.385 1.00 41.91 335 ASP A O 1
ATOM 2618 N N . LEU A 1 336 ? -17.500 -49.999 -2.868 1.00 45.19 336 LEU A N 1
ATOM 2619 C CA . LEU A 1 336 ? -17.056 -50.714 -4.069 1.00 45.19 336 LEU A CA 1
ATOM 2620 C C . LEU A 1 336 ? -16.469 -52.076 -3.660 1.00 45.19 336 LEU A C 1
ATOM 2622 O O . LEU A 1 336 ? -15.661 -52.130 -2.728 1.00 45.19 336 LEU A O 1
ATOM 2626 N N . PRO A 1 337 ? -16.861 -53.184 -4.317 1.00 37.88 337 PRO A N 1
ATOM 2627 C CA . PRO A 1 337 ? -16.329 -54.508 -4.015 1.00 37.88 337 PRO A CA 1
ATOM 2628 C C . PRO A 1 337 ? -14.825 -54.563 -4.316 1.00 37.88 337 PRO A C 1
ATOM 2630 O O . PRO A 1 337 ? -14.365 -54.081 -5.350 1.00 37.88 337 PRO A O 1
ATOM 2633 N N . SER A 1 338 ? -14.056 -55.150 -3.395 1.00 40.25 338 SER A N 1
ATOM 2634 C CA . SER A 1 338 ? -12.594 -55.224 -3.461 1.00 40.25 338 SER A CA 1
ATOM 2635 C C . SER A 1 338 ? -12.111 -55.844 -4.774 1.00 40.25 338 SER A C 1
ATOM 2637 O O . SER A 1 338 ? -12.448 -56.988 -5.091 1.00 40.25 338 SER A O 1
ATOM 2639 N N . THR A 1 339 ? -11.267 -55.122 -5.508 1.00 43.38 339 THR A N 1
ATOM 2640 C CA . THR A 1 339 ? -10.549 -55.621 -6.683 1.00 43.38 339 THR A CA 1
ATOM 2641 C C . THR A 1 339 ? -9.456 -56.608 -6.270 1.00 43.38 339 THR A C 1
ATOM 2643 O O . THR A 1 339 ? -8.275 -56.270 -6.221 1.00 43.38 339 THR A O 1
ATOM 2646 N N . THR A 1 340 ? -9.838 -57.852 -6.002 1.00 37.28 340 THR A N 1
ATOM 2647 C CA . THR A 1 340 ? -8.907 -58.981 -5.878 1.00 37.28 340 THR A CA 1
ATOM 2648 C C . THR A 1 340 ? -9.222 -59.961 -7.000 1.00 37.28 340 THR A C 1
ATOM 2650 O O . THR A 1 340 ? -9.968 -60.916 -6.818 1.00 37.28 340 THR A O 1
ATOM 2653 N N . GLY A 1 341 ? -8.713 -59.691 -8.206 1.00 32.28 341 GLY A N 1
ATOM 2654 C CA . GLY A 1 341 ? -8.954 -60.591 -9.337 1.00 32.28 341 GLY A CA 1
ATOM 2655 C C . GLY A 1 341 ? -8.731 -60.019 -10.732 1.00 32.28 341 GLY A C 1
ATOM 2656 O O . GLY A 1 341 ? -9.501 -60.340 -11.625 1.00 32.28 341 GLY A O 1
ATOM 2657 N N . TRP A 1 342 ? -7.708 -59.193 -10.961 1.00 29.08 342 TRP A N 1
ATOM 2658 C CA . TRP A 1 342 ? -7.285 -58.882 -12.332 1.00 29.08 342 TRP A CA 1
ATOM 2659 C C . TRP A 1 342 ? -6.106 -59.777 -12.721 1.00 29.08 342 TRP A C 1
ATOM 2661 O O . TRP A 1 342 ? -4.954 -59.507 -12.385 1.00 29.08 342 TRP A O 1
ATOM 2671 N N . ARG A 1 343 ? -6.407 -60.876 -13.423 1.00 28.81 343 ARG A N 1
ATOM 2672 C CA . ARG A 1 343 ? -5.426 -61.675 -14.167 1.00 28.81 343 ARG A CA 1
ATOM 2673 C C . ARG A 1 343 ? -5.662 -61.409 -15.651 1.00 28.81 343 ARG A C 1
ATOM 2675 O O . ARG A 1 343 ? -6.749 -61.657 -16.159 1.00 28.81 343 ARG A O 1
ATOM 2682 N N . ALA A 1 344 ? -4.647 -60.887 -16.329 1.00 34.50 344 ALA A N 1
ATOM 2683 C CA . ALA A 1 344 ? -4.669 -60.661 -17.768 1.00 34.50 344 ALA A CA 1
ATOM 2684 C C . ALA A 1 344 ? -4.891 -61.982 -18.524 1.00 34.50 344 ALA A C 1
ATOM 2686 O O . ALA A 1 344 ? -4.224 -62.978 -18.242 1.00 34.50 344 ALA A O 1
ATOM 2687 N N . SER A 1 345 ? -5.790 -61.998 -19.507 1.00 29.09 345 SER A N 1
ATOM 2688 C CA . SER A 1 345 ? -5.858 -63.056 -20.522 1.00 29.09 345 SER A CA 1
ATOM 2689 C C . SER A 1 345 ? -6.382 -62.482 -21.833 1.00 29.09 345 SER A C 1
ATOM 2691 O O . SER A 1 345 ? -7.409 -61.813 -21.871 1.00 29.09 345 SER A O 1
ATOM 2693 N N . ARG A 1 346 ? -5.597 -62.710 -22.889 1.00 27.95 346 ARG A N 1
ATOM 2694 C CA . ARG A 1 346 ? -5.822 -62.276 -24.269 1.00 27.95 346 ARG A CA 1
ATOM 2695 C C . ARG A 1 346 ? -7.025 -62.986 -24.892 1.00 27.95 346 ARG A C 1
ATOM 2697 O O . ARG A 1 346 ? -7.353 -64.114 -24.545 1.00 27.95 346 ARG A O 1
ATOM 2704 N N . THR A 1 347 ? -7.605 -62.299 -25.863 1.00 31.98 347 THR A N 1
ATOM 2705 C CA . THR A 1 347 ? -8.678 -62.705 -26.772 1.00 31.98 347 THR A CA 1
ATOM 2706 C C . THR A 1 347 ? -8.373 -63.974 -27.580 1.00 31.98 347 THR A C 1
ATOM 2708 O O . THR A 1 347 ? -7.283 -64.110 -28.129 1.00 31.98 347 THR A O 1
ATOM 2711 N N . SER A 1 348 ? -9.368 -64.860 -27.738 1.00 26.95 348 SER A N 1
ATOM 2712 C CA . SER A 1 348 ? -9.772 -65.427 -29.044 1.00 26.95 348 SER A CA 1
ATOM 2713 C C . SER A 1 348 ? -11.068 -66.270 -28.974 1.00 26.95 348 SER A C 1
ATOM 2715 O O . SER A 1 348 ? -11.189 -67.180 -28.166 1.00 26.95 348 SER A O 1
ATOM 2717 N N . SER A 1 349 ? -12.003 -65.899 -29.863 1.00 29.73 349 SER A N 1
ATOM 2718 C CA . SER A 1 349 ? -12.971 -66.684 -30.666 1.00 29.73 349 SER A CA 1
ATOM 2719 C C . SER A 1 349 ? -14.005 -67.671 -30.072 1.00 29.73 349 SER A C 1
ATOM 2721 O O . SER A 1 349 ? -13.647 -68.710 -29.537 1.00 29.73 349 SER A O 1
ATOM 2723 N N . ASN A 1 350 ? -15.273 -67.372 -30.420 1.00 27.91 350 ASN A N 1
ATOM 2724 C CA . ASN A 1 350 ? -16.401 -68.210 -30.893 1.00 27.91 350 ASN A CA 1
ATOM 2725 C C . ASN A 1 350 ? -16.849 -69.483 -30.140 1.00 27.91 350 ASN A C 1
ATOM 2727 O O . ASN A 1 350 ? -16.138 -70.480 -30.149 1.00 27.91 350 ASN A O 1
ATOM 2731 N N . ALA A 1 351 ? -18.122 -69.495 -29.699 1.00 29.58 351 ALA A N 1
ATOM 2732 C CA . ALA A 1 351 ? -19.238 -70.306 -30.250 1.00 29.58 351 ALA A CA 1
ATOM 2733 C C . ALA A 1 351 ? -20.317 -70.689 -29.193 1.00 29.58 351 ALA A C 1
ATOM 2735 O O . ALA A 1 351 ? -20.012 -71.314 -28.186 1.00 29.58 351 ALA A O 1
ATOM 2736 N N . ASP A 1 352 ? -21.565 -70.304 -29.495 1.00 29.27 352 ASP A N 1
ATOM 2737 C CA . ASP A 1 352 ? -22.867 -70.996 -29.356 1.00 29.27 352 ASP A CA 1
ATOM 2738 C C . ASP A 1 352 ? -23.456 -71.592 -28.039 1.00 29.27 352 ASP A C 1
ATOM 2740 O O . ASP A 1 352 ? -22.914 -72.488 -27.404 1.00 29.27 352 ASP A O 1
ATOM 2744 N N . TYR A 1 353 ? -24.726 -71.180 -27.819 1.00 26.33 353 TYR A N 1
ATOM 2745 C CA . TYR A 1 353 ? -25.934 -71.902 -27.335 1.00 26.33 353 TYR A CA 1
ATOM 2746 C C . TYR A 1 353 ? -26.255 -72.170 -25.830 1.00 26.33 353 TYR A C 1
ATOM 2748 O O . TYR A 1 353 ? -25.903 -73.200 -25.274 1.00 26.33 353 TYR A O 1
ATOM 2756 N N . ALA A 1 354 ? -27.139 -71.302 -25.287 1.00 27.11 354 ALA A N 1
ATOM 2757 C CA . ALA A 1 354 ? -28.438 -71.561 -24.597 1.00 27.11 354 ALA A CA 1
ATOM 2758 C C . ALA A 1 354 ? -28.508 -72.371 -23.248 1.00 27.11 354 ALA A C 1
ATOM 2760 O O . ALA A 1 354 ? -27.481 -72.763 -22.714 1.00 27.11 354 ALA A O 1
ATOM 2761 N N . PRO A 1 355 ? -29.686 -72.508 -22.576 1.00 43.91 355 PRO A N 1
ATOM 2762 C CA . PRO A 1 355 ? -30.082 -71.705 -21.401 1.00 43.91 355 PRO A CA 1
ATOM 2763 C C . PRO A 1 355 ? -30.397 -72.500 -20.098 1.00 43.91 355 PRO A C 1
ATOM 2765 O O . PRO A 1 355 ? -30.670 -73.688 -20.160 1.00 43.91 355 PRO A O 1
ATOM 2768 N N . ALA A 1 356 ? -30.419 -71.775 -18.957 1.00 34.62 356 ALA A N 1
ATOM 2769 C CA . ALA A 1 356 ? -31.102 -71.954 -17.640 1.00 34.62 356 ALA A CA 1
ATOM 2770 C C . ALA A 1 356 ? -31.329 -73.373 -17.029 1.00 34.62 356 ALA A C 1
ATOM 2772 O O . ALA A 1 356 ? -31.724 -74.301 -17.727 1.00 34.62 356 ALA A O 1
ATOM 2773 N N . PRO A 1 357 ? -31.243 -73.539 -15.684 1.00 38.53 357 PRO A N 1
ATOM 2774 C CA . PRO A 1 357 ? -32.399 -73.224 -14.819 1.00 38.53 357 PRO A CA 1
ATOM 2775 C C . PRO A 1 357 ? -32.058 -72.712 -13.392 1.00 38.53 357 PRO A C 1
ATOM 2777 O O . PRO A 1 357 ? -30.944 -72.864 -12.900 1.00 38.53 357 PRO A O 1
ATOM 2780 N N . GLY A 1 358 ? -33.053 -72.121 -12.706 1.00 25.62 358 GLY A N 1
ATOM 2781 C CA . GLY A 1 358 ? -33.079 -71.998 -11.230 1.00 25.62 358 GLY A CA 1
ATOM 2782 C C . GLY A 1 358 ? -33.317 -73.366 -10.556 1.00 25.62 358 GLY A C 1
ATOM 2783 O O . GLY A 1 358 ? -33.175 -74.376 -11.245 1.00 25.62 358 GLY A O 1
ATOM 2784 N N . PRO A 1 359 ? -33.758 -73.482 -9.281 1.00 49.75 359 PRO A N 1
ATOM 2785 C CA . PRO A 1 359 ? -34.206 -72.466 -8.315 1.00 49.75 359 PRO A CA 1
ATOM 2786 C C . PRO A 1 359 ? -33.555 -72.632 -6.911 1.00 49.75 359 PRO A C 1
ATOM 2788 O O . PRO A 1 359 ? -32.771 -73.547 -6.695 1.00 49.75 359 PRO A O 1
ATOM 2791 N N . ALA A 1 360 ? -33.920 -71.791 -5.931 1.00 29.41 360 ALA A N 1
ATOM 2792 C CA . ALA A 1 360 ? -34.458 -72.240 -4.631 1.00 29.41 360 ALA A CA 1
ATOM 2793 C C . ALA A 1 360 ? -34.611 -71.083 -3.629 1.00 29.41 360 ALA A C 1
ATOM 2795 O O . ALA A 1 360 ? -33.684 -70.355 -3.291 1.00 29.41 360 ALA A O 1
ATOM 2796 N N . SER A 1 361 ? -35.837 -70.980 -3.138 1.00 30.34 361 SER A N 1
ATOM 2797 C CA . SER A 1 361 ? -36.323 -70.217 -1.998 1.00 30.34 361 SER A CA 1
ATOM 2798 C C . SER A 1 361 ? -35.781 -70.714 -0.653 1.00 30.34 361 SER A C 1
ATOM 2800 O O . SER A 1 361 ? -35.773 -71.920 -0.419 1.00 30.34 361 SER A O 1
ATOM 2802 N N . SER A 1 362 ? -35.563 -69.806 0.300 1.00 29.44 362 SER A N 1
ATOM 2803 C CA . SER A 1 362 ? -35.877 -70.080 1.710 1.00 29.44 362 SER A CA 1
ATOM 2804 C C . SER A 1 362 ? -36.144 -68.794 2.492 1.00 29.44 362 SER A C 1
ATOM 2806 O O . SER A 1 362 ? -35.330 -67.877 2.550 1.00 29.44 362 SER A O 1
ATOM 2808 N N . SER A 1 363 ? -37.335 -68.773 3.074 1.00 28.41 363 SER A N 1
ATOM 2809 C CA . SER A 1 363 ? -37.929 -67.799 3.982 1.00 28.41 363 SER A CA 1
ATOM 2810 C C . SER A 1 363 ? -37.347 -67.835 5.398 1.00 28.41 363 SER A C 1
ATOM 2812 O O . SER A 1 363 ? -37.121 -68.932 5.892 1.00 28.41 363 SER A O 1
ATOM 2814 N N . THR A 1 364 ? -37.324 -66.688 6.092 1.00 31.62 364 THR A N 1
ATOM 2815 C CA . THR A 1 364 ? -37.808 -66.494 7.490 1.00 31.62 364 THR A CA 1
ATOM 2816 C C . THR A 1 364 ? -37.749 -64.992 7.820 1.00 31.62 364 THR A C 1
ATOM 2818 O O . THR A 1 364 ? -36.692 -64.390 7.709 1.00 31.62 364 THR A O 1
ATOM 2821 N N . ARG A 1 365 ? -38.878 -64.273 7.927 1.00 29.05 365 ARG A N 1
ATOM 2822 C CA . ARG A 1 365 ? -39.684 -63.966 9.139 1.00 29.05 365 ARG A CA 1
ATOM 2823 C C . ARG A 1 365 ? -38.931 -63.295 10.302 1.00 29.05 365 ARG A C 1
ATOM 2825 O O . ARG A 1 365 ? -38.212 -63.970 11.021 1.00 29.05 365 ARG A O 1
ATOM 2832 N N . SER A 1 366 ? -39.249 -62.016 10.542 1.00 30.16 366 SER A N 1
ATOM 2833 C CA . SER A 1 366 ? -39.616 -61.388 11.838 1.00 30.16 366 SER A CA 1
ATOM 2834 C C . SER A 1 366 ? -39.769 -59.875 11.583 1.00 30.16 366 SER A C 1
ATOM 2836 O O . SER A 1 366 ? -38.793 -59.233 11.228 1.00 30.16 366 SER A O 1
ATOM 2838 N N . ALA A 1 367 ? -40.956 -59.271 11.458 1.00 29.20 367 ALA A N 1
ATOM 2839 C CA . ALA A 1 367 ? -41.999 -58.990 12.457 1.00 29.20 367 ALA A CA 1
ATOM 2840 C C . ALA A 1 367 ? -41.568 -58.020 13.583 1.00 29.20 367 ALA A C 1
ATOM 2842 O O . ALA A 1 367 ? -40.666 -58.317 14.358 1.00 29.20 367 ALA A O 1
ATOM 2843 N N . GLY A 1 368 ? -42.296 -56.896 13.671 1.00 29.16 368 GLY A N 1
ATOM 2844 C CA . GLY A 1 368 ? -42.259 -55.869 14.723 1.00 29.16 368 GLY A CA 1
ATOM 2845 C C . GLY A 1 368 ? -42.055 -54.472 14.117 1.00 29.16 368 GLY A C 1
ATOM 2846 O O . GLY A 1 368 ? -41.024 -54.221 13.521 1.00 29.16 368 GLY A O 1
ATOM 2847 N N . GLY A 1 369 ? -42.963 -53.499 14.154 1.00 28.78 369 GLY A N 1
ATOM 2848 C CA . GLY A 1 369 ? -44.190 -53.328 14.925 1.00 28.78 369 GLY A CA 1
ATOM 2849 C C . GLY A 1 369 ? -44.362 -51.836 15.249 1.00 28.78 369 GLY A C 1
ATOM 2850 O O . GLY A 1 369 ? -43.780 -51.355 16.205 1.00 28.78 369 GLY A O 1
ATOM 2851 N N . ILE A 1 370 ? -45.114 -51.128 14.398 1.00 29.53 370 ILE A N 1
ATOM 2852 C CA . ILE A 1 370 ? -46.097 -50.053 14.666 1.00 29.53 370 ILE A CA 1
ATOM 2853 C C . ILE A 1 370 ? -45.852 -49.095 15.861 1.00 29.53 370 ILE A C 1
ATOM 2855 O O . ILE A 1 370 ? -45.978 -49.505 17.011 1.00 29.53 370 ILE A O 1
ATOM 2859 N N . ARG A 1 371 ? -45.794 -47.775 15.591 1.00 29.91 371 ARG A N 1
ATOM 2860 C CA . ARG A 1 371 ? -46.826 -46.807 16.051 1.00 29.91 371 ARG A CA 1
ATOM 2861 C C . ARG A 1 371 ? -46.704 -45.426 15.402 1.00 29.91 371 ARG A C 1
ATOM 2863 O O . ARG A 1 371 ? -45.687 -44.755 15.507 1.00 29.91 371 ARG A O 1
ATOM 2870 N N . ALA A 1 372 ? -47.809 -45.024 14.780 1.00 31.83 372 ALA A N 1
ATOM 2871 C CA . ALA A 1 372 ? -48.153 -43.660 14.417 1.00 31.83 372 ALA A CA 1
ATOM 2872 C C . ALA A 1 372 ? -48.965 -43.018 15.552 1.00 31.83 372 ALA A C 1
ATOM 2874 O O . ALA A 1 372 ? -49.730 -43.715 16.222 1.00 31.83 372 ALA A O 1
ATOM 2875 N N . THR A 1 373 ? -48.872 -41.698 15.697 1.00 33.41 373 THR A N 1
ATOM 2876 C CA . THR A 1 373 ? -49.958 -40.884 16.252 1.00 33.41 373 THR A CA 1
ATOM 2877 C C . THR A 1 373 ? -50.118 -39.621 15.423 1.00 33.41 373 THR A C 1
ATOM 2879 O O . THR A 1 373 ? -49.177 -38.863 15.205 1.00 33.41 373 THR A O 1
ATOM 2882 N N . ASP A 1 374 ? -51.347 -39.495 14.954 1.00 30.84 374 ASP A N 1
ATOM 2883 C CA . ASP A 1 374 ? -51.991 -38.411 14.237 1.00 30.84 374 ASP A CA 1
ATOM 2884 C C . ASP A 1 374 ? -52.299 -37.235 15.183 1.00 30.84 374 ASP A C 1
ATOM 2886 O O . ASP A 1 374 ? -52.369 -37.452 16.393 1.00 30.84 374 ASP A O 1
ATOM 2890 N N . SER A 1 375 ? -52.530 -36.038 14.626 1.00 30.66 375 SER A N 1
ATOM 2891 C CA . SER A 1 375 ? -53.681 -35.166 14.948 1.00 30.66 375 SER A CA 1
ATOM 2892 C C . SER A 1 375 ? -53.435 -33.668 14.665 1.00 30.66 375 SER A C 1
ATOM 2894 O O . SER A 1 375 ? -52.771 -32.959 15.416 1.00 30.66 375 SER A O 1
ATOM 2896 N N . THR A 1 376 ? -54.111 -33.208 13.608 1.00 31.42 376 THR A N 1
ATOM 2897 C CA . THR A 1 376 ? -55.009 -32.031 13.529 1.00 31.42 376 THR A CA 1
ATOM 2898 C C . THR A 1 376 ? -54.526 -30.573 13.661 1.00 31.42 376 THR A C 1
ATOM 2900 O O . THR A 1 376 ? -53.964 -30.111 14.645 1.00 31.42 376 THR A O 1
ATOM 2903 N N . ARG A 1 377 ? -54.950 -29.836 12.625 1.00 34.25 377 ARG A N 1
ATOM 2904 C CA . ARG A 1 377 ? -55.013 -28.385 12.359 1.00 34.25 377 ARG A CA 1
ATOM 2905 C C . ARG A 1 377 ? -56.102 -27.683 13.205 1.00 34.25 377 ARG A C 1
ATOM 2907 O O . ARG A 1 377 ? -56.998 -28.370 13.691 1.00 34.25 377 ARG A O 1
ATOM 2914 N N . PRO A 1 378 ? -56.131 -26.333 13.268 1.00 45.31 378 PRO A N 1
ATOM 2915 C CA . PRO A 1 378 ? -57.087 -25.600 12.410 1.00 45.31 378 PRO A CA 1
ATOM 2916 C C . PRO A 1 378 ? -56.607 -24.215 11.896 1.00 45.31 378 PRO A C 1
ATOM 2918 O O . PRO A 1 378 ? -55.625 -23.654 12.368 1.00 45.31 378 PRO A O 1
ATOM 2921 N N . ALA A 1 379 ? -57.328 -23.675 10.902 1.00 35.69 379 ALA A N 1
ATOM 2922 C CA . ALA A 1 379 ? -57.256 -22.297 10.373 1.00 35.69 379 ALA A CA 1
ATOM 2923 C C . ALA A 1 379 ? -58.544 -21.520 10.739 1.00 35.69 379 ALA A C 1
ATOM 2925 O O . ALA A 1 379 ? -59.537 -22.176 11.066 1.00 35.69 379 ALA A O 1
ATOM 2926 N N . PRO A 1 380 ? -58.564 -20.167 10.717 1.00 51.88 380 PRO A N 1
ATOM 2927 C CA . PRO A 1 380 ? -59.196 -19.383 9.613 1.00 51.88 380 PRO A CA 1
ATOM 2928 C C . PRO A 1 380 ? -58.513 -17.988 9.405 1.00 51.88 380 PRO A C 1
ATOM 2930 O O . PRO A 1 380 ? -57.634 -17.642 10.178 1.00 51.88 380 PRO A O 1
ATOM 2933 N N . GLY A 1 381 ? -58.772 -17.076 8.450 1.00 30.33 381 GLY A N 1
ATOM 2934 C CA . GLY A 1 381 ? -59.678 -16.915 7.304 1.00 30.33 381 GLY A CA 1
ATOM 2935 C C . GLY A 1 381 ? -59.501 -15.507 6.642 1.00 30.33 381 GLY A C 1
ATOM 2936 O O . GLY A 1 381 ? -59.314 -14.518 7.335 1.00 30.33 381 GLY A O 1
ATOM 2937 N N . SER A 1 382 ? -59.535 -15.463 5.299 1.00 33.28 382 SER A N 1
ATOM 2938 C CA . SER A 1 382 ? -60.180 -14.512 4.340 1.00 33.28 382 SER A CA 1
ATOM 2939 C C . SER A 1 382 ? -60.015 -12.953 4.286 1.00 33.28 382 SER A C 1
ATOM 2941 O O . SER A 1 382 ? -60.679 -12.249 5.034 1.00 33.28 382 SER A O 1
ATOM 2943 N N . ARG A 1 383 ? -59.431 -12.483 3.142 1.00 35.94 383 ARG A N 1
ATOM 2944 C CA . ARG A 1 383 ? -59.830 -11.393 2.160 1.00 35.94 383 ARG A CA 1
ATOM 2945 C C . ARG A 1 383 ? -59.670 -9.877 2.499 1.00 35.94 383 ARG A C 1
ATOM 2947 O O . ARG A 1 383 ? -59.614 -9.571 3.680 1.00 35.94 383 ARG A O 1
ATOM 2954 N N . PRO A 1 384 ? -59.697 -8.907 1.519 1.00 46.78 384 PRO A N 1
ATOM 2955 C CA . PRO A 1 384 ? -59.805 -8.946 0.027 1.00 46.78 384 PRO A CA 1
ATOM 2956 C C . PRO A 1 384 ? -58.753 -8.091 -0.778 1.00 46.78 384 PRO A C 1
ATOM 2958 O O . PRO A 1 384 ? -57.928 -7.401 -0.194 1.00 46.78 384 PRO A O 1
ATOM 2961 N N . GLY A 1 385 ? -58.783 -8.145 -2.132 1.00 28.94 385 GLY A N 1
ATOM 2962 C CA . GLY A 1 385 ? -57.938 -7.373 -3.097 1.00 28.94 385 GLY A CA 1
ATOM 2963 C C . GLY A 1 385 ? -58.321 -5.880 -3.277 1.00 28.94 385 GLY A C 1
ATOM 2964 O O . GLY A 1 385 ? -59.168 -5.425 -2.511 1.00 28.94 385 GLY A O 1
ATOM 2965 N N . PRO A 1 386 ? -57.786 -5.105 -4.270 1.00 53.53 386 PRO A N 1
ATOM 2966 C CA . PRO A 1 386 ? -58.008 -5.376 -5.708 1.00 53.53 386 PRO A CA 1
ATOM 2967 C C . PRO A 1 386 ? -56.936 -4.868 -6.732 1.00 53.53 386 PRO A C 1
ATOM 2969 O O . PRO A 1 386 ? -55.942 -4.240 -6.393 1.00 53.53 386 PRO A O 1
ATOM 2972 N N . ALA A 1 387 ? -57.274 -5.084 -8.016 1.00 32.28 387 ALA A N 1
ATOM 2973 C CA . ALA A 1 387 ? -57.041 -4.237 -9.204 1.00 32.28 387 ALA A CA 1
ATOM 2974 C C . ALA A 1 387 ? -55.798 -4.447 -10.104 1.00 32.28 387 ALA A C 1
ATOM 2976 O O . ALA A 1 387 ? -54.687 -3.993 -9.856 1.00 32.28 387 ALA A O 1
ATOM 2977 N N . ARG A 1 388 ? -56.089 -5.032 -11.276 1.00 35.12 388 ARG A N 1
ATOM 2978 C CA . ARG A 1 388 ? -55.329 -4.946 -12.531 1.00 35.12 388 ARG A CA 1
ATOM 2979 C C . ARG A 1 388 ? -55.402 -3.530 -13.124 1.00 35.12 388 ARG A C 1
ATOM 2981 O O . ARG A 1 388 ? -56.492 -2.968 -13.217 1.00 35.12 388 ARG A O 1
ATOM 2988 N N . ARG A 1 389 ? -54.300 -3.052 -13.714 1.00 32.00 389 ARG A N 1
ATOM 2989 C CA . ARG A 1 389 ? -54.328 -2.185 -14.906 1.00 32.00 389 ARG A CA 1
ATOM 2990 C C . ARG A 1 389 ? -53.158 -2.514 -15.832 1.00 32.00 389 ARG A C 1
ATOM 2992 O O . ARG A 1 389 ? -52.042 -2.752 -15.391 1.00 32.00 389 ARG A O 1
ATOM 2999 N N . ALA A 1 390 ? -53.489 -2.583 -17.113 1.00 32.19 390 ALA A N 1
ATOM 3000 C CA . ALA A 1 390 ? -52.627 -2.903 -18.236 1.00 32.19 390 ALA A CA 1
ATOM 3001 C C . ALA A 1 390 ? -51.797 -1.692 -18.694 1.00 32.19 390 ALA A C 1
ATOM 3003 O O . ALA A 1 390 ? -52.241 -0.557 -18.525 1.00 32.19 390 ALA A O 1
ATOM 3004 N N . GLY A 1 391 ? -50.689 -1.943 -19.402 1.00 27.28 391 GLY A N 1
ATOM 3005 C CA . GLY A 1 391 ? -50.233 -1.008 -20.433 1.00 27.28 391 GLY A CA 1
ATOM 3006 C C . GLY A 1 391 ? -48.731 -0.926 -20.712 1.00 27.28 391 GLY A C 1
ATOM 3007 O O . GLY A 1 391 ? -48.051 -0.116 -20.107 1.00 27.28 391 GLY A O 1
ATOM 3008 N N . LYS A 1 392 ? -48.332 -1.623 -21.785 1.00 29.11 392 LYS A N 1
ATOM 3009 C CA . LYS A 1 392 ? -47.421 -1.178 -22.864 1.00 29.11 392 LYS A CA 1
ATOM 3010 C C . LYS A 1 392 ? -45.893 -1.371 -22.739 1.00 29.11 392 LYS A C 1
ATOM 3012 O O . LYS A 1 392 ? -45.192 -0.644 -22.056 1.00 29.11 392 LYS A O 1
ATOM 3017 N N . ALA A 1 393 ? -45.450 -2.269 -23.629 1.00 28.59 393 ALA A N 1
ATOM 3018 C CA . ALA A 1 393 ? -44.385 -2.115 -24.627 1.00 28.59 393 ALA A CA 1
ATOM 3019 C C . ALA A 1 393 ? -42.919 -2.124 -24.160 1.00 28.59 393 ALA A C 1
ATOM 3021 O O . ALA A 1 393 ? -42.280 -1.091 -24.001 1.00 28.59 393 ALA A O 1
ATOM 3022 N N . SER A 1 394 ? -42.362 -3.335 -24.100 1.00 28.50 394 SER A N 1
ATOM 3023 C CA . SER A 1 394 ? -40.939 -3.609 -24.297 1.00 28.50 394 SER A CA 1
ATOM 3024 C C . SER A 1 394 ? -40.639 -3.746 -25.797 1.00 28.50 394 SER A C 1
ATOM 3026 O O . SER A 1 394 ? -41.080 -4.705 -26.432 1.00 28.50 394 SER A O 1
ATOM 3028 N N . THR A 1 395 ? -39.888 -2.810 -26.374 1.00 27.44 395 THR A N 1
ATOM 3029 C CA . THR A 1 395 ? -39.211 -3.006 -27.664 1.00 27.44 395 THR A CA 1
ATOM 3030 C C . THR A 1 395 ? -37.874 -3.692 -27.424 1.00 27.44 395 THR A C 1
ATOM 3032 O O . THR A 1 395 ? -36.932 -3.102 -26.902 1.00 27.44 395 THR A O 1
ATOM 3035 N N . THR A 1 396 ? -37.814 -4.960 -27.810 1.00 27.58 396 THR A N 1
ATOM 3036 C CA . THR A 1 396 ? -36.604 -5.770 -27.912 1.00 27.58 396 THR A CA 1
ATOM 3037 C C . THR A 1 396 ? -35.829 -5.337 -29.157 1.00 27.58 396 THR A C 1
ATOM 3039 O O . THR A 1 396 ? -36.307 -5.535 -30.270 1.00 27.58 396 THR A O 1
ATOM 3042 N N . SER A 1 397 ? -34.633 -4.767 -28.991 1.00 22.98 397 SER A N 1
ATOM 3043 C CA . SER A 1 397 ? -33.644 -4.671 -30.072 1.00 22.98 397 SER A CA 1
ATOM 3044 C C . SER A 1 397 ? -32.570 -5.717 -29.817 1.00 22.98 397 SER A C 1
ATOM 3046 O O . SER A 1 397 ? -31.721 -5.565 -28.943 1.00 22.98 397 SER A O 1
ATOM 3048 N N . CYS A 1 398 ? -32.664 -6.813 -30.560 1.00 23.88 398 CYS A N 1
ATOM 3049 C CA . CYS A 1 398 ? -31.716 -7.912 -30.560 1.00 23.88 398 CYS A CA 1
ATOM 3050 C C . CYS A 1 398 ? -30.667 -7.620 -31.643 1.00 23.88 398 CYS A C 1
ATOM 3052 O O . CYS A 1 398 ? -30.930 -7.833 -32.825 1.00 23.88 398 CYS A O 1
ATOM 3054 N N . SER A 1 399 ? -29.497 -7.106 -31.263 1.00 24.12 399 SER A N 1
ATOM 3055 C CA . SER A 1 399 ? -28.362 -6.980 -32.183 1.00 24.12 399 SER A CA 1
ATOM 3056 C C . SER A 1 399 ? -27.476 -8.214 -32.040 1.00 24.12 399 SER A C 1
ATOM 3058 O O . SER A 1 399 ? -26.692 -8.328 -31.102 1.00 24.12 399 SER A O 1
ATOM 3060 N N . ARG A 1 400 ? -27.633 -9.161 -32.972 1.00 23.70 400 ARG A N 1
ATOM 3061 C CA . ARG A 1 400 ? -26.692 -10.267 -33.190 1.00 23.70 400 ARG A CA 1
ATOM 3062 C C . ARG A 1 400 ? -25.364 -9.692 -33.680 1.00 23.70 400 ARG A C 1
ATOM 3064 O O . ARG A 1 400 ? -25.325 -9.095 -34.751 1.00 23.70 400 ARG A O 1
ATOM 3071 N N . VAL A 1 401 ? -24.283 -9.934 -32.944 1.00 23.97 401 VAL A N 1
ATOM 3072 C CA . VAL A 1 401 ? -22.916 -9.810 -33.465 1.00 23.97 401 VAL A CA 1
ATOM 3073 C C . VAL A 1 401 ? -22.389 -11.220 -33.698 1.00 23.97 401 VAL A C 1
ATOM 3075 O O . VAL A 1 401 ? -22.022 -11.935 -32.771 1.00 23.97 401 VAL A O 1
ATOM 3078 N N . THR A 1 402 ? -22.409 -11.640 -34.957 1.00 24.45 402 THR A N 1
ATOM 3079 C CA . THR A 1 402 ? -21.682 -12.806 -35.465 1.00 24.45 402 THR A CA 1
ATOM 3080 C C . THR A 1 402 ? -20.230 -12.404 -35.715 1.00 24.45 402 THR A C 1
ATOM 3082 O O . THR A 1 402 ? -19.961 -11.663 -36.657 1.00 24.45 402 THR A O 1
ATOM 3085 N N . CYS A 1 403 ? -19.293 -12.903 -34.907 1.00 24.05 403 CYS A N 1
ATOM 3086 C CA . CYS A 1 403 ? -17.863 -12.828 -35.211 1.00 24.05 403 CYS A CA 1
ATOM 3087 C C . CYS A 1 403 ? -17.435 -14.092 -35.963 1.00 24.05 403 CYS A C 1
ATOM 3089 O O . CYS A 1 403 ? -17.285 -15.162 -35.377 1.00 24.05 403 CYS A O 1
ATOM 3091 N N . ALA A 1 404 ? -17.243 -13.950 -37.273 1.00 25.25 404 ALA A N 1
ATOM 3092 C CA . ALA A 1 404 ? -16.564 -14.931 -38.104 1.00 25.25 404 ALA A CA 1
ATOM 3093 C C . ALA A 1 404 ? -15.045 -14.799 -37.908 1.00 25.25 404 ALA A C 1
ATOM 3095 O O . ALA A 1 404 ? -14.469 -13.736 -38.131 1.00 25.25 404 ALA A O 1
ATOM 3096 N N . TRP A 1 405 ? -14.399 -15.887 -37.493 1.00 24.38 405 TRP A N 1
ATOM 3097 C CA . TRP A 1 405 ? -12.946 -16.031 -37.521 1.00 24.38 405 TRP A CA 1
ATOM 3098 C C . TRP A 1 405 ? -12.485 -16.250 -38.966 1.00 24.38 405 TRP A C 1
ATOM 3100 O O . TRP A 1 405 ? -12.801 -17.278 -39.563 1.00 24.38 405 TRP A O 1
ATOM 3110 N N . ALA A 1 406 ? -11.704 -15.318 -39.514 1.00 26.48 406 ALA A N 1
ATOM 3111 C CA . ALA A 1 406 ? -10.986 -15.508 -40.770 1.00 26.48 406 ALA A CA 1
ATOM 3112 C C . ALA A 1 406 ? -9.475 -15.570 -40.504 1.00 26.48 406 ALA A C 1
ATOM 3114 O O . ALA A 1 406 ? -8.873 -14.631 -39.988 1.00 26.48 406 ALA A O 1
ATOM 3115 N N . ARG A 1 407 ? -8.880 -16.714 -40.862 1.00 30.73 407 ARG A N 1
ATOM 3116 C CA . ARG A 1 407 ? -7.434 -16.933 -40.977 1.00 30.73 407 ARG A CA 1
ATOM 3117 C C . ARG A 1 407 ? -6.934 -16.364 -42.303 1.00 30.73 407 ARG A C 1
ATOM 3119 O O . ARG A 1 407 ? -7.461 -16.725 -43.348 1.00 30.73 407 ARG A O 1
ATOM 3126 N N . SER A 1 408 ? -5.841 -15.616 -42.253 1.00 31.44 408 SER A N 1
ATOM 3127 C CA . SER A 1 408 ? -4.911 -15.364 -43.367 1.00 31.44 408 SER A CA 1
ATOM 3128 C C . SER A 1 408 ? -3.726 -14.604 -42.761 1.00 31.44 408 SER A C 1
ATOM 3130 O O . SER A 1 408 ? -3.945 -13.657 -42.020 1.00 31.44 408 SER A O 1
ATOM 3132 N N . GLY A 1 409 ? -2.461 -14.987 -42.903 1.00 27.42 409 GLY A N 1
ATOM 3133 C CA . GLY A 1 409 ? -1.797 -15.568 -44.064 1.00 27.42 409 GLY A CA 1
ATOM 3134 C C . GLY A 1 409 ? -0.705 -14.577 -44.482 1.00 27.42 409 GLY A C 1
ATOM 3135 O O . GLY A 1 409 ? -1.013 -13.494 -44.963 1.00 27.42 409 GLY A O 1
ATOM 3136 N N . ILE A 1 410 ? 0.556 -14.926 -44.224 1.00 34.31 410 ILE A N 1
ATOM 3137 C CA . ILE A 1 410 ? 1.761 -14.170 -44.613 1.00 34.31 410 ILE A CA 1
ATOM 3138 C C . ILE A 1 410 ? 1.880 -14.165 -46.151 1.00 34.31 410 ILE A C 1
ATOM 3140 O O . ILE A 1 410 ? 1.618 -15.198 -46.770 1.00 34.31 410 ILE A O 1
ATOM 3144 N N . PRO A 1 411 ? 2.294 -13.048 -46.781 1.00 41.53 411 PRO A N 1
ATOM 3145 C CA . PRO A 1 411 ? 3.585 -13.069 -47.483 1.00 41.53 411 PRO A CA 1
ATOM 3146 C C . PRO A 1 411 ? 4.383 -11.759 -47.360 1.00 41.53 411 PRO A C 1
ATOM 3148 O O . PRO A 1 411 ? 3.838 -10.676 -47.170 1.00 41.53 411 PRO A O 1
ATOM 3151 N N . GLY A 1 412 ? 5.708 -11.884 -47.461 1.00 30.41 412 GLY A N 1
ATOM 3152 C CA . GLY A 1 412 ? 6.657 -10.777 -47.358 1.00 30.41 412 GLY A CA 1
ATOM 3153 C C . GLY A 1 412 ? 7.119 -10.160 -48.686 1.00 30.41 412 GLY A C 1
ATOM 3154 O O . GLY A 1 412 ? 6.659 -10.531 -49.762 1.00 30.41 412 GLY A O 1
ATOM 3155 N N . ARG A 1 413 ? 8.151 -9.314 -48.519 1.00 29.62 413 ARG A N 1
ATOM 3156 C CA . ARG A 1 413 ? 9.060 -8.625 -49.469 1.00 29.62 413 ARG A CA 1
ATOM 3157 C C . ARG A 1 413 ? 8.748 -7.151 -49.807 1.00 29.62 413 ARG A C 1
ATOM 3159 O O . ARG A 1 413 ? 7.774 -6.828 -50.471 1.00 29.62 413 ARG A O 1
ATOM 3166 N N . SER A 1 414 ? 9.679 -6.297 -49.359 1.00 32.28 414 SER A N 1
ATOM 3167 C CA . SER A 1 414 ? 9.999 -4.902 -49.743 1.00 32.28 414 SER A CA 1
ATOM 3168 C C . SER A 1 414 ? 10.514 -4.788 -51.203 1.00 32.28 414 SER A C 1
ATOM 3170 O O . SER A 1 414 ? 10.585 -5.829 -51.859 1.00 32.28 414 SER A O 1
ATOM 3172 N N . PRO A 1 415 ? 11.053 -3.638 -51.699 1.00 51.25 415 PRO A N 1
ATOM 3173 C CA . PRO A 1 415 ? 11.083 -2.248 -51.188 1.00 51.25 415 PRO A CA 1
ATOM 3174 C C . PRO A 1 415 ? 10.722 -1.172 -52.253 1.00 51.25 415 PRO A C 1
ATOM 3176 O O . PRO A 1 415 ? 10.731 -1.449 -53.444 1.00 51.25 415 PRO A O 1
ATOM 3179 N N . CYS A 1 416 ? 10.519 0.090 -51.844 1.00 28.11 416 CYS A N 1
ATOM 3180 C CA . CYS A 1 416 ? 10.809 1.257 -52.695 1.00 28.11 416 CYS A CA 1
ATOM 3181 C C . CYS A 1 416 ? 10.995 2.539 -51.864 1.00 28.11 416 CYS A C 1
ATOM 3183 O O . CYS A 1 416 ? 10.373 2.730 -50.824 1.00 28.11 416 CYS A O 1
ATOM 3185 N N . ALA A 1 417 ? 11.929 3.357 -52.339 1.00 30.20 417 ALA A N 1
ATOM 3186 C CA . ALA A 1 417 ? 12.576 4.496 -51.704 1.00 30.20 417 ALA A CA 1
ATOM 3187 C C . ALA A 1 417 ? 11.827 5.840 -51.850 1.00 30.20 417 ALA A C 1
ATOM 3189 O O . ALA A 1 417 ? 10.874 5.946 -52.617 1.00 30.20 417 ALA A O 1
ATOM 3190 N N . SER A 1 418 ? 12.421 6.877 -51.228 1.00 29.92 418 SER A N 1
ATOM 3191 C CA . SER A 1 418 ? 12.292 8.336 -51.473 1.00 29.92 418 SER A CA 1
ATOM 3192 C C . SER A 1 418 ? 10.971 8.989 -51.005 1.00 29.92 418 SER A C 1
ATOM 3194 O O . SER A 1 418 ? 9.901 8.454 -51.224 1.00 29.92 418 SER A O 1
ATOM 3196 N N . SER A 1 419 ? 10.923 10.136 -50.314 1.00 30.70 419 SER A N 1
ATOM 3197 C CA . SER A 1 419 ? 11.767 11.340 -50.383 1.00 30.70 419 SER A CA 1
ATOM 3198 C C . SER A 1 419 ? 11.586 12.206 -49.123 1.00 30.70 419 SER A C 1
ATOM 3200 O O . SER A 1 419 ? 10.497 12.247 -48.555 1.00 30.70 419 SER A O 1
ATOM 3202 N N . ALA A 1 420 ? 12.628 12.947 -48.736 1.00 35.12 420 ALA A N 1
ATOM 3203 C CA . ALA A 1 420 ? 12.547 14.092 -47.822 1.00 35.12 420 ALA A CA 1
ATOM 3204 C C . ALA A 1 420 ? 11.806 15.284 -48.477 1.00 35.12 420 ALA A C 1
ATOM 3206 O O . ALA A 1 420 ? 11.633 15.296 -49.698 1.00 35.12 420 ALA A O 1
ATOM 3207 N N . PRO A 1 421 ? 11.454 16.329 -47.704 1.00 44.69 421 PRO A N 1
ATOM 3208 C CA . PRO A 1 421 ? 12.338 17.490 -47.782 1.00 44.69 421 PRO A CA 1
ATOM 3209 C C . PRO A 1 421 ? 12.609 18.210 -46.454 1.00 44.69 421 PRO A C 1
ATOM 3211 O O . PRO A 1 421 ? 11.796 18.299 -45.539 1.00 44.69 421 PRO A O 1
ATOM 3214 N N . SER A 1 422 ? 13.812 18.773 -46.445 1.00 31.52 422 SER A N 1
ATOM 3215 C CA . SER A 1 422 ? 14.347 19.808 -45.575 1.00 31.52 422 SER A CA 1
ATOM 3216 C C . SER A 1 422 ? 13.592 21.135 -45.675 1.00 31.52 422 SER A C 1
ATOM 3218 O O . SER A 1 422 ? 13.328 21.595 -46.784 1.00 31.52 422 SER A O 1
ATOM 3220 N N . SER A 1 423 ? 13.449 21.840 -44.553 1.00 33.81 423 SER A N 1
ATOM 3221 C CA . SER A 1 423 ? 13.541 23.307 -44.531 1.00 33.81 423 SER A CA 1
ATOM 3222 C C . SER A 1 423 ? 13.670 23.828 -43.099 1.00 33.81 423 SER A C 1
ATOM 3224 O O . SER A 1 423 ? 12.690 23.917 -42.364 1.00 33.81 423 SER A O 1
ATOM 3226 N N . SER A 1 424 ? 14.889 24.213 -42.719 1.00 33.81 424 SER A N 1
ATOM 3227 C CA . SER A 1 424 ? 15.126 25.265 -41.724 1.00 33.81 424 SER A CA 1
ATOM 3228 C C . SER A 1 424 ? 15.052 26.631 -42.413 1.00 33.81 424 SER A C 1
ATOM 3230 O O . SER A 1 424 ? 15.442 26.742 -43.578 1.00 33.81 424 SER A O 1
ATOM 3232 N N . PRO A 1 425 ? 14.687 27.694 -41.679 1.00 50.84 425 PRO A N 1
ATOM 3233 C CA . PRO A 1 425 ? 15.562 28.862 -41.712 1.00 50.84 425 PRO A CA 1
ATOM 3234 C C . PRO A 1 425 ? 15.746 29.574 -40.357 1.00 50.84 425 PRO A C 1
ATOM 3236 O O . PRO A 1 425 ? 14.803 29.854 -39.629 1.00 50.84 425 PRO A O 1
ATOM 3239 N N . ARG A 1 426 ? 17.018 29.914 -40.116 1.00 32.81 426 ARG A N 1
ATOM 3240 C CA . ARG A 1 426 ? 17.578 31.177 -39.588 1.00 32.81 426 ARG A CA 1
ATOM 3241 C C . ARG A 1 426 ? 16.942 31.861 -38.364 1.00 32.81 426 ARG A C 1
ATOM 3243 O O . ARG A 1 426 ? 15.946 32.566 -38.445 1.00 32.81 426 ARG A O 1
ATOM 3250 N N . SER A 1 427 ? 17.707 31.776 -37.275 1.00 35.22 427 SER A N 1
ATOM 3251 C CA . SER A 1 427 ? 18.217 32.884 -36.447 1.00 35.22 427 SER A CA 1
ATOM 3252 C C . SER A 1 427 ? 17.626 34.296 -36.626 1.00 35.22 427 SER A C 1
ATOM 3254 O O . SER A 1 427 ? 17.867 34.975 -37.626 1.00 35.22 427 SER A O 1
ATOM 3256 N N . ARG A 1 428 ? 17.056 34.822 -35.532 1.00 34.53 428 ARG A N 1
ATOM 3257 C CA . ARG A 1 428 ? 17.174 36.236 -35.143 1.00 34.53 428 ARG A CA 1
ATOM 3258 C C . ARG A 1 428 ? 17.433 36.367 -33.643 1.00 34.53 428 ARG A C 1
ATOM 3260 O O . ARG A 1 428 ? 16.715 35.832 -32.809 1.00 34.53 428 ARG A O 1
ATOM 3267 N N . THR A 1 429 ? 18.490 37.107 -33.355 1.00 36.50 429 THR A N 1
ATOM 3268 C CA . THR A 1 429 ? 18.864 37.730 -32.088 1.00 36.50 429 THR A CA 1
ATOM 3269 C C . THR A 1 429 ? 17.801 38.720 -31.605 1.00 36.50 429 THR A C 1
ATOM 3271 O O . THR A 1 429 ? 17.421 39.603 -32.372 1.00 36.50 429 THR A O 1
ATOM 3274 N N . SER A 1 430 ? 17.430 38.686 -30.322 1.00 36.59 430 SER A N 1
ATOM 3275 C CA . SER A 1 430 ? 17.131 39.916 -29.577 1.00 36.59 430 SER A CA 1
ATOM 3276 C C . SER A 1 430 ? 17.350 39.739 -28.079 1.00 36.59 430 SER A C 1
ATOM 3278 O O . SER A 1 430 ? 16.881 38.800 -27.445 1.00 36.59 430 SER A O 1
ATOM 3280 N N . SER A 1 431 ? 18.085 40.701 -27.557 1.00 33.06 431 SER A N 1
ATOM 3281 C CA . SER A 1 431 ? 18.447 40.984 -26.182 1.00 33.06 431 SER A CA 1
ATOM 3282 C C . SER A 1 431 ? 17.284 41.397 -25.265 1.00 33.06 431 SER A C 1
ATOM 3284 O O . SER A 1 431 ? 16.393 42.120 -25.701 1.00 33.06 431 SER A O 1
ATOM 3286 N N . ARG A 1 432 ? 17.511 41.129 -23.968 1.00 34.81 432 ARG A N 1
ATOM 3287 C CA . ARG A 1 432 ? 17.130 41.866 -22.737 1.00 34.81 432 ARG A CA 1
ATOM 3288 C C . ARG A 1 432 ? 15.896 41.434 -21.905 1.00 34.81 432 ARG A C 1
ATOM 3290 O O . ARG A 1 432 ? 14.910 40.979 -22.469 1.00 34.81 432 ARG A O 1
ATOM 3297 N N . PRO A 1 433 ? 15.998 41.569 -20.554 1.00 56.34 433 PRO A N 1
ATOM 3298 C CA . PRO A 1 433 ? 15.118 40.957 -19.549 1.00 56.34 433 PRO A CA 1
ATOM 3299 C C . PRO A 1 433 ? 14.005 41.914 -19.069 1.00 56.34 433 PRO A C 1
ATOM 3301 O O . PRO A 1 433 ? 13.956 43.065 -19.510 1.00 56.34 433 PRO A O 1
ATOM 3304 N N . PRO A 1 434 ? 13.183 41.482 -18.093 1.00 53.69 434 PRO A N 1
ATOM 3305 C CA . PRO A 1 434 ? 13.336 42.123 -16.787 1.00 53.69 434 PRO A CA 1
ATOM 3306 C C . PRO A 1 434 ? 13.207 41.193 -15.570 1.00 53.69 434 PRO A C 1
ATOM 3308 O O . PRO A 1 434 ? 12.754 40.054 -15.614 1.00 53.69 434 PRO A O 1
ATOM 3311 N N . SER A 1 435 ? 13.676 41.786 -14.487 1.00 41.56 435 SER A N 1
ATOM 3312 C CA . SER A 1 435 ? 13.759 41.405 -13.091 1.00 41.56 435 SER A CA 1
ATOM 3313 C C . SER A 1 435 ? 12.406 41.400 -12.351 1.00 41.56 435 SER A C 1
ATOM 3315 O O . SER A 1 435 ? 11.525 42.176 -12.704 1.00 41.56 435 SER A O 1
ATOM 3317 N N . VAL A 1 436 ? 12.376 40.663 -11.229 1.00 48.03 436 VAL A N 1
ATOM 3318 C CA . VAL A 1 436 ? 11.531 40.811 -10.013 1.00 48.03 436 VAL A CA 1
ATOM 3319 C C . VAL A 1 436 ? 10.025 40.516 -10.159 1.00 48.03 436 VAL A C 1
ATOM 3321 O O . VAL A 1 436 ? 9.293 41.301 -10.752 1.00 48.03 436 VAL A O 1
ATOM 3324 N N . TRP A 1 437 ? 9.541 39.409 -9.582 1.00 43.53 437 TRP A N 1
ATOM 3325 C CA . TRP A 1 437 ? 9.077 39.257 -8.186 1.00 43.53 437 TRP A CA 1
ATOM 3326 C C . TRP A 1 437 ? 9.092 37.779 -7.791 1.00 43.53 437 TRP A C 1
ATOM 3328 O O . TRP A 1 437 ? 8.857 36.939 -8.690 1.00 43.53 437 TRP A O 1
#

Radius of gyration: 33.64 Å; chains: 1; bounding box: 88×115×75 Å

Sequence (437 aa):
MIDGVDALLAAYDERVRGHDPERAPMGSVVERDGPAVRIHYGTHGTVRHAPLGKETDRTEITRLIRRQQEAFAARCEPAEWRSYGHDPIPMKEPLRAAGFTAVGPPRTLLIAELGDLTGTAPARGLRVRRLGHGYRRMRELDRLVAACEPHPRGLADIREDHGSLLNRALNVQLLEAETRLAGAGWAEAVGATEFVAVRGMTGPHTEFLPHWVRWARNNHALHLGAGKAPERLYLTAEAPEGPILDALLTAGFRALSSVRDYLWPPAGPPPAAQRPDSMLLDDPDHHALRKAFEADFSFKPSHTYYPAIEEPPDSVTWHVGDVTDTRHPYGLMRDLPSTTGWRASRTSSNADYAPAPGPASSSTRSAGGIRATDSTRPAPGSRPGPARRAGKASTTSCSRVTCAWARSGIPGRSPCASSAPSSSPRSRTSSRPPSVW

Secondary structure (DSSP, 8-state):
---SHHHHHHHHHHHTTT---SSPPTT-EEEEETTEEEEE-SS-EEEEEPPPPTT--HHHHHHHHHHHHHHHHTTT--EEEEEETT-SS-SHHHHHHTT-EEEEEEEEEEEEETTT---PPPPTT-EEEE--TT-TTHHHHHHHHHTSPPPSS-HHHHHHHHGGGGGTTEEEEEEE-SSSEEEEEEEEE-TTSSEEEEEEESS--GGGHHHHHHHHHH--TT--SSSPPPPP-EEEEEE-TTHHHHHHHHTT-EEEEEEEEEEEPPSSSPPPSS-S----TT-HHHHHHHHHHHHHT-----TTT-TT-PPPTT-----SS-TT-TT-SS-----PPP---------------------------------------------------------------------------------------------------